Protein AF-A0A0S7Y977-F1 (afdb_monomer_lite)

Sequence (452 aa):
MPEKSKDEKLEFLKREEIRTMQKDIARLRESEAQKERERIAALKSEKVKKIVREKAPEEKPAEKEEKISISRLPKPSPFKKYSIRLLVLLIFFLLAGSFIWFFVLPKVPLGEIILWVEPPTEKETIPPLEETPAPKEELKDRAGQLFIVGFEESTLTPELKEFFIKYKPGGVLLLSANIKNKEQLKNLISDLQNLSLEQTGLPLLIAVDQEGEPMSRIFFLEEKTSQVQIANSGFAFQVGLGRGQELKDLGVNLNLAPVLDDIKKEDFYFGRTFQRPPEIAGELAISLILGQKEAGILTAIKHFPGYVGISFDPRNKLTEISSPEISQFKKAMEANPELVMMANVIYRDVDPALPLIFSSPGVQFLKDNLGSDILIISEDLAQNALLANFSLKDIVTKPIEAGIDILLFSGWRVPAEDGLEAFFAALEKKEVSEEKINAAISRIINLKQTLK

pLDDT: mean 85.13, std 19.78, range [31.94, 98.94]

Radius of gyration: 30.86 Å; chains: 1; bounding box: 100×82×49 Å

Secondary structure (DSSP, 8-state):
-PPPPHHHHHHHHHHHHHHHHHHHHHHHHHHHHHHHHHHHHHHHHHHHHHHHHT----------------PPPPPPPTHHHHHHHHHHHHHHHHHHHHHHHHHSS----S-----------S---PPP----------HHHHHGGGEEEE-S-SS--HHHHHHHHHH--SEEEE-GGG-S-HHHHHHHHHHHHHHHHHHHSS--EEEE-EEETTEES-TT-S----GGG--SHHHHHHHHHHHHHHHHHHT--EE---B-----TTSTTGGGS--S-HHHHHHHHHHHHHHHHHHT-EEEEEEES--TT--S-GGGS--EE-----HHHHHHGGG--SEEEEPSSEETTTBSSS-GGG-HHHHHHHHHHH-SSSEEEESPTT-HHHHTTS-HHHHHHHHHHHT-SBEEES-STTTHHHHHHHHHHHHHTT-S-HHHHHHHHHHHHHHHTT--

Foldseek 3Di:
DDDDDPVVVVVVVVVVVVVVVVVVVVVVVVVVVVVVVVVVVVVVVVVVVVVVVVDDDDDDDDDDDDDDDDDDDDDDDPVVVVVVVVVVVVVVVVVVVVVCVVPPDDDDDPPDDDPDDDDDDDDDDDPPPPPPPDPCPDLQLLLLLQEAAEAQDLACDPVNLVLCLNRVHQAYEYALNNADDLVSLLRRQVVQQVSSCVRPVFGHQYEYAQLAPPTHRHVPQPLRDALLNQDALVSLLVSLQSVLLSCVSSVHAEYADDEQAPEDPLAPCPRRANPDPLVRSLSSLLSSCLNNVVSRHAYEYDDPPHDYPHNDDCLQAAEEDAGDDRVSVLSNCVSVHQAYEYDQHHHCVQHNPHGLLLALSSVVVVCVRNNDLHAYEYDALQRNNNVVPDDLLSSQASNLVSLHLHYYHNYCDPPNVVSSVSPSVCVVVVVHDSVSSVVSSVSSRVVSVSRD

Structure (mmCIF, N/CA/C/O backbone):
data_AF-A0A0S7Y977-F1
#
_entry.id   AF-A0A0S7Y977-F1
#
loop_
_atom_site.group_PDB
_atom_site.id
_atom_site.type_symbol
_atom_site.label_atom_id
_atom_site.label_alt_id
_atom_site.label_comp_id
_atom_site.label_asym_id
_atom_site.label_entity_id
_atom_site.label_seq_id
_atom_site.pdbx_PDB_ins_code
_atom_site.Cartn_x
_atom_site.Cartn_y
_atom_site.Cartn_z
_atom_site.occupancy
_atom_site.B_iso_or_equiv
_atom_site.auth_seq_id
_atom_site.auth_comp_id
_atom_site.auth_asym_id
_atom_site.auth_atom_id
_atom_site.pdbx_PDB_model_num
ATOM 1 N N . MET A 1 1 ? 20.996 -58.178 -7.015 1.00 42.56 1 MET A N 1
ATOM 2 C CA . MET A 1 1 ? 21.305 -56.780 -6.638 1.00 42.56 1 MET A CA 1
ATOM 3 C C . MET A 1 1 ? 20.001 -56.172 -6.152 1.00 42.56 1 MET A C 1
ATOM 5 O O . MET A 1 1 ? 19.040 -56.305 -6.898 1.00 42.56 1 MET A O 1
ATOM 9 N N . PRO A 1 2 ? 19.898 -55.632 -4.928 1.00 47.41 2 PRO A N 1
ATOM 10 C CA . PRO A 1 2 ? 18.624 -55.100 -4.459 1.00 47.41 2 PRO A CA 1
ATOM 11 C C . PRO A 1 2 ? 18.339 -53.767 -5.164 1.00 47.41 2 PRO A C 1
ATOM 13 O O . PRO A 1 2 ? 19.231 -52.924 -5.287 1.00 47.41 2 PRO A O 1
ATOM 16 N N . GLU A 1 3 ? 17.117 -53.606 -5.671 1.00 56.47 3 GLU A N 1
ATOM 17 C CA . GLU A 1 3 ? 16.631 -52.347 -6.235 1.00 56.47 3 GLU A CA 1
ATOM 18 C C . GLU A 1 3 ? 16.568 -51.287 -5.131 1.00 56.47 3 GLU A C 1
ATOM 20 O O . GLU A 1 3 ? 15.875 -51.457 -4.130 1.00 56.47 3 GLU A O 1
ATOM 25 N N . LYS A 1 4 ? 17.317 -50.194 -5.306 1.00 58.50 4 LYS A N 1
ATOM 26 C CA . LYS A 1 4 ? 17.223 -49.015 -4.437 1.00 58.50 4 LYS A CA 1
ATOM 27 C C . LYS A 1 4 ? 15.826 -48.402 -4.543 1.00 58.50 4 LYS A C 1
ATOM 29 O O . LYS A 1 4 ? 15.277 -48.325 -5.645 1.00 58.50 4 LYS A O 1
ATOM 34 N N . SER A 1 5 ? 15.270 -47.953 -3.417 1.00 73.19 5 SER A N 1
ATOM 35 C CA . SER A 1 5 ? 13.929 -47.360 -3.374 1.00 73.19 5 SER A CA 1
ATOM 36 C C . SER A 1 5 ? 13.853 -46.094 -4.244 1.00 73.19 5 SER A C 1
ATOM 38 O O . SER A 1 5 ? 14.859 -45.417 -4.488 1.00 73.19 5 SER A O 1
ATOM 40 N N . LYS A 1 6 ? 12.650 -45.765 -4.740 1.00 66.06 6 LYS A N 1
ATOM 41 C CA . LYS A 1 6 ? 12.414 -44.582 -5.590 1.00 66.06 6 LYS A CA 1
ATOM 42 C C . LYS A 1 6 ? 12.918 -43.280 -4.949 1.00 66.06 6 LYS A C 1
ATOM 44 O O . LYS A 1 6 ? 13.413 -42.414 -5.670 1.00 66.06 6 LYS A O 1
ATOM 49 N N . ASP A 1 7 ? 12.876 -43.187 -3.623 1.00 63.66 7 ASP A N 1
ATOM 50 C CA . ASP A 1 7 ? 13.288 -42.000 -2.872 1.00 63.66 7 ASP A CA 1
ATOM 51 C C . ASP A 1 7 ? 14.814 -41.832 -2.829 1.00 63.66 7 ASP A C 1
ATOM 53 O O . ASP A 1 7 ? 15.320 -40.724 -3.009 1.00 63.66 7 ASP A O 1
ATOM 57 N N . GLU A 1 8 ? 15.576 -42.927 -2.722 1.00 69.25 8 GLU A N 1
ATOM 58 C CA . GLU A 1 8 ? 17.045 -42.875 -2.799 1.00 69.25 8 GLU A CA 1
ATOM 59 C C . GLU A 1 8 ? 17.536 -42.461 -4.193 1.00 69.25 8 GLU A C 1
ATOM 61 O O . GLU A 1 8 ? 18.558 -41.782 -4.334 1.00 69.25 8 GLU A O 1
ATOM 66 N N . LYS A 1 9 ? 16.802 -42.857 -5.240 1.00 72.12 9 LYS A N 1
ATOM 67 C CA . LYS A 1 9 ? 17.112 -42.484 -6.626 1.00 72.12 9 LYS A CA 1
ATOM 68 C C . LYS A 1 9 ? 16.823 -41.002 -6.887 1.00 72.12 9 LYS A C 1
ATOM 70 O O . LYS A 1 9 ? 17.594 -40.357 -7.597 1.00 72.12 9 LYS A O 1
ATOM 75 N N . LEU A 1 10 ? 15.760 -40.460 -6.290 1.00 70.06 10 LEU A N 1
ATOM 76 C CA . LEU A 1 10 ? 15.404 -39.043 -6.381 1.00 70.06 10 LEU A CA 1
ATOM 77 C C . LEU A 1 10 ? 16.399 -38.152 -5.620 1.00 70.06 10 LEU A C 1
ATOM 79 O O . LEU A 1 10 ? 16.840 -37.135 -6.150 1.00 70.06 10 LEU A O 1
ATOM 83 N N . GLU A 1 11 ? 16.812 -38.557 -4.418 1.00 72.00 11 GLU A N 1
ATOM 84 C CA . GLU A 1 11 ? 17.854 -37.866 -3.645 1.00 72.00 11 GLU A CA 1
ATOM 85 C C . GLU A 1 11 ? 19.205 -37.849 -4.371 1.00 72.00 11 GLU A C 1
ATOM 87 O O . GLU A 1 11 ? 19.902 -36.833 -4.388 1.00 72.00 11 GLU A O 1
ATOM 92 N N . PHE A 1 12 ? 19.574 -38.954 -5.023 1.00 82.75 12 PHE A N 1
ATOM 93 C CA . PHE A 1 12 ? 20.798 -39.016 -5.820 1.00 82.75 12 PHE A CA 1
ATOM 94 C C . PHE A 1 12 ? 20.768 -38.047 -7.014 1.00 82.75 12 PHE A C 1
ATOM 96 O O . PHE A 1 12 ? 21.748 -37.337 -7.243 1.00 82.75 12 PHE A O 1
ATOM 103 N N . LEU A 1 13 ? 19.643 -37.972 -7.734 1.00 74.94 13 LEU A N 1
ATOM 104 C CA . LEU A 1 13 ? 19.467 -37.055 -8.867 1.00 74.94 13 LEU A CA 1
ATOM 105 C C . LEU A 1 13 ? 19.532 -35.585 -8.432 1.00 74.94 13 LEU A C 1
ATOM 107 O O . LEU A 1 13 ? 20.270 -34.812 -9.038 1.00 74.94 13 LEU A O 1
ATOM 111 N N . LYS A 1 14 ? 18.864 -35.224 -7.327 1.00 74.88 14 LYS A N 1
ATOM 112 C CA . LYS A 1 14 ? 18.933 -33.867 -6.753 1.00 74.88 14 LYS A CA 1
ATOM 113 C C . LYS A 1 14 ? 20.366 -33.467 -6.392 1.00 74.88 14 LYS A C 1
ATOM 115 O O . LYS A 1 14 ? 20.786 -32.341 -6.644 1.00 74.88 14 LYS A O 1
ATOM 120 N N . ARG A 1 15 ? 21.154 -34.392 -5.833 1.00 81.88 15 ARG A N 1
ATOM 121 C CA . ARG A 1 15 ? 22.564 -34.135 -5.481 1.00 81.88 15 ARG A CA 1
ATOM 122 C C . ARG A 1 15 ? 23.459 -33.953 -6.705 1.00 81.88 15 ARG A C 1
ATOM 124 O O . ARG A 1 15 ? 24.346 -33.103 -6.672 1.00 81.88 15 ARG A O 1
ATOM 131 N N . GLU A 1 16 ? 23.252 -34.733 -7.763 1.00 86.12 16 GLU A N 1
ATOM 132 C CA . GLU A 1 16 ? 23.979 -34.572 -9.029 1.00 86.12 16 GLU A CA 1
ATOM 133 C C . GLU A 1 16 ? 23.628 -33.246 -9.724 1.00 86.12 16 GLU A C 1
ATOM 135 O O . GLU A 1 16 ? 24.523 -32.548 -10.206 1.00 86.12 16 GLU A O 1
ATOM 140 N N . GLU A 1 17 ? 22.358 -32.842 -9.703 1.00 80.06 17 GLU A N 1
ATOM 141 C CA . GLU A 1 17 ? 21.895 -31.573 -10.276 1.00 80.06 17 GLU A CA 1
ATOM 142 C C . GLU A 1 17 ? 22.479 -30.365 -9.529 1.00 80.06 17 GLU A C 1
ATOM 144 O O . GLU A 1 17 ? 23.109 -29.502 -10.144 1.00 80.06 17 GLU A O 1
ATOM 149 N N . ILE A 1 18 ? 22.428 -30.373 -8.190 1.00 75.19 18 ILE A N 1
ATOM 150 C CA . ILE A 1 18 ? 23.069 -29.351 -7.346 1.00 75.19 18 ILE A CA 1
ATOM 151 C C . ILE A 1 18 ? 24.576 -29.279 -7.623 1.00 75.19 18 ILE A C 1
ATOM 153 O O . ILE A 1 18 ? 25.142 -28.191 -7.749 1.00 75.19 18 ILE A O 1
ATOM 157 N N . ARG A 1 19 ? 25.247 -30.428 -7.760 1.00 81.56 19 ARG A N 1
ATOM 158 C CA . ARG A 1 19 ? 26.687 -30.480 -8.048 1.00 81.56 19 ARG A CA 1
ATOM 159 C C . ARG A 1 19 ? 27.023 -29.911 -9.428 1.00 81.56 19 ARG A C 1
ATOM 161 O O . ARG A 1 19 ? 28.097 -29.333 -9.603 1.00 81.56 19 ARG A O 1
ATOM 168 N N . THR A 1 20 ? 26.132 -30.084 -10.398 1.00 83.56 20 THR A N 1
ATOM 169 C CA . THR A 1 20 ? 26.295 -29.560 -11.760 1.00 83.56 20 THR A CA 1
ATOM 170 C C . THR A 1 20 ? 26.080 -28.048 -11.775 1.00 83.56 20 THR A C 1
ATOM 172 O O . THR A 1 20 ? 26.966 -27.318 -12.218 1.00 83.56 20 THR A O 1
ATOM 175 N N . MET A 1 21 ? 25.014 -27.563 -11.131 1.00 75.94 21 MET A N 1
ATOM 176 C CA . MET A 1 21 ? 24.762 -26.129 -10.945 1.00 75.94 21 MET A CA 1
ATOM 177 C C . MET A 1 21 ? 25.914 -25.421 -10.222 1.00 75.94 21 MET A C 1
ATOM 179 O O . MET A 1 21 ? 26.345 -24.347 -10.637 1.00 75.94 21 MET A O 1
ATOM 183 N N . GLN A 1 22 ? 26.478 -26.027 -9.172 1.00 77.12 22 GLN A N 1
ATOM 184 C CA . GLN A 1 22 ? 27.628 -25.460 -8.456 1.00 77.12 22 GLN A CA 1
ATOM 185 C C . GLN A 1 22 ? 28.870 -25.313 -9.350 1.00 77.12 22 GLN A C 1
ATOM 187 O O . GLN A 1 22 ? 29.611 -24.336 -9.212 1.00 77.12 22 GLN A O 1
ATOM 192 N N . LYS A 1 23 ? 29.099 -26.250 -10.281 1.00 81.75 23 LYS A N 1
ATOM 193 C CA . LYS A 1 23 ? 30.199 -26.159 -11.256 1.00 81.75 23 LYS A CA 1
ATOM 194 C C . LYS A 1 23 ? 29.954 -25.061 -12.288 1.00 81.75 23 LYS A C 1
ATOM 196 O O . LYS A 1 23 ? 30.897 -24.350 -12.631 1.00 81.75 23 LYS A O 1
ATOM 201 N N . ASP A 1 24 ? 28.720 -24.891 -12.746 1.00 83.88 24 ASP A N 1
ATOM 202 C CA . ASP A 1 24 ? 28.386 -23.856 -13.728 1.00 83.88 24 ASP A CA 1
ATOM 203 C C . ASP A 1 24 ? 28.448 -22.451 -13.117 1.00 83.88 24 ASP A C 1
ATOM 205 O O . ASP A 1 24 ? 29.029 -21.546 -13.717 1.00 83.88 24 ASP A O 1
ATOM 209 N N . ILE A 1 25 ? 28.003 -22.290 -11.866 1.00 78.75 25 ILE A N 1
ATOM 210 C CA . ILE A 1 25 ? 28.181 -21.046 -11.098 1.00 78.75 25 ILE A CA 1
ATOM 211 C C . ILE A 1 25 ? 29.672 -20.725 -10.914 1.00 78.75 25 ILE A C 1
ATOM 213 O O . ILE A 1 25 ? 30.078 -19.570 -11.054 1.00 78.75 25 ILE A O 1
ATOM 217 N N . ALA A 1 26 ? 30.511 -21.725 -10.623 1.00 79.56 26 ALA A N 1
ATOM 218 C CA . ALA A 1 26 ? 31.952 -21.517 -10.494 1.00 79.56 26 ALA A CA 1
ATOM 219 C C . ALA A 1 26 ? 32.593 -21.051 -11.816 1.00 79.56 26 ALA A C 1
ATOM 221 O O . ALA A 1 26 ? 33.389 -20.112 -11.802 1.00 79.56 26 ALA A O 1
ATOM 222 N N . ARG A 1 27 ? 32.196 -21.636 -12.957 1.00 84.81 27 ARG A N 1
ATOM 223 C CA . ARG A 1 27 ? 32.662 -21.208 -14.290 1.00 84.81 27 ARG A CA 1
ATOM 224 C C . ARG A 1 27 ? 32.206 -19.796 -14.646 1.00 84.81 27 ARG A C 1
ATOM 226 O O . ARG A 1 27 ? 32.996 -19.028 -15.191 1.00 84.81 27 ARG A O 1
ATOM 233 N N . LEU A 1 28 ? 30.960 -19.438 -14.329 1.00 82.81 28 LEU A N 1
ATOM 234 C CA . LEU A 1 28 ? 30.437 -18.090 -14.566 1.00 82.81 28 LEU A CA 1
ATOM 235 C C . LEU A 1 28 ? 31.216 -17.044 -13.764 1.00 82.81 28 LEU A C 1
ATOM 237 O O . LEU A 1 28 ? 31.666 -16.054 -14.338 1.00 82.81 28 LEU A O 1
ATOM 241 N N . ARG A 1 29 ? 31.478 -17.314 -12.478 1.00 82.88 29 ARG A N 1
ATOM 242 C CA . ARG A 1 29 ? 32.300 -16.441 -11.622 1.00 82.88 29 ARG A CA 1
ATOM 243 C C . ARG A 1 29 ? 33.720 -16.264 -12.159 1.00 82.88 29 ARG A C 1
ATOM 245 O O . ARG A 1 29 ? 34.261 -15.164 -12.102 1.00 82.88 29 ARG A O 1
ATOM 252 N N . GLU A 1 30 ? 34.328 -17.327 -12.682 1.00 84.88 30 GLU A N 1
ATOM 253 C CA . GLU A 1 30 ? 35.670 -17.261 -13.270 1.00 84.88 30 GLU A CA 1
ATOM 254 C C . GLU A 1 30 ? 35.685 -16.451 -14.579 1.00 84.88 30 GLU A C 1
ATOM 256 O O . GLU A 1 30 ? 36.556 -15.600 -14.767 1.00 84.88 30 GLU A O 1
ATOM 261 N N . SER A 1 31 ? 34.670 -16.627 -15.431 1.00 86.12 31 SER A N 1
ATOM 262 C CA . SER A 1 31 ? 34.471 -15.834 -16.653 1.00 86.12 31 SER A CA 1
ATOM 263 C C . SER A 1 31 ? 34.259 -14.343 -16.352 1.00 86.12 31 SER A C 1
ATOM 265 O O . SER A 1 31 ? 34.865 -13.485 -16.996 1.00 86.12 31 SER A O 1
ATOM 267 N N . GLU A 1 32 ? 33.439 -14.002 -15.356 1.00 85.06 32 GLU A N 1
ATOM 268 C CA . GLU A 1 32 ? 33.243 -12.609 -14.929 1.00 85.06 32 GLU A CA 1
ATOM 269 C C . GLU A 1 32 ? 34.522 -12.001 -14.348 1.00 85.06 32 GLU A C 1
ATOM 271 O O . GLU A 1 32 ? 34.904 -10.887 -14.715 1.00 85.06 32 GLU A O 1
ATOM 276 N N . ALA A 1 33 ? 35.243 -12.754 -13.511 1.00 81.69 33 ALA A N 1
ATOM 277 C CA . ALA A 1 33 ? 36.527 -12.320 -12.971 1.00 81.69 33 ALA A CA 1
ATOM 278 C C . ALA A 1 33 ? 37.570 -12.084 -14.077 1.00 81.69 33 ALA A C 1
ATOM 280 O O . ALA A 1 33 ? 38.391 -11.171 -13.962 1.00 81.69 33 ALA A O 1
ATOM 281 N N . GLN A 1 34 ? 37.546 -12.873 -15.155 1.00 86.88 34 GLN A N 1
ATOM 282 C CA . GLN A 1 34 ? 38.415 -12.668 -16.311 1.00 86.88 34 GLN A CA 1
ATOM 283 C C . GLN A 1 34 ? 38.047 -11.394 -17.086 1.00 86.88 34 GLN A C 1
ATOM 285 O O . GLN A 1 34 ? 38.934 -10.578 -17.346 1.00 86.88 34 GLN A O 1
ATOM 290 N N . LYS A 1 35 ? 36.757 -11.168 -17.372 1.00 87.00 35 LYS A N 1
ATOM 291 C CA . LYS A 1 35 ? 36.281 -9.934 -18.029 1.00 87.00 35 LYS A CA 1
ATOM 292 C C . LYS A 1 35 ? 36.675 -8.681 -17.245 1.00 87.00 35 LYS A C 1
ATOM 294 O O . LYS A 1 35 ? 37.115 -7.693 -17.832 1.00 87.00 35 LYS A O 1
ATOM 299 N N . GLU A 1 36 ? 36.591 -8.731 -15.917 1.00 79.12 36 GLU A N 1
ATOM 300 C CA . GLU A 1 36 ? 36.976 -7.596 -15.075 1.00 79.12 36 GLU A CA 1
ATOM 301 C C . GLU A 1 36 ? 38.498 -7.366 -15.067 1.00 79.12 36 GLU A C 1
ATOM 303 O O . GLU A 1 36 ? 38.960 -6.224 -15.130 1.00 79.12 36 GLU A O 1
ATOM 308 N N . ARG A 1 37 ? 39.314 -8.433 -15.088 1.00 88.31 37 ARG A N 1
ATOM 309 C CA . ARG A 1 37 ? 40.778 -8.311 -15.247 1.00 88.31 37 ARG A CA 1
ATOM 310 C C . ARG A 1 37 ? 41.153 -7.660 -16.579 1.00 88.31 37 ARG A C 1
ATOM 312 O O . ARG A 1 37 ? 42.038 -6.802 -16.600 1.00 88.31 37 ARG A O 1
ATOM 319 N N . GLU A 1 38 ? 40.483 -8.038 -17.665 1.00 87.75 38 GLU A N 1
ATOM 320 C CA . GLU A 1 38 ? 40.689 -7.456 -18.997 1.00 87.75 38 GLU A CA 1
ATOM 321 C C . GLU A 1 38 ? 40.288 -5.973 -19.030 1.00 87.75 38 GLU A C 1
ATOM 323 O O . GLU A 1 38 ? 41.052 -5.135 -19.520 1.00 87.75 38 GLU A O 1
ATOM 328 N N . ARG A 1 39 ? 39.160 -5.612 -18.404 1.00 86.81 39 ARG A N 1
ATOM 329 C CA . ARG A 1 39 ? 38.713 -4.216 -18.263 1.00 86.81 39 ARG A CA 1
ATOM 330 C C . ARG A 1 39 ? 39.720 -3.356 -17.492 1.00 86.81 39 ARG A C 1
ATOM 332 O O . ARG A 1 39 ? 40.069 -2.259 -17.932 1.00 86.81 39 ARG A O 1
ATOM 339 N N . ILE A 1 40 ? 40.237 -3.861 -16.370 1.00 81.00 40 ILE A N 1
ATOM 340 C CA . ILE A 1 40 ? 41.259 -3.169 -15.568 1.00 81.00 40 ILE A CA 1
ATOM 341 C C . ILE A 1 40 ? 42.566 -3.005 -16.362 1.00 81.00 40 ILE A C 1
ATOM 343 O O . ILE A 1 40 ? 43.217 -1.959 -16.270 1.00 81.00 40 ILE A O 1
ATOM 347 N N . ALA A 1 41 ? 42.961 -4.008 -17.151 1.00 84.81 41 ALA A N 1
ATOM 348 C CA . ALA A 1 41 ? 44.138 -3.925 -18.014 1.00 84.81 41 ALA A CA 1
ATOM 349 C C . ALA A 1 41 ? 43.968 -2.864 -19.118 1.00 84.81 41 ALA A C 1
ATOM 351 O O . ALA A 1 41 ? 44.883 -2.062 -19.338 1.00 84.81 41 ALA A O 1
ATOM 352 N N . ALA A 1 42 ? 42.787 -2.790 -19.742 1.00 83.06 42 ALA A N 1
ATOM 353 C CA . ALA A 1 42 ? 42.462 -1.780 -20.748 1.00 83.06 42 ALA A CA 1
ATOM 354 C C . ALA A 1 42 ? 42.551 -0.355 -20.171 1.00 83.06 42 ALA A C 1
ATOM 356 O O . ALA A 1 42 ? 43.279 0.480 -20.715 1.00 83.06 42 ALA A O 1
ATOM 357 N N . LEU A 1 43 ? 41.939 -0.116 -19.005 1.00 78.25 43 LEU A N 1
ATOM 358 C CA . LEU A 1 43 ? 41.973 1.178 -18.307 1.00 78.25 43 LEU A CA 1
ATOM 359 C C . LEU A 1 43 ? 43.395 1.601 -17.910 1.00 78.25 43 LEU A C 1
ATOM 361 O O . LEU A 1 43 ? 43.760 2.774 -18.025 1.00 78.25 43 LEU A O 1
ATOM 365 N N . LYS A 1 44 ? 44.236 0.654 -17.472 1.00 78.25 44 LYS A N 1
ATOM 366 C CA . LYS A 1 44 ? 45.655 0.931 -17.192 1.00 78.25 44 LYS A CA 1
ATOM 367 C C . LYS A 1 44 ? 46.417 1.314 -18.461 1.00 78.25 44 LYS A C 1
ATOM 369 O O . LYS A 1 44 ? 47.200 2.260 -18.421 1.00 78.25 44 LYS A O 1
ATOM 374 N N . SER A 1 45 ? 46.175 0.628 -19.578 1.00 74.06 45 SER A N 1
ATOM 375 C CA . SER A 1 45 ? 46.834 0.931 -20.857 1.00 74.06 45 SER A CA 1
ATOM 376 C C . SER A 1 45 ? 46.457 2.320 -21.393 1.00 74.06 45 SER A C 1
ATOM 378 O O . SER A 1 45 ? 47.309 3.050 -21.900 1.00 74.06 45 SER A O 1
ATOM 380 N N . GLU A 1 46 ? 45.200 2.725 -21.213 1.00 73.69 46 GLU A N 1
ATOM 381 C CA . GLU A 1 46 ? 44.682 4.021 -21.646 1.00 73.69 46 GLU A CA 1
ATOM 382 C C . GLU A 1 46 ? 45.227 5.164 -20.780 1.00 73.69 46 GLU A C 1
ATOM 384 O O . GLU A 1 46 ? 45.669 6.193 -21.297 1.00 73.69 46 GLU A O 1
ATOM 389 N N . LYS A 1 47 ? 45.330 4.940 -19.463 1.00 70.25 47 LYS A N 1
ATOM 390 C CA . LYS A 1 47 ? 45.963 5.880 -18.529 1.00 70.25 47 LYS A CA 1
ATOM 391 C C . LYS A 1 47 ? 47.456 6.071 -18.825 1.00 70.25 47 LYS A C 1
ATOM 393 O O . LYS A 1 47 ? 47.940 7.198 -18.783 1.00 70.25 47 LYS A O 1
ATOM 398 N N . VAL A 1 48 ? 48.172 5.005 -19.197 1.00 64.56 48 VAL A N 1
ATOM 399 C CA . VAL A 1 48 ? 49.582 5.082 -19.629 1.00 64.56 48 VAL A CA 1
ATOM 400 C C . VAL A 1 48 ? 49.719 5.853 -20.947 1.00 64.56 48 VAL A C 1
ATOM 402 O O . VAL A 1 48 ? 50.580 6.724 -21.047 1.00 64.56 48 VAL A O 1
ATOM 405 N N . LYS A 1 49 ? 48.839 5.627 -21.933 1.00 63.81 49 LYS A N 1
ATOM 406 C CA . LYS A 1 49 ? 48.834 6.397 -23.193 1.00 63.81 49 LYS A CA 1
ATOM 407 C C . LYS A 1 49 ? 48.563 7.889 -22.975 1.00 63.81 49 LYS A C 1
ATOM 409 O O . LYS A 1 49 ? 49.157 8.716 -23.665 1.00 63.81 49 LYS A O 1
ATOM 414 N N . LYS A 1 50 ? 47.707 8.239 -22.010 1.00 61.69 50 LYS A N 1
ATOM 415 C CA . LYS A 1 50 ? 47.402 9.635 -21.662 1.00 61.69 50 LYS A CA 1
ATOM 416 C C . LYS A 1 50 ? 48.606 10.345 -21.024 1.00 61.69 50 LYS A C 1
ATOM 418 O O . LYS A 1 50 ? 48.931 11.451 -21.432 1.00 61.69 50 LYS A O 1
ATOM 423 N N . ILE A 1 51 ? 49.334 9.657 -20.140 1.00 58.28 51 ILE A N 1
ATOM 424 C CA . ILE A 1 51 ? 50.563 10.171 -19.502 1.00 58.28 51 ILE A CA 1
ATOM 425 C C . ILE A 1 51 ? 51.709 10.346 -20.515 1.00 58.28 51 ILE A C 1
ATOM 427 O O . ILE A 1 51 ? 52.492 11.285 -20.405 1.00 58.28 51 ILE A O 1
ATOM 431 N N . VAL A 1 52 ? 51.815 9.464 -21.515 1.00 53.88 52 VAL A N 1
ATOM 432 C CA . VAL A 1 52 ? 52.838 9.573 -22.573 1.00 53.88 52 VAL A CA 1
ATOM 433 C C . VAL A 1 52 ? 52.531 10.723 -23.544 1.00 53.88 52 VAL A C 1
ATOM 435 O O . VAL A 1 52 ? 53.457 11.369 -24.024 1.00 53.88 52 VAL A O 1
ATOM 438 N N . ARG A 1 53 ? 51.251 11.037 -23.793 1.00 50.47 53 ARG A N 1
ATOM 439 C CA . ARG A 1 53 ? 50.844 12.189 -24.622 1.00 50.47 53 ARG A CA 1
ATOM 440 C C . ARG A 1 53 ? 51.129 13.549 -23.978 1.00 50.47 53 ARG A C 1
ATOM 442 O O . ARG A 1 53 ? 51.338 14.507 -24.710 1.00 50.47 53 ARG A O 1
ATOM 449 N N . GLU A 1 54 ? 51.173 13.632 -22.651 1.00 53.28 54 GLU A N 1
ATOM 450 C CA . GLU A 1 54 ? 51.473 14.874 -21.919 1.00 53.28 54 GLU A CA 1
ATOM 451 C C . GLU A 1 54 ? 52.986 15.165 -21.780 1.00 53.28 54 GLU A C 1
ATOM 453 O O . GLU A 1 54 ? 53.357 16.196 -21.227 1.00 53.28 54 GLU A O 1
ATOM 458 N N . LYS A 1 55 ? 53.881 14.296 -22.284 1.00 48.81 55 LYS A N 1
ATOM 459 C CA . LYS A 1 55 ? 55.351 14.430 -22.155 1.00 48.81 55 LYS A CA 1
ATOM 460 C C . LYS A 1 55 ? 56.109 14.405 -23.498 1.00 48.81 55 LYS A C 1
ATOM 462 O O . LYS A 1 55 ? 57.024 13.604 -23.676 1.00 48.81 55 LYS A O 1
ATOM 467 N N . ALA A 1 56 ? 55.774 15.302 -24.427 1.00 37.22 56 ALA A N 1
ATOM 468 C CA . ALA A 1 56 ? 56.628 15.647 -25.580 1.00 37.22 56 ALA A CA 1
ATOM 469 C C . ALA A 1 56 ? 57.188 17.086 -25.420 1.00 37.22 56 ALA A C 1
ATOM 471 O O . ALA A 1 56 ? 56.543 17.882 -24.744 1.00 37.22 56 ALA A O 1
ATOM 472 N N . PRO A 1 57 ? 58.395 17.413 -25.932 1.00 45.88 57 PRO A N 1
ATOM 473 C CA . PRO A 1 57 ? 59.297 18.358 -25.263 1.00 45.88 57 PRO A CA 1
ATOM 474 C C . PRO A 1 57 ? 59.227 19.808 -25.776 1.00 45.88 57 PRO A C 1
ATOM 476 O O . PRO A 1 57 ? 59.193 20.034 -26.981 1.00 45.88 57 PRO A O 1
ATOM 479 N N . GLU A 1 58 ? 59.356 20.767 -24.855 1.00 34.22 58 GLU A N 1
ATOM 480 C CA . GLU A 1 58 ? 59.939 22.098 -25.096 1.00 34.22 58 GLU A CA 1
ATOM 481 C C . GLU A 1 58 ? 61.189 22.276 -24.208 1.00 34.22 58 GLU A C 1
ATOM 483 O O . GLU A 1 58 ? 61.351 21.608 -23.183 1.00 34.22 58 GLU A O 1
ATOM 488 N N . GLU A 1 59 ? 62.117 23.104 -24.688 1.00 38.41 59 GLU A N 1
ATOM 489 C CA . GLU A 1 59 ? 63.544 23.176 -24.348 1.00 38.41 59 GLU A CA 1
ATOM 490 C C . GLU A 1 59 ? 63.896 23.569 -22.893 1.00 38.41 59 GLU A C 1
ATOM 492 O O . GLU A 1 59 ? 63.204 24.328 -22.220 1.00 38.41 59 GLU A O 1
ATOM 497 N N . LYS A 1 60 ? 65.048 23.053 -22.428 1.00 38.00 60 LYS A N 1
ATOM 498 C CA . LYS A 1 60 ? 65.746 23.364 -21.157 1.00 38.00 60 LYS A CA 1
ATOM 499 C C . LYS A 1 60 ? 66.572 24.663 -21.273 1.00 38.00 60 LYS A C 1
ATOM 501 O O . LYS A 1 60 ? 67.082 24.921 -22.361 1.00 38.00 60 LYS A O 1
ATOM 506 N N . PRO A 1 61 ? 66.818 25.426 -20.181 1.00 39.22 61 PRO A N 1
ATOM 507 C CA . PRO A 1 61 ? 67.911 25.138 -19.210 1.00 39.22 61 PRO A CA 1
ATOM 508 C C . PRO A 1 61 ? 67.514 25.502 -17.747 1.00 39.22 61 PRO A C 1
ATOM 510 O O . PRO A 1 61 ? 66.471 26.099 -17.537 1.00 39.22 61 PRO A O 1
ATOM 513 N N . ALA A 1 62 ? 68.189 25.192 -16.632 1.00 31.94 62 ALA A N 1
ATOM 514 C CA . ALA A 1 62 ? 69.492 24.636 -16.266 1.00 31.94 62 ALA A CA 1
ATOM 515 C C . ALA A 1 62 ? 69.366 23.907 -14.897 1.00 31.94 62 ALA A C 1
ATOM 517 O O . ALA A 1 62 ? 68.386 24.078 -14.173 1.00 31.94 62 ALA A O 1
ATOM 518 N N . GLU A 1 63 ? 70.370 23.097 -14.558 1.00 42.53 63 GLU A N 1
ATOM 519 C CA . GLU A 1 63 ? 70.483 22.234 -13.371 1.00 42.53 63 GLU A CA 1
ATOM 520 C C . GLU A 1 63 ? 70.551 22.952 -12.012 1.00 42.53 63 GLU A C 1
ATOM 522 O O . GLU A 1 63 ? 71.251 23.951 -11.856 1.00 42.53 63 GLU A O 1
ATOM 527 N N . LYS A 1 64 ? 69.964 22.307 -10.993 1.00 32.94 64 LYS A N 1
ATOM 528 C CA . LYS A 1 64 ? 70.555 22.160 -9.652 1.00 32.94 64 LYS A CA 1
ATOM 529 C C . LYS A 1 64 ? 70.264 20.751 -9.128 1.00 32.94 64 LYS A C 1
ATOM 531 O O . LYS A 1 64 ? 69.108 20.357 -9.007 1.00 32.94 64 LYS A O 1
ATOM 536 N N . GLU A 1 65 ? 71.328 19.996 -8.868 1.00 38.12 65 GLU A N 1
ATOM 537 C CA . GLU A 1 65 ? 71.290 18.662 -8.268 1.00 38.12 65 GLU A CA 1
ATOM 538 C C . GLU A 1 65 ? 70.918 18.740 -6.781 1.00 38.12 65 GLU A C 1
ATOM 540 O O . GLU A 1 65 ? 71.594 19.414 -6.004 1.00 38.12 65 GLU A O 1
ATOM 545 N N . GLU A 1 66 ? 69.909 17.977 -6.362 1.00 34.56 66 GLU A N 1
ATOM 546 C CA . GLU A 1 66 ? 69.694 17.649 -4.953 1.00 34.56 66 GLU A CA 1
ATOM 547 C C . GLU A 1 66 ? 69.572 16.123 -4.814 1.00 34.56 66 GLU A C 1
ATOM 549 O O . GLU A 1 66 ? 68.686 15.477 -5.376 1.00 34.56 66 GLU A O 1
ATOM 554 N N . LYS A 1 67 ? 70.547 15.524 -4.121 1.00 40.66 67 LYS A N 1
ATOM 555 C CA . LYS A 1 67 ? 70.660 14.078 -3.894 1.00 40.66 67 LYS A CA 1
ATOM 556 C C . LYS A 1 67 ? 69.543 13.600 -2.964 1.00 40.66 67 LYS A C 1
ATOM 558 O O . LYS A 1 67 ? 69.572 13.905 -1.776 1.00 40.66 67 LYS A O 1
ATOM 563 N N . ILE A 1 68 ? 68.644 12.748 -3.461 1.00 32.31 68 ILE A N 1
ATOM 564 C CA . ILE A 1 68 ? 67.731 11.966 -2.614 1.00 32.31 68 ILE A CA 1
ATOM 565 C C . ILE A 1 68 ? 68.227 10.517 -2.533 1.00 32.31 68 ILE A C 1
ATOM 567 O O . ILE A 1 68 ? 68.321 9.796 -3.524 1.00 32.31 68 ILE A O 1
ATOM 571 N N . SER A 1 69 ? 68.569 10.122 -1.308 1.00 36.34 69 SER A N 1
ATOM 572 C CA . SER A 1 69 ? 68.972 8.780 -0.888 1.00 36.34 69 SER A CA 1
ATOM 573 C C . SER A 1 69 ? 67.810 7.785 -0.997 1.00 36.34 69 SER A C 1
ATOM 575 O O . SER A 1 69 ? 66.735 8.019 -0.445 1.00 36.34 69 SER A O 1
ATOM 577 N N . ILE A 1 70 ? 68.026 6.653 -1.676 1.00 34.75 70 ILE A N 1
ATOM 578 C CA . ILE A 1 70 ? 67.071 5.536 -1.731 1.00 34.75 70 ILE A CA 1
ATOM 579 C C . ILE A 1 70 ? 67.236 4.698 -0.456 1.00 34.75 70 ILE A C 1
ATOM 581 O O . ILE A 1 70 ? 68.189 3.926 -0.316 1.00 34.75 70 ILE A O 1
ATOM 585 N N . SER A 1 71 ? 66.297 4.833 0.480 1.00 37.62 71 SER A N 1
ATOM 586 C CA . SER A 1 71 ? 66.174 3.948 1.637 1.00 37.62 71 SER A CA 1
ATOM 587 C C . SER A 1 71 ? 65.524 2.614 1.240 1.00 37.62 71 SER A C 1
ATOM 589 O O . SER A 1 71 ? 64.601 2.537 0.431 1.00 37.62 71 SER A O 1
ATOM 591 N N . ARG A 1 72 ? 66.069 1.524 1.791 1.00 45.47 72 ARG A N 1
ATOM 592 C CA . ARG A 1 72 ? 65.660 0.133 1.544 1.00 45.47 72 ARG A CA 1
ATOM 593 C C . ARG A 1 72 ? 64.230 -0.127 2.046 1.00 45.47 72 ARG A C 1
ATOM 595 O O . ARG A 1 72 ? 63.895 0.253 3.163 1.00 45.47 72 ARG A O 1
ATOM 602 N N . LEU A 1 73 ? 63.434 -0.857 1.258 1.00 39.69 73 LEU A N 1
ATOM 603 C CA . LEU A 1 73 ? 62.120 -1.390 1.652 1.00 39.69 73 LEU A CA 1
ATOM 604 C C . LEU A 1 73 ? 62.212 -2.246 2.940 1.00 39.69 73 LEU A C 1
ATOM 606 O O . LEU A 1 73 ? 63.157 -3.034 3.074 1.00 39.69 73 LEU A O 1
ATOM 610 N N . PRO A 1 74 ? 61.242 -2.153 3.873 1.00 44.53 74 PRO A N 1
ATOM 611 C CA . PRO A 1 74 ? 61.269 -2.914 5.117 1.00 44.53 74 PRO A CA 1
ATOM 612 C C . PRO A 1 74 ? 60.860 -4.380 4.899 1.00 44.53 74 PRO A C 1
ATOM 614 O O . PRO A 1 74 ? 59.958 -4.694 4.121 1.00 44.53 74 PRO A O 1
ATOM 617 N N . LYS A 1 75 ? 61.5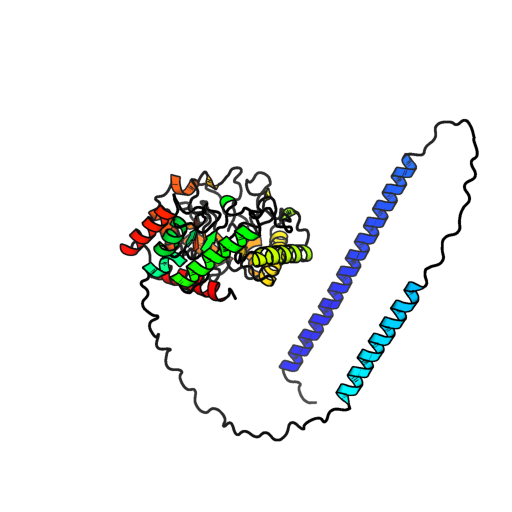17 -5.295 5.624 1.00 54.56 75 LYS A N 1
ATOM 618 C CA . LYS A 1 75 ? 61.139 -6.717 5.698 1.00 54.56 75 LYS A CA 1
ATOM 619 C C . LYS A 1 75 ? 59.778 -6.880 6.404 1.00 54.56 75 LYS A C 1
ATOM 621 O O . LYS A 1 75 ? 59.482 -6.112 7.319 1.00 54.56 75 LYS A O 1
ATOM 626 N N . PRO A 1 76 ? 58.964 -7.886 6.030 1.00 45.12 76 PRO A N 1
ATOM 627 C CA . PRO A 1 76 ? 57.628 -8.080 6.592 1.00 45.12 76 PRO A CA 1
ATOM 628 C C . PRO A 1 76 ? 57.663 -8.393 8.096 1.00 45.12 76 PRO A C 1
ATOM 630 O O . PRO A 1 76 ? 58.531 -9.128 8.572 1.00 45.12 76 PRO A O 1
ATOM 633 N N . SER A 1 77 ? 56.694 -7.836 8.829 1.00 56.06 77 SER A N 1
ATOM 634 C CA . SER A 1 77 ? 56.595 -7.905 10.290 1.00 56.06 77 SER A CA 1
ATOM 635 C C . SER A 1 77 ? 56.267 -9.322 10.808 1.00 56.06 77 SER A C 1
ATOM 637 O O . SER A 1 77 ? 55.610 -10.113 10.119 1.00 56.06 77 SER A O 1
ATOM 639 N N . PRO A 1 78 ? 56.685 -9.669 12.043 1.00 56.03 78 PRO A N 1
ATOM 640 C CA . PRO A 1 78 ? 56.535 -11.013 12.613 1.00 56.03 78 PRO A CA 1
ATOM 641 C C . PRO A 1 78 ? 55.079 -11.436 12.888 1.00 56.03 78 PRO A C 1
ATOM 643 O O . PRO A 1 78 ? 54.831 -12.612 13.154 1.00 56.03 78 PRO A O 1
ATOM 646 N N . PHE A 1 79 ? 54.101 -10.533 12.762 1.00 51.66 79 PHE A N 1
ATOM 647 C CA . PHE A 1 79 ? 52.691 -10.804 13.071 1.00 51.66 79 PHE A CA 1
ATOM 648 C C . PHE A 1 79 ? 52.008 -11.796 12.115 1.00 51.66 79 PHE A C 1
ATOM 650 O O . PHE A 1 79 ? 51.096 -12.512 12.520 1.00 51.66 79 PHE A O 1
ATOM 657 N N . LYS A 1 80 ? 52.486 -11.931 10.871 1.00 51.38 80 LYS A N 1
ATOM 658 C CA . LYS A 1 80 ? 51.870 -12.831 9.874 1.00 51.38 80 LYS A CA 1
ATOM 659 C C . LYS A 1 80 ? 52.200 -14.320 10.079 1.00 51.38 80 LYS A C 1
ATOM 661 O O . LYS A 1 80 ? 51.554 -15.172 9.481 1.00 51.38 80 LYS A O 1
ATOM 666 N N . LYS A 1 81 ? 53.197 -14.651 10.914 1.00 53.19 81 LYS A N 1
ATOM 667 C CA . LYS A 1 81 ? 53.588 -16.048 11.206 1.00 53.19 81 LYS A CA 1
ATOM 668 C C . LYS A 1 81 ? 52.801 -16.672 12.363 1.00 53.19 81 LYS A C 1
ATOM 670 O O . LYS A 1 81 ? 52.660 -17.892 12.398 1.00 53.19 81 LYS A O 1
ATOM 675 N N . TYR A 1 82 ? 52.281 -15.860 13.283 1.00 57.81 82 TYR A N 1
ATOM 676 C CA . TYR A 1 82 ? 51.529 -16.349 14.442 1.00 57.81 82 TYR A CA 1
ATOM 677 C C . TYR A 1 82 ? 50.062 -16.656 14.108 1.00 57.81 82 TYR A C 1
ATOM 679 O O . TYR A 1 82 ? 49.529 -17.648 14.599 1.00 57.81 82 TYR A O 1
ATOM 687 N N . SER A 1 83 ? 49.443 -15.901 13.194 1.00 61.75 83 SER A N 1
ATOM 688 C CA . SER A 1 83 ? 48.054 -16.129 12.763 1.00 61.75 83 SER A CA 1
ATOM 689 C C . SER A 1 83 ? 47.857 -17.450 12.009 1.00 61.75 83 SER A C 1
ATOM 691 O O . SER A 1 83 ? 46.860 -18.136 12.211 1.00 61.75 83 SER A O 1
ATOM 693 N N . ILE A 1 84 ? 48.838 -17.863 11.199 1.00 68.00 84 ILE A N 1
ATOM 694 C CA . ILE A 1 84 ? 48.781 -19.131 10.452 1.00 68.00 84 ILE A CA 1
ATOM 695 C C . ILE A 1 84 ? 48.938 -20.336 11.393 1.00 68.00 84 ILE A C 1
ATOM 697 O O . ILE A 1 84 ? 48.248 -21.339 11.232 1.00 68.00 84 ILE A O 1
ATOM 701 N N . ARG A 1 85 ? 49.799 -20.239 12.415 1.00 69.50 85 ARG A N 1
ATOM 702 C CA . ARG A 1 85 ? 49.977 -21.317 13.404 1.00 69.50 85 ARG A CA 1
ATOM 703 C C . ARG A 1 85 ? 48.740 -21.517 14.280 1.00 69.50 85 ARG A C 1
ATOM 705 O O . ARG A 1 85 ? 48.408 -22.659 14.582 1.00 69.50 85 ARG A O 1
ATOM 712 N N . LEU A 1 86 ? 48.047 -20.433 14.637 1.00 70.56 86 LEU A N 1
ATOM 713 C CA . LEU A 1 86 ? 46.804 -20.503 15.406 1.00 70.56 86 LEU A CA 1
ATOM 714 C C . LEU A 1 86 ? 45.682 -21.184 14.605 1.00 70.56 86 LEU A C 1
ATOM 716 O O . LEU A 1 86 ? 44.984 -22.039 15.139 1.00 70.56 86 LEU A O 1
ATOM 720 N N . LEU A 1 87 ? 45.565 -20.871 13.308 1.00 72.00 87 LEU A N 1
ATOM 721 C CA . LEU A 1 87 ? 44.561 -21.466 12.421 1.00 72.00 87 LEU A CA 1
ATOM 722 C C . LEU A 1 87 ? 44.771 -22.980 12.230 1.00 72.00 87 LEU A C 1
ATOM 724 O O . LEU A 1 87 ? 43.811 -23.744 12.254 1.00 72.00 87 LEU A O 1
ATOM 728 N N . VAL A 1 88 ? 46.026 -23.426 12.100 1.00 77.00 88 VAL A N 1
ATOM 729 C CA . VAL A 1 88 ? 46.360 -24.858 11.973 1.00 77.00 88 VAL A CA 1
ATOM 730 C C . VAL A 1 88 ? 46.052 -25.628 13.264 1.00 77.00 88 VAL A C 1
ATOM 732 O O . VAL A 1 88 ? 45.519 -26.733 13.195 1.00 77.00 88 VAL A O 1
ATOM 735 N N . LEU A 1 89 ? 46.317 -25.042 14.437 1.00 76.56 89 LEU A N 1
ATOM 736 C CA . LEU A 1 89 ? 45.968 -25.643 15.733 1.00 76.56 89 LEU A CA 1
ATOM 737 C C . LEU A 1 89 ? 44.449 -25.778 15.925 1.00 76.56 89 LEU A C 1
ATOM 739 O O . LEU A 1 89 ? 43.985 -26.798 16.428 1.00 76.56 89 LEU A O 1
ATOM 743 N N . LEU A 1 90 ? 43.673 -24.787 15.480 1.00 74.56 90 LEU A N 1
ATOM 744 C CA . LEU A 1 90 ? 42.211 -24.779 15.603 1.00 74.56 90 LEU A CA 1
ATOM 745 C C . LEU A 1 90 ? 41.554 -25.851 14.718 1.00 74.56 90 LEU A C 1
ATOM 747 O O . LEU A 1 90 ? 40.652 -26.559 15.162 1.00 74.56 90 LEU A O 1
ATOM 751 N N . ILE A 1 91 ? 42.072 -26.039 13.499 1.00 77.56 91 ILE A N 1
ATOM 752 C CA . ILE A 1 91 ? 41.645 -27.122 12.598 1.00 77.56 91 ILE A CA 1
ATOM 753 C C . ILE A 1 91 ? 42.007 -28.495 13.186 1.00 77.56 91 ILE A C 1
ATOM 755 O O . ILE A 1 91 ? 41.203 -29.423 13.118 1.00 77.56 91 ILE A O 1
ATOM 759 N N . PHE A 1 92 ? 43.179 -28.625 13.818 1.00 79.56 92 PHE A N 1
ATOM 760 C CA . PHE A 1 92 ? 43.595 -29.878 14.455 1.00 79.56 92 PHE A CA 1
ATOM 761 C C . PHE A 1 92 ? 42.684 -30.261 15.636 1.00 79.56 92 PHE A C 1
ATOM 763 O O . PHE A 1 92 ? 42.299 -31.423 15.756 1.00 79.56 92 PHE A O 1
ATOM 770 N N . PHE A 1 93 ? 42.265 -29.294 16.462 1.00 75.19 93 PHE A N 1
ATOM 771 C CA . PHE A 1 93 ? 41.327 -29.538 17.568 1.00 75.19 93 PHE A CA 1
ATOM 772 C C . PHE A 1 93 ? 39.904 -29.875 17.097 1.00 75.19 93 PHE A C 1
ATOM 774 O O . PHE A 1 93 ? 39.266 -30.744 17.690 1.00 75.19 93 PHE A O 1
ATOM 781 N N . LEU A 1 94 ? 39.420 -29.260 16.012 1.00 72.12 94 LEU A N 1
ATOM 782 C CA . LEU A 1 94 ? 38.115 -29.594 15.421 1.00 72.12 94 LEU A CA 1
ATOM 783 C C . LEU A 1 94 ? 38.084 -31.022 14.855 1.00 72.12 94 LEU A C 1
ATOM 785 O O . LEU A 1 94 ? 37.104 -31.745 15.042 1.00 72.12 94 LEU A O 1
ATOM 789 N N . LEU A 1 95 ? 39.175 -31.461 14.224 1.00 70.69 95 LEU A N 1
ATOM 790 C CA . LEU A 1 95 ? 39.296 -32.827 13.706 1.00 70.69 95 LEU A CA 1
ATOM 791 C C . LEU A 1 95 ? 39.470 -33.861 14.831 1.00 70.69 95 LEU A C 1
ATOM 793 O O . LEU A 1 95 ? 38.869 -34.933 14.770 1.00 70.69 95 LEU A O 1
ATOM 797 N N . ALA A 1 96 ? 40.217 -33.533 15.890 1.00 69.25 96 ALA A N 1
ATOM 798 C CA . ALA A 1 96 ? 40.372 -34.410 17.053 1.00 69.25 96 ALA A CA 1
ATOM 799 C C . ALA A 1 96 ? 39.070 -34.549 17.871 1.00 69.25 96 ALA A C 1
ATOM 801 O O . ALA A 1 96 ? 38.744 -35.646 18.325 1.00 69.25 96 ALA A O 1
ATOM 802 N N . GLY A 1 97 ? 38.283 -33.473 18.007 1.00 59.03 97 GLY A N 1
ATOM 803 C CA . GLY A 1 97 ? 36.982 -33.496 18.688 1.00 59.03 97 GLY A CA 1
ATOM 804 C C . GLY A 1 97 ? 35.933 -34.353 17.969 1.00 59.03 97 GLY A C 1
ATOM 805 O O . GLY A 1 97 ? 35.150 -35.049 18.616 1.00 59.03 97 GLY A O 1
ATOM 806 N N . SER A 1 98 ? 35.970 -34.388 16.633 1.00 57.97 98 SER A N 1
ATOM 807 C CA . SER A 1 98 ? 35.111 -35.265 15.824 1.00 57.97 98 SER A CA 1
ATOM 808 C C . SER A 1 98 ? 35.452 -36.754 16.002 1.00 57.97 98 SER A C 1
ATOM 810 O O . SER A 1 98 ? 34.560 -37.603 15.971 1.00 57.97 98 SER A O 1
ATOM 812 N N . PHE A 1 99 ? 36.720 -37.075 16.280 1.00 57.28 99 PHE A N 1
ATOM 813 C CA . PHE A 1 99 ? 37.179 -38.450 16.492 1.00 57.28 99 PHE A CA 1
ATOM 814 C C . PHE A 1 99 ? 36.700 -39.040 17.832 1.00 57.28 99 PHE A C 1
ATOM 816 O O . PHE A 1 99 ? 36.378 -40.224 17.909 1.00 57.28 99 PHE A O 1
ATOM 823 N N . ILE A 1 100 ? 36.585 -38.211 18.878 1.00 56.09 100 ILE A N 1
ATOM 824 C CA . ILE A 1 100 ? 36.102 -38.633 20.206 1.00 56.09 100 ILE A CA 1
ATOM 825 C C . ILE A 1 100 ? 34.581 -38.868 20.196 1.00 56.09 100 ILE A C 1
ATOM 827 O O . ILE A 1 100 ? 34.115 -39.845 20.784 1.00 56.09 100 ILE A O 1
ATOM 831 N N . TRP A 1 101 ? 33.810 -38.048 19.467 1.00 54.62 101 TRP A N 1
ATOM 832 C CA . TRP A 1 101 ? 32.353 -38.219 19.333 1.00 54.62 101 TRP A CA 1
ATOM 833 C C . TRP A 1 101 ? 31.997 -39.573 18.702 1.00 54.62 101 TRP A C 1
ATOM 835 O O . TRP A 1 101 ? 31.050 -40.234 19.124 1.00 54.62 101 TRP A O 1
ATOM 845 N N . PHE A 1 102 ? 32.777 -40.024 17.716 1.00 57.00 102 PHE A N 1
ATOM 846 C CA . PHE A 1 102 ? 32.438 -41.221 16.947 1.00 57.00 102 PHE A CA 1
ATOM 847 C C . PHE A 1 102 ? 32.784 -42.546 17.652 1.00 57.00 102 PHE A C 1
ATOM 849 O O . PHE A 1 102 ? 32.184 -43.572 17.329 1.00 57.00 102 PHE A O 1
ATOM 856 N N . PHE A 1 103 ? 33.725 -42.539 18.608 1.00 58.22 103 PHE A N 1
ATOM 857 C CA . PHE A 1 103 ? 34.284 -43.770 19.189 1.00 58.22 103 PHE A CA 1
ATOM 858 C C . PHE A 1 103 ? 34.116 -43.938 20.707 1.00 58.22 103 PHE A C 1
ATOM 860 O O . PHE A 1 103 ? 34.296 -45.056 21.183 1.00 58.22 103 PHE A O 1
ATOM 867 N N . VAL A 1 104 ? 33.775 -42.891 21.474 1.00 59.69 104 VAL A N 1
ATOM 868 C CA . VAL A 1 104 ? 33.808 -42.957 22.956 1.00 59.69 104 VAL A CA 1
ATOM 869 C C . VAL A 1 104 ? 32.418 -42.976 23.617 1.00 59.69 104 VAL A C 1
ATOM 871 O O . VAL A 1 104 ? 32.312 -43.343 24.784 1.00 59.69 104 VAL A O 1
ATOM 874 N N . LEU A 1 105 ? 31.330 -42.673 22.898 1.00 50.16 105 LEU A N 1
ATOM 875 C CA . LEU A 1 105 ? 29.969 -42.776 23.450 1.00 50.16 105 LEU A CA 1
ATOM 876 C C . LEU A 1 105 ? 29.303 -44.116 23.083 1.00 50.16 105 LEU A C 1
ATOM 878 O O . LEU A 1 105 ? 29.374 -44.535 21.923 1.00 50.16 105 LEU A O 1
ATOM 882 N N . PRO A 1 106 ? 28.636 -44.799 24.033 1.00 47.06 106 PRO A N 1
ATOM 883 C CA . PRO A 1 106 ? 27.980 -46.070 23.762 1.00 47.06 106 PRO A CA 1
ATOM 884 C C . PRO A 1 106 ? 26.813 -45.867 22.789 1.00 47.06 106 PRO A C 1
ATOM 886 O O . PRO A 1 106 ? 25.910 -45.065 23.026 1.00 47.06 106 PRO A O 1
ATOM 889 N N . LYS A 1 107 ? 26.827 -46.614 21.681 1.00 57.81 107 LYS A N 1
ATOM 890 C CA . LYS A 1 107 ? 25.694 -46.704 20.756 1.00 57.81 107 LYS A CA 1
ATOM 891 C C . LYS A 1 107 ? 24.585 -47.501 21.436 1.00 57.81 107 LYS A C 1
ATOM 893 O O . LYS A 1 107 ? 24.720 -48.708 21.611 1.00 57.81 107 LY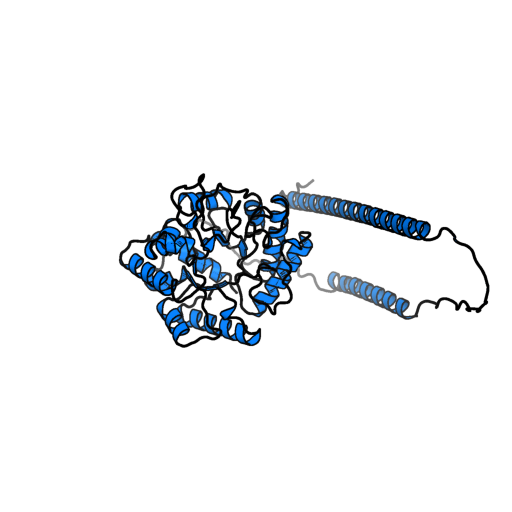S A O 1
ATOM 898 N N . VAL A 1 108 ? 23.507 -46.825 21.823 1.00 49.66 108 VAL A N 1
ATOM 899 C CA . VAL A 1 108 ? 22.283 -47.482 22.297 1.00 49.66 108 VAL A CA 1
ATOM 900 C C . VAL A 1 108 ? 21.708 -48.302 21.130 1.00 49.66 108 VAL A C 1
ATOM 902 O O . VAL A 1 108 ? 21.487 -47.731 20.058 1.00 49.66 108 VAL A O 1
ATOM 905 N N . PRO A 1 109 ? 21.504 -49.623 21.272 1.00 45.69 109 PRO A N 1
ATOM 906 C CA . PRO A 1 109 ? 20.916 -50.426 20.210 1.00 45.69 109 PRO A CA 1
ATOM 907 C C . PRO A 1 109 ? 19.428 -50.073 20.058 1.00 45.69 109 PRO A C 1
ATOM 909 O O . PRO A 1 109 ? 18.639 -50.248 20.982 1.00 45.69 109 PRO A O 1
ATOM 912 N N . LEU A 1 110 ? 19.047 -49.561 18.882 1.00 43.62 110 LEU A N 1
ATOM 913 C CA . LEU A 1 110 ? 17.653 -49.320 18.487 1.00 43.62 110 LEU A CA 1
ATOM 914 C C . LEU A 1 110 ? 16.957 -50.651 18.164 1.00 43.62 110 LEU A C 1
ATOM 916 O O . LEU A 1 110 ? 16.724 -50.996 17.008 1.00 43.62 110 LEU A O 1
ATOM 920 N N . GLY A 1 111 ? 16.652 -51.424 19.196 1.00 48.53 111 GLY A N 1
ATOM 921 C CA . GLY A 1 111 ? 15.944 -52.687 19.057 1.00 48.53 111 GLY A CA 1
ATOM 922 C C . GLY A 1 111 ? 15.448 -53.167 20.404 1.00 48.53 111 GLY A C 1
ATOM 923 O O . GLY A 1 111 ? 15.999 -54.130 20.903 1.00 48.53 111 GLY A O 1
ATOM 924 N N . GLU A 1 112 ? 14.501 -52.429 20.994 1.00 45.59 112 GLU A N 1
ATOM 925 C CA . GLU A 1 112 ? 13.515 -52.868 22.005 1.00 45.59 112 GLU A CA 1
ATOM 926 C C . GLU A 1 112 ? 12.873 -51.635 22.672 1.00 45.59 112 GLU A C 1
ATOM 928 O O . GLU A 1 112 ? 13.127 -51.306 23.824 1.00 45.59 112 GLU A O 1
ATOM 933 N N . ILE A 1 113 ? 12.018 -50.924 21.933 1.00 39.81 113 ILE A N 1
ATOM 934 C CA . ILE A 1 113 ? 10.887 -50.197 22.530 1.00 39.81 113 ILE A CA 1
ATOM 935 C C . ILE A 1 113 ? 9.676 -50.553 21.673 1.00 39.81 113 ILE A C 1
ATOM 937 O O . ILE A 1 113 ? 9.322 -49.862 20.722 1.00 39.81 113 ILE A O 1
ATOM 941 N N . ILE A 1 114 ? 9.099 -51.716 21.967 1.00 39.38 114 ILE A N 1
ATOM 942 C CA . ILE A 1 114 ? 7.798 -52.126 21.448 1.00 39.38 114 ILE A CA 1
ATOM 943 C C . ILE A 1 114 ? 6.758 -51.429 22.329 1.00 39.38 114 ILE A C 1
ATOM 945 O O . ILE A 1 114 ? 6.406 -51.926 23.396 1.00 39.38 114 ILE A O 1
ATOM 949 N N . LEU A 1 115 ? 6.281 -50.264 21.897 1.00 37.56 115 LEU A N 1
ATOM 950 C CA . LEU A 1 115 ? 4.951 -49.797 22.273 1.00 37.56 115 LEU A CA 1
ATOM 951 C C . LEU A 1 115 ? 4.009 -50.279 21.173 1.00 37.56 115 LEU A C 1
ATOM 953 O O . LEU A 1 115 ? 4.131 -49.879 20.018 1.00 37.56 115 LEU A O 1
ATOM 957 N N . TRP A 1 116 ? 3.135 -51.212 21.541 1.00 36.62 116 TRP A N 1
ATOM 958 C CA . TRP A 1 116 ? 2.059 -51.715 20.698 1.00 36.62 116 TRP A CA 1
ATOM 959 C C . TRP A 1 116 ? 1.203 -50.545 20.206 1.00 36.62 116 TRP A C 1
ATOM 961 O O . TRP A 1 116 ? 0.514 -49.907 20.997 1.00 36.62 116 TRP A O 1
ATOM 971 N N . VAL A 1 117 ? 1.241 -50.282 18.903 1.00 35.66 117 VAL A N 1
ATOM 972 C CA . VAL A 1 117 ? 0.234 -49.477 18.212 1.00 35.66 117 VAL A CA 1
ATOM 973 C C . VAL A 1 117 ? -0.328 -50.371 17.118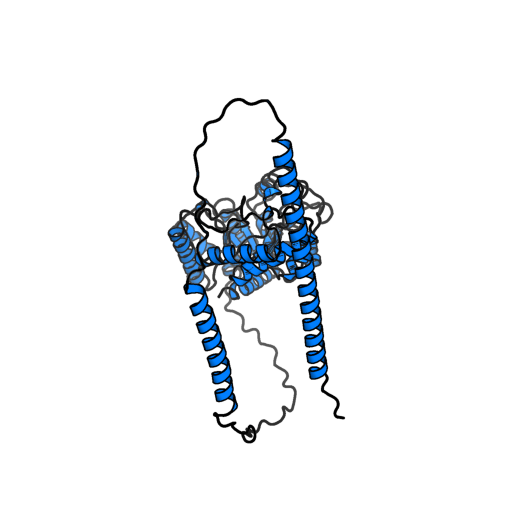 1.00 35.66 117 VAL A C 1
ATOM 975 O O . VAL A 1 117 ? 0.383 -50.757 16.190 1.00 35.66 117 VAL A O 1
ATOM 978 N N . GLU A 1 118 ? -1.579 -50.782 17.296 1.00 40.12 118 GLU A N 1
ATOM 979 C CA . GLU A 1 118 ? -2.330 -51.548 16.306 1.00 40.12 118 GLU A CA 1
ATOM 980 C C . GLU A 1 118 ? -2.458 -50.755 14.991 1.00 40.12 118 GLU A C 1
ATOM 982 O O . GLU A 1 118 ? -2.498 -49.520 15.012 1.00 40.12 118 GLU A O 1
ATOM 987 N N . PRO A 1 119 ? -2.504 -51.429 13.827 1.00 43.47 119 PRO A N 1
ATOM 988 C CA . PRO A 1 119 ? -2.692 -50.748 12.553 1.00 43.47 119 PRO A CA 1
ATOM 989 C C . PRO A 1 119 ? -4.086 -50.100 12.508 1.00 43.47 119 PRO A C 1
ATOM 991 O O . PRO A 1 119 ? -5.059 -50.745 12.908 1.00 43.47 119 PRO A O 1
ATOM 994 N N . PRO A 1 120 ? -4.219 -48.859 11.999 1.00 38.03 120 PRO A N 1
ATOM 995 C CA . PRO A 1 120 ? -5.500 -48.172 11.979 1.00 38.03 120 PRO A CA 1
ATOM 996 C C . PRO A 1 120 ? -6.445 -48.922 11.043 1.00 38.03 120 PRO A C 1
ATOM 998 O O . PRO A 1 120 ? -6.234 -49.011 9.830 1.00 38.03 120 PRO A O 1
ATOM 1001 N N . THR A 1 121 ? -7.476 -49.496 11.645 1.00 45.22 121 THR A N 1
ATOM 1002 C CA . THR A 1 121 ? -8.652 -50.008 10.961 1.00 45.22 121 THR A CA 1
ATOM 1003 C C . THR A 1 121 ? -9.673 -48.881 10.885 1.00 45.22 121 THR A C 1
ATOM 1005 O O . THR A 1 121 ? -9.873 -48.150 11.843 1.00 45.22 121 THR A O 1
ATOM 1008 N N . GLU A 1 122 ? -10.292 -48.777 9.709 1.00 44.03 122 GLU A N 1
ATOM 1009 C CA . GLU A 1 122 ? -11.433 -47.919 9.387 1.00 44.03 122 GLU A CA 1
ATOM 1010 C C . GLU A 1 122 ? -11.166 -46.402 9.311 1.00 44.03 122 GLU A C 1
ATOM 1012 O O . GLU A 1 122 ? -10.647 -45.750 10.210 1.00 44.03 122 GLU A O 1
ATOM 1017 N N . LYS A 1 123 ? -11.520 -45.821 8.157 1.00 46.72 123 LYS A N 1
ATOM 1018 C CA . LYS A 1 123 ? -11.547 -44.373 7.955 1.00 46.72 123 LYS A CA 1
ATOM 1019 C C . LYS A 1 123 ? -12.648 -43.806 8.844 1.00 46.72 123 LYS A C 1
ATOM 1021 O O . LYS A 1 123 ? -13.811 -43.830 8.444 1.00 46.72 123 LYS A O 1
ATOM 1026 N N . GLU A 1 124 ? -12.286 -43.272 10.002 1.00 38.34 124 GLU A N 1
ATOM 1027 C CA . GLU A 1 124 ? -13.169 -42.361 10.721 1.00 38.34 124 GLU A CA 1
ATOM 1028 C C . GLU A 1 124 ? -13.454 -41.164 9.811 1.00 38.34 124 GLU A C 1
ATOM 1030 O O . GLU A 1 124 ? -12.581 -40.361 9.468 1.00 38.34 124 GLU A O 1
ATOM 1035 N N . THR A 1 125 ? -14.696 -41.085 9.349 1.00 43.78 125 THR A N 1
ATOM 1036 C CA . THR A 1 125 ? -15.250 -39.875 8.762 1.00 43.78 125 THR A CA 1
ATOM 1037 C C . THR A 1 125 ? -15.216 -38.800 9.835 1.00 43.78 125 THR A C 1
ATOM 1039 O O . THR A 1 125 ? -15.996 -38.852 10.785 1.00 43.78 125 THR A O 1
ATOM 1042 N N . ILE A 1 126 ? -14.299 -37.848 9.683 1.00 42.91 126 ILE A N 1
ATOM 1043 C CA . ILE A 1 126 ? -14.269 -36.612 10.461 1.00 42.91 126 ILE A CA 1
ATOM 1044 C C . ILE A 1 126 ? -15.669 -35.989 10.319 1.00 42.91 126 ILE A C 1
ATOM 1046 O O . ILE A 1 126 ? -16.079 -35.724 9.181 1.00 42.91 126 ILE A O 1
ATOM 1050 N N . PRO A 1 127 ? -16.446 -35.815 11.405 1.00 47.59 127 PRO A N 1
ATOM 1051 C CA . PRO A 1 127 ? -17.702 -35.088 11.311 1.00 47.59 127 PRO A CA 1
ATOM 1052 C C . PRO A 1 127 ? -17.391 -33.679 10.789 1.00 47.59 127 PRO A C 1
ATOM 1054 O O . PRO A 1 127 ? -16.312 -33.158 11.091 1.00 47.59 127 PRO A O 1
ATOM 1057 N N . PRO A 1 128 ? -18.278 -33.061 9.988 1.00 45.28 128 PRO A N 1
ATOM 1058 C CA . PRO A 1 128 ? -18.087 -31.679 9.570 1.00 45.28 128 PRO A CA 1
ATOM 1059 C C . PRO A 1 128 ? -17.738 -30.853 10.804 1.00 45.28 128 PRO A C 1
ATOM 1061 O O . PRO A 1 128 ? -18.398 -31.007 11.832 1.00 45.28 128 PRO A O 1
ATOM 1064 N N . LEU A 1 129 ? -16.683 -30.039 10.715 1.00 40.69 129 LEU A N 1
ATOM 1065 C CA . LEU A 1 129 ? -16.411 -29.011 11.711 1.00 40.69 129 LEU A CA 1
ATOM 1066 C C . LEU A 1 129 ? -17.719 -28.244 11.895 1.00 40.69 129 LEU A C 1
ATOM 1068 O O . LEU A 1 129 ? -18.136 -27.519 10.994 1.00 40.69 129 LEU A O 1
ATOM 1072 N N . GLU A 1 130 ? -18.398 -28.462 13.021 1.00 42.00 130 GLU A N 1
ATOM 1073 C CA . GLU A 1 130 ? -19.451 -27.558 13.441 1.00 42.00 130 GLU A CA 1
ATOM 1074 C C . GLU A 1 130 ? -18.775 -26.198 13.549 1.00 42.00 130 GLU A C 1
ATOM 1076 O O . GLU A 1 130 ? -17.871 -26.003 14.365 1.00 42.00 130 GLU A O 1
ATOM 1081 N N . GLU A 1 131 ? -19.164 -25.285 12.661 1.00 40.75 131 GLU A N 1
ATOM 1082 C CA . GLU A 1 131 ? -18.867 -23.873 12.803 1.00 40.75 131 GLU A CA 1
ATOM 1083 C C . GLU A 1 131 ? -19.439 -23.448 14.153 1.00 40.75 131 GLU A C 1
ATOM 1085 O O . GLU A 1 131 ? -20.617 -23.117 14.284 1.00 40.75 131 GLU A O 1
ATOM 1090 N N . THR A 1 132 ? -18.613 -23.485 15.196 1.00 39.12 132 THR A N 1
ATOM 1091 C CA . THR A 1 132 ? -18.883 -22.704 16.391 1.00 39.12 132 THR A CA 1
ATOM 1092 C C . THR A 1 132 ? -18.993 -21.269 15.899 1.00 39.12 132 THR A C 1
ATOM 1094 O O . THR A 1 132 ? -17.996 -20.762 15.370 1.00 39.12 132 THR A O 1
ATOM 1097 N N . PRO A 1 133 ? -20.167 -20.618 15.996 1.00 42.06 133 PRO A N 1
ATOM 1098 C CA . PRO A 1 133 ? -20.282 -19.246 15.557 1.00 42.06 133 PRO A CA 1
ATOM 1099 C C . PRO A 1 133 ? -19.252 -18.466 16.361 1.00 42.06 133 PRO A C 1
ATOM 1101 O O . PRO A 1 133 ? -19.277 -18.486 17.596 1.00 42.06 133 PRO A O 1
ATOM 1104 N N . ALA A 1 134 ? -18.317 -17.827 15.655 1.00 44.53 134 ALA A N 1
ATOM 1105 C CA . ALA A 1 134 ? -17.461 -16.821 16.257 1.00 44.53 134 ALA A CA 1
ATOM 1106 C C . ALA A 1 134 ? -18.357 -15.901 17.106 1.00 44.53 134 ALA A C 1
ATOM 1108 O O . ALA A 1 134 ? -19.516 -15.682 16.716 1.00 44.53 134 ALA A O 1
ATOM 1109 N N . PRO A 1 135 ? -17.882 -15.394 18.260 1.00 41.62 135 PRO A N 1
ATOM 1110 C CA . PRO A 1 135 ? -18.637 -14.405 19.018 1.00 41.62 135 PRO A CA 1
ATOM 1111 C C . PRO A 1 135 ? -19.162 -13.380 18.015 1.00 41.62 135 PRO A C 1
ATOM 1113 O O . PRO A 1 135 ? -18.375 -12.880 17.211 1.00 41.62 135 PRO A O 1
ATOM 1116 N N . LYS A 1 136 ? -20.487 -13.186 17.954 1.00 44.59 136 LYS A N 1
ATOM 1117 C CA . LYS A 1 136 ? -21.123 -12.271 16.998 1.00 44.59 136 LYS A CA 1
ATOM 1118 C C . LYS A 1 136 ? -20.753 -10.835 17.374 1.00 44.59 136 LYS A C 1
ATOM 1120 O O . LYS A 1 136 ? -21.592 -10.091 17.867 1.00 44.59 136 LYS A O 1
ATOM 1125 N N . GLU A 1 137 ? -19.498 -10.458 17.185 1.00 59.28 137 GLU A N 1
ATOM 1126 C CA . GLU A 1 137 ? -19.162 -9.071 16.932 1.00 59.28 137 GLU A CA 1
ATOM 1127 C C . GLU A 1 137 ? -19.900 -8.682 15.659 1.00 59.28 137 GLU A C 1
ATOM 1129 O O . GLU A 1 137 ? -19.863 -9.393 14.646 1.00 59.28 137 GLU A O 1
ATOM 1134 N N . GLU A 1 138 ? -20.655 -7.595 15.747 1.00 81.25 138 GLU A N 1
ATOM 1135 C CA . GLU A 1 138 ? -21.418 -7.084 14.625 1.00 81.25 138 GLU A CA 1
ATOM 1136 C C . GLU A 1 138 ? -20.438 -6.741 13.494 1.00 81.25 138 GLU A C 1
ATOM 1138 O O . GLU A 1 138 ? -19.335 -6.258 13.747 1.00 81.25 138 GLU A O 1
ATOM 1143 N N . LEU A 1 139 ? -20.804 -6.979 12.230 1.00 86.25 139 LEU A N 1
ATOM 1144 C CA . LEU A 1 139 ? -19.938 -6.667 11.080 1.00 86.25 139 LEU A CA 1
ATOM 1145 C C . LEU A 1 139 ? -19.400 -5.228 11.141 1.00 86.25 139 LEU A C 1
ATOM 1147 O O . LEU A 1 139 ? -18.253 -4.964 10.787 1.00 86.25 139 LEU A O 1
ATOM 1151 N N . LYS A 1 140 ? -20.223 -4.321 11.669 1.00 85.81 140 LYS A N 1
ATOM 1152 C CA . LYS A 1 140 ? -19.884 -2.933 11.960 1.00 85.81 140 LYS A CA 1
ATOM 1153 C C . LYS A 1 140 ? -18.650 -2.786 12.862 1.00 85.81 140 LYS A C 1
ATOM 1155 O O . LYS A 1 140 ? -17.798 -1.956 12.575 1.00 85.81 140 LYS A O 1
ATOM 1160 N N . ASP A 1 141 ? -18.491 -3.610 13.892 1.00 86.38 141 ASP A N 1
ATOM 1161 C CA . ASP A 1 141 ? -17.341 -3.534 14.803 1.00 86.38 141 ASP A CA 1
ATOM 1162 C C . ASP A 1 141 ? -16.020 -3.944 14.149 1.00 86.38 141 ASP A C 1
ATOM 1164 O O . ASP A 1 141 ? -14.951 -3.506 14.575 1.00 86.38 141 ASP A O 1
ATOM 1168 N N . ARG A 1 142 ? -16.089 -4.765 13.097 1.00 93.38 142 ARG A N 1
ATOM 1169 C CA . ARG A 1 142 ? -14.919 -5.297 12.387 1.00 93.38 142 ARG A CA 1
ATOM 1170 C C . ARG A 1 142 ? -14.655 -4.589 11.060 1.00 93.38 142 ARG A C 1
ATOM 1172 O O . ARG A 1 142 ? -13.550 -4.689 10.537 1.00 93.38 142 ARG A O 1
ATOM 1179 N N . ALA A 1 143 ? -15.626 -3.852 10.525 1.00 96.56 143 ALA A N 1
ATOM 1180 C CA . ALA A 1 143 ? -15.532 -3.157 9.241 1.00 96.56 143 ALA A CA 1
ATOM 1181 C C . ALA A 1 143 ? -14.395 -2.125 9.178 1.00 96.56 143 ALA A C 1
ATOM 1183 O O . ALA A 1 143 ? -13.819 -1.914 8.112 1.00 96.56 143 ALA A O 1
ATOM 1184 N N . GLY A 1 144 ? -13.999 -1.561 10.323 1.00 96.81 144 GLY A N 1
ATOM 1185 C CA . GLY A 1 144 ? -12.803 -0.726 10.442 1.00 96.81 144 GLY A CA 1
ATOM 1186 C C . GLY A 1 144 ? -11.525 -1.392 9.929 1.00 96.81 144 GLY A C 1
ATOM 1187 O O . GLY A 1 144 ? -10.635 -0.724 9.404 1.00 96.81 144 GLY A O 1
ATOM 1188 N N . GLN A 1 145 ? -11.451 -2.725 9.989 1.00 98.00 145 GLN A N 1
ATOM 1189 C CA . GLN A 1 145 ? -10.281 -3.488 9.556 1.00 98.00 145 GLN A CA 1
ATOM 1190 C C . GLN A 1 145 ? -9.980 -3.363 8.059 1.00 98.00 145 GLN A C 1
ATOM 1192 O O . GLN A 1 145 ? -8.844 -3.616 7.666 1.00 98.00 145 GLN A O 1
ATOM 1197 N N . LEU A 1 146 ? -10.947 -2.928 7.245 1.00 98.38 146 LEU A N 1
ATOM 1198 C CA . LEU A 1 146 ? -10.745 -2.633 5.825 1.00 98.38 146 LEU A CA 1
ATOM 1199 C C . LEU A 1 146 ? -9.851 -1.409 5.588 1.00 98.38 146 LEU A C 1
ATOM 1201 O O . LEU A 1 146 ? -9.349 -1.239 4.483 1.00 98.38 146 LEU A O 1
ATOM 1205 N N . PHE A 1 147 ? -9.665 -0.539 6.582 1.00 98.38 147 PHE A N 1
ATOM 1206 C CA . PHE A 1 147 ? -9.060 0.774 6.376 1.00 98.38 147 PHE A CA 1
ATOM 1207 C C . PHE A 1 147 ? -7.622 0.850 6.887 1.00 98.38 147 PHE A C 1
ATOM 1209 O O . PHE A 1 147 ? -7.329 0.495 8.032 1.00 98.38 147 PHE A O 1
ATOM 1216 N N . ILE A 1 148 ? -6.742 1.401 6.050 1.00 98.44 148 ILE A N 1
ATOM 1217 C CA . ILE A 1 148 ? -5.466 1.987 6.468 1.00 98.44 148 ILE A CA 1
ATOM 1218 C C . ILE A 1 148 ? -5.596 3.503 6.350 1.00 98.44 148 ILE A C 1
ATOM 1220 O O . ILE A 1 148 ? -5.850 4.019 5.263 1.00 98.44 148 ILE A O 1
ATOM 1224 N N . VAL A 1 149 ? -5.415 4.213 7.463 1.00 96.94 149 VAL A N 1
ATOM 1225 C CA . VAL A 1 149 ? -5.602 5.671 7.530 1.00 96.94 149 VAL A CA 1
ATOM 1226 C C . VAL A 1 149 ? -4.305 6.379 7.910 1.00 96.94 149 VAL A C 1
ATOM 1228 O O . VAL A 1 149 ? -3.624 6.003 8.862 1.00 96.94 149 VAL A O 1
ATOM 1231 N N . GLY A 1 150 ? -3.918 7.405 7.166 1.00 94.94 150 GLY A N 1
ATOM 1232 C CA . GLY A 1 150 ? -2.866 8.317 7.601 1.00 94.94 150 GLY A CA 1
ATOM 1233 C C . GLY A 1 150 ? -3.407 9.347 8.581 1.00 94.94 150 GLY A C 1
ATOM 1234 O O . GLY A 1 150 ? -4.610 9.469 8.746 1.00 94.94 150 GLY A O 1
ATOM 1235 N N . PHE A 1 151 ? -2.533 10.081 9.260 1.00 92.50 151 PHE A N 1
ATOM 1236 C CA . PHE A 1 151 ? -2.924 11.104 10.235 1.00 92.50 151 PHE A CA 1
ATOM 1237 C C . PHE A 1 151 ? -1.852 12.199 10.337 1.00 92.50 151 PHE A C 1
ATOM 1239 O O . PHE A 1 151 ? -0.792 12.077 9.724 1.00 92.50 151 PHE A O 1
ATOM 1246 N N . GLU A 1 152 ? -2.095 13.289 11.069 1.00 89.69 152 GLU A N 1
ATOM 1247 C CA . GLU A 1 152 ? -1.210 14.476 11.058 1.00 89.69 152 GLU A CA 1
ATOM 1248 C C . GLU A 1 152 ? -0.416 14.672 12.361 1.00 89.69 152 GLU A C 1
ATOM 1250 O O . GLU A 1 152 ? 0.514 15.478 12.438 1.00 89.69 152 GLU A O 1
ATOM 1255 N N . GLU A 1 153 ? -0.746 13.909 13.393 1.00 93.19 153 GLU A N 1
ATOM 1256 C CA . GLU A 1 153 ? -0.229 14.057 14.743 1.00 93.19 153 GLU A CA 1
ATOM 1257 C C . GLU A 1 153 ? 1.078 13.271 14.925 1.00 93.19 153 GLU A C 1
ATOM 1259 O O . GLU A 1 153 ? 1.268 12.187 14.377 1.00 93.19 153 GLU A O 1
ATOM 1264 N N . SER A 1 154 ? 2.004 13.794 15.731 1.00 95.50 154 SER A N 1
ATOM 1265 C CA . SER A 1 154 ? 3.240 13.083 16.104 1.00 95.50 154 SER A CA 1
ATOM 1266 C C . SER A 1 154 ? 3.135 12.343 17.443 1.00 95.50 154 SER A C 1
ATOM 1268 O O . SER A 1 154 ? 4.123 11.819 17.947 1.00 95.50 154 SER A O 1
ATOM 1270 N N . THR A 1 155 ? 1.964 12.322 18.064 1.00 96.94 155 THR A N 1
ATOM 1271 C CA . THR A 1 155 ? 1.694 11.642 19.339 1.00 96.94 155 THR A CA 1
ATOM 1272 C C . THR A 1 155 ? 0.247 11.165 19.340 1.00 96.94 155 THR A C 1
ATOM 1274 O O . THR A 1 155 ? -0.570 11.730 18.614 1.00 96.94 155 THR A O 1
ATOM 1277 N N . LEU A 1 156 ? -0.093 10.183 20.176 1.00 96.69 156 LEU A N 1
ATOM 1278 C CA . LEU A 1 156 ? -1.486 9.790 20.375 1.00 96.69 156 LEU A CA 1
ATOM 1279 C C . LEU A 1 156 ? -2.236 10.890 21.146 1.00 96.69 156 LEU A C 1
ATOM 1281 O O . LEU A 1 156 ? -2.119 10.993 22.367 1.00 96.69 156 LEU A O 1
ATOM 1285 N N . THR A 1 157 ? -2.973 11.740 20.431 1.00 96.38 157 THR A N 1
ATOM 1286 C CA . THR A 1 157 ? -3.820 12.773 21.045 1.00 96.38 157 THR A CA 1
ATOM 1287 C C . THR A 1 157 ? -5.178 12.194 21.460 1.00 96.38 157 THR A C 1
ATOM 1289 O O . THR A 1 157 ? -5.553 11.117 20.985 1.00 96.38 157 THR A O 1
ATOM 1292 N N . PRO A 1 158 ? -5.940 12.876 22.337 1.00 96.62 158 PRO A N 1
ATOM 1293 C CA . PRO A 1 158 ? -7.299 12.459 22.683 1.00 96.62 158 PRO A CA 1
ATOM 1294 C C . PRO A 1 158 ? -8.209 12.293 21.460 1.00 96.62 158 PRO A C 1
ATOM 1296 O O . PRO A 1 158 ? -8.920 11.300 21.367 1.00 96.62 158 PRO A O 1
ATOM 1299 N N . GLU A 1 159 ? -8.125 13.202 20.490 1.00 93.38 159 GLU A N 1
ATOM 1300 C CA . GLU A 1 159 ? -8.952 13.177 19.280 1.00 93.38 159 GLU A CA 1
ATOM 1301 C C . GLU A 1 159 ? -8.601 11.973 18.393 1.00 93.38 159 GLU A C 1
ATOM 1303 O O . GLU A 1 159 ? -9.486 11.261 17.918 1.00 93.38 159 GLU A O 1
ATOM 1308 N N . LEU A 1 160 ? -7.303 11.689 18.220 1.00 93.69 160 LEU A N 1
ATOM 1309 C CA . LEU A 1 160 ? -6.857 10.504 17.486 1.00 93.69 160 LEU A CA 1
ATOM 1310 C C . LEU A 1 160 ? -7.285 9.221 18.209 1.00 93.69 160 LEU A C 1
ATOM 1312 O O . LEU A 1 160 ? -7.730 8.264 17.578 1.00 93.69 160 LEU A O 1
ATOM 1316 N N . LYS A 1 161 ? -7.208 9.201 19.544 1.00 96.19 161 LYS A N 1
ATOM 1317 C CA . LYS A 1 161 ? -7.684 8.073 20.348 1.00 96.19 161 LYS A CA 1
ATOM 1318 C C . LYS A 1 161 ? -9.186 7.838 20.158 1.00 96.19 161 LYS A C 1
ATOM 1320 O O . LYS A 1 161 ? -9.592 6.692 19.975 1.00 96.19 161 LYS A O 1
ATOM 1325 N N . GLU A 1 162 ? -10.000 8.890 20.175 1.00 95.31 162 GLU A N 1
ATOM 1326 C CA . GLU A 1 162 ? -11.447 8.800 19.937 1.00 95.31 162 GLU A CA 1
ATOM 1327 C C . GLU A 1 162 ? -11.764 8.250 18.544 1.00 95.31 162 GLU A C 1
ATOM 1329 O O . GLU A 1 162 ? -12.606 7.360 18.420 1.00 95.31 162 GLU A O 1
ATOM 1334 N N . PHE A 1 163 ? -11.039 8.691 17.514 1.00 93.94 163 PHE A N 1
ATOM 1335 C CA . PHE A 1 163 ? -11.175 8.148 16.162 1.00 93.94 163 PHE A CA 1
ATOM 1336 C C . PHE A 1 163 ? -10.887 6.642 16.113 1.00 93.94 163 PHE A C 1
ATOM 1338 O O . PHE A 1 163 ? -11.654 5.880 15.524 1.00 93.94 163 PHE A O 1
ATOM 1345 N N . PHE A 1 164 ? -9.825 6.182 16.778 1.00 94.06 164 PHE A N 1
ATOM 1346 C CA . PHE A 1 164 ? -9.479 4.758 16.829 1.00 94.06 164 PHE A CA 1
ATOM 1347 C C . PHE A 1 164 ? -10.517 3.921 17.571 1.00 94.06 164 PHE A C 1
ATOM 1349 O O . PHE A 1 164 ? -10.826 2.814 17.137 1.00 94.06 164 PHE A O 1
ATOM 1356 N N . ILE A 1 165 ? -11.079 4.450 18.658 1.00 95.25 165 ILE A N 1
ATOM 1357 C CA . ILE A 1 165 ? -12.154 3.784 19.402 1.00 95.25 165 ILE A CA 1
ATOM 1358 C C . ILE A 1 165 ? -13.431 3.713 18.551 1.00 95.25 165 ILE A C 1
ATOM 1360 O O . ILE A 1 165 ? -14.083 2.669 18.515 1.00 95.25 165 ILE A O 1
ATOM 1364 N N . LYS A 1 166 ? -13.776 4.802 17.850 1.00 94.00 166 LYS A N 1
ATOM 1365 C CA . LYS A 1 166 ? -14.985 4.904 17.016 1.00 94.00 166 LYS A CA 1
ATOM 1366 C C . LYS A 1 166 ? -14.918 3.984 15.799 1.00 94.00 166 LYS A C 1
ATOM 1368 O O . LYS A 1 166 ? -15.882 3.275 15.526 1.00 94.00 166 LYS A O 1
ATOM 1373 N N . TYR A 1 167 ? -13.803 4.006 15.072 1.00 94.62 167 TYR A N 1
ATOM 1374 C CA . TYR A 1 167 ? -13.708 3.380 13.752 1.00 94.62 167 TYR A CA 1
ATOM 1375 C C . TYR A 1 167 ? -12.871 2.109 13.699 1.00 94.62 167 TYR A C 1
ATOM 1377 O O . TYR A 1 167 ? -13.010 1.367 12.733 1.00 94.62 167 TYR A O 1
ATOM 1385 N N . LYS A 1 168 ? -12.017 1.845 14.696 1.00 96.31 168 LYS A N 1
ATOM 1386 C CA . LYS A 1 168 ? -11.195 0.625 14.802 1.00 96.31 168 LYS A CA 1
ATOM 1387 C C . LYS A 1 168 ? -10.443 0.283 13.494 1.00 96.31 168 LYS A C 1
ATOM 1389 O O . LYS A 1 168 ? -10.610 -0.830 12.979 1.00 96.31 168 LYS A O 1
ATOM 1394 N N . PRO A 1 169 ? -9.652 1.220 12.922 1.00 96.81 169 PRO A N 1
ATOM 1395 C CA . PRO A 1 169 ? -8.989 1.011 11.637 1.00 96.81 169 PRO A CA 1
ATOM 1396 C C . PRO A 1 169 ? -8.058 -0.211 11.662 1.00 96.81 169 PRO A C 1
ATOM 1398 O O . PRO A 1 169 ? -7.443 -0.534 12.679 1.00 96.81 169 PRO A O 1
ATOM 1401 N N . GLY A 1 170 ? -7.931 -0.892 10.524 1.00 97.81 170 GLY A N 1
ATOM 1402 C CA . GLY A 1 170 ? -7.046 -2.045 10.357 1.00 97.81 170 GLY A CA 1
ATOM 1403 C C . GLY A 1 170 ? -5.564 -1.675 10.335 1.00 97.81 170 GLY A C 1
ATOM 1404 O O . GLY A 1 170 ? -4.706 -2.498 10.666 1.00 97.81 170 GLY A O 1
ATOM 1405 N N . GLY A 1 171 ? -5.235 -0.440 9.991 1.00 98.19 171 GLY A N 1
ATOM 1406 C CA . GLY A 1 171 ? -3.863 0.026 10.008 1.00 98.19 171 GLY A CA 1
ATOM 1407 C C . GLY A 1 171 ? -3.740 1.532 9.906 1.00 98.19 171 GLY A C 1
ATOM 1408 O O . GLY A 1 171 ? -4.728 2.260 9.811 1.00 98.19 171 GLY A O 1
ATOM 1409 N N . VAL A 1 172 ? -2.491 1.979 9.900 1.00 98.12 172 VAL A N 1
ATOM 1410 C CA . VAL A 1 172 ? -2.123 3.377 9.712 1.00 98.12 172 VAL A CA 1
ATOM 1411 C C . VAL A 1 172 ? -1.095 3.549 8.619 1.00 98.12 172 VAL A C 1
ATOM 1413 O O . VAL A 1 172 ? -0.235 2.691 8.444 1.00 98.12 172 VAL A O 1
ATOM 1416 N N . LEU A 1 173 ? -1.148 4.686 7.933 1.00 98.19 173 LEU A N 1
ATOM 1417 C CA . LEU A 1 173 ? -0.087 5.140 7.044 1.00 98.19 173 LEU A CA 1
ATOM 1418 C C . LEU A 1 173 ? 0.716 6.253 7.724 1.00 98.19 173 LEU A C 1
ATOM 1420 O O . LEU A 1 173 ? 0.202 7.334 7.997 1.00 98.19 173 LEU A O 1
ATOM 1424 N N . LEU A 1 174 ? 2.000 6.006 7.969 1.00 97.94 174 LEU A N 1
ATOM 1425 C CA . LEU A 1 174 ? 2.906 7.015 8.503 1.00 97.94 174 LEU A CA 1
ATOM 1426 C C . LEU A 1 174 ? 3.285 8.026 7.416 1.00 97.94 174 LEU A C 1
ATOM 1428 O O . LEU A 1 174 ? 3.901 7.697 6.398 1.00 97.94 174 LEU A O 1
ATOM 1432 N N . LEU A 1 175 ? 2.970 9.287 7.682 1.00 95.25 175 LEU A N 1
ATOM 1433 C CA . LEU A 1 175 ? 3.336 10.449 6.892 1.00 95.25 175 LEU A CA 1
ATOM 1434 C C . LEU A 1 175 ? 4.447 11.261 7.562 1.00 95.25 175 LEU A C 1
ATOM 1436 O O . LEU A 1 175 ? 4.744 11.141 8.750 1.00 95.25 175 LEU A O 1
ATOM 1440 N N . SER A 1 176 ? 5.029 12.187 6.798 1.00 92.00 176 SER A N 1
ATOM 1441 C CA . SER A 1 176 ? 6.071 13.097 7.288 1.00 92.00 176 SER A CA 1
ATOM 1442 C C . SER A 1 176 ? 5.631 13.934 8.499 1.00 92.00 176 SER A C 1
ATOM 1444 O O . SER A 1 176 ? 6.467 14.294 9.324 1.00 92.00 176 SER A O 1
ATOM 1446 N N . ALA A 1 177 ? 4.333 14.223 8.644 1.00 91.81 177 ALA A N 1
ATOM 1447 C CA . ALA A 1 177 ? 3.801 14.956 9.792 1.00 91.81 177 ALA A CA 1
ATOM 1448 C C . ALA A 1 177 ? 4.017 14.202 11.122 1.00 91.81 177 ALA A C 1
ATOM 1450 O O . ALA A 1 177 ? 4.365 14.829 12.130 1.00 91.81 177 ALA A O 1
ATOM 1451 N N . ASN A 1 178 ? 3.936 12.866 11.088 1.00 96.19 178 ASN A N 1
ATOM 1452 C CA . ASN A 1 178 ? 4.036 11.992 12.260 1.00 96.19 178 ASN A CA 1
ATOM 1453 C C . ASN A 1 178 ? 5.480 11.789 12.746 1.00 96.19 178 ASN A C 1
ATOM 1455 O O . ASN A 1 178 ? 5.699 11.326 13.865 1.00 96.19 178 ASN A O 1
ATOM 1459 N N . ILE A 1 179 ? 6.472 12.110 11.907 1.00 96.56 179 ILE A N 1
ATOM 1460 C CA . ILE A 1 179 ? 7.867 11.687 12.069 1.00 96.56 179 ILE A CA 1
ATOM 1461 C C . ILE A 1 179 ? 8.729 12.882 12.490 1.00 96.56 179 ILE A C 1
ATOM 1463 O O . ILE A 1 179 ? 9.035 13.758 11.681 1.00 96.56 179 ILE A O 1
ATOM 1467 N N . LYS A 1 180 ? 9.161 12.919 13.757 1.00 97.31 180 LYS A N 1
ATOM 1468 C CA . LYS A 1 180 ? 10.092 13.940 14.279 1.00 97.31 180 LYS A CA 1
ATOM 1469 C C . LYS A 1 180 ? 11.479 13.376 14.549 1.00 97.31 180 LYS A C 1
ATOM 1471 O O . LYS A 1 180 ? 12.471 13.982 14.162 1.00 97.31 180 LYS A O 1
ATOM 1476 N N . ASN A 1 181 ? 11.559 12.237 15.227 1.00 97.62 181 ASN A N 1
ATOM 1477 C CA . ASN A 1 181 ? 12.806 11.524 15.501 1.00 97.62 181 ASN A CA 1
ATOM 1478 C C . ASN A 1 181 ? 12.514 10.056 15.854 1.00 97.62 181 ASN A C 1
ATOM 1480 O O . ASN A 1 181 ? 11.356 9.667 16.006 1.00 97.62 181 ASN A O 1
ATOM 1484 N N . LYS A 1 182 ? 13.574 9.249 15.986 1.00 98.00 182 LYS A N 1
ATOM 1485 C CA . LYS A 1 182 ? 13.485 7.806 16.253 1.00 98.00 182 LYS A CA 1
ATOM 1486 C C . LYS A 1 182 ? 12.693 7.473 17.521 1.00 98.00 182 LYS A C 1
ATOM 1488 O O . LYS A 1 182 ? 11.847 6.590 17.479 1.00 98.00 182 LYS A O 1
ATOM 1493 N N . GLU A 1 183 ? 12.960 8.157 18.630 1.00 98.25 183 GLU A N 1
ATOM 1494 C CA . GLU A 1 183 ? 12.325 7.859 19.920 1.00 98.25 183 GLU A CA 1
ATOM 1495 C C . GLU A 1 183 ? 10.835 8.211 19.912 1.00 98.25 183 GLU A C 1
ATOM 1497 O O . GLU A 1 183 ? 9.999 7.372 20.240 1.00 98.25 183 GLU A O 1
ATOM 1502 N N . GLN A 1 184 ? 10.492 9.414 19.444 1.00 98.31 184 GLN A N 1
ATOM 1503 C CA . GLN A 1 184 ? 9.099 9.844 19.326 1.00 98.31 184 GLN A CA 1
ATOM 1504 C C . GLN A 1 184 ? 8.292 8.908 18.420 1.00 98.31 184 GLN A C 1
ATOM 1506 O O . GLN A 1 184 ? 7.176 8.539 18.783 1.00 98.31 184 GLN A O 1
ATOM 1511 N N . LEU A 1 185 ? 8.843 8.510 17.268 1.00 98.62 185 LEU A N 1
ATOM 1512 C CA . LEU A 1 185 ? 8.125 7.644 16.335 1.00 98.62 185 LEU A CA 1
ATOM 1513 C C . LEU A 1 185 ? 7.864 6.256 16.935 1.00 98.62 185 LEU A C 1
ATOM 1515 O O . LEU A 1 185 ? 6.762 5.734 16.789 1.00 98.62 185 LEU A O 1
ATOM 1519 N N . LYS A 1 186 ? 8.838 5.688 17.658 1.00 98.56 186 LYS A N 1
ATOM 1520 C CA . LYS A 1 186 ? 8.655 4.416 18.375 1.00 98.56 186 LYS A CA 1
ATOM 1521 C C . LYS A 1 186 ? 7.549 4.501 19.420 1.00 98.56 186 LYS A C 1
ATOM 1523 O O . LYS A 1 186 ? 6.732 3.589 19.501 1.00 98.56 186 LYS A O 1
ATOM 1528 N N . ASN A 1 187 ? 7.509 5.592 20.184 1.00 98.56 187 ASN A N 1
ATOM 1529 C CA . ASN A 1 187 ? 6.469 5.800 21.190 1.00 98.56 187 ASN A CA 1
ATOM 1530 C C . ASN A 1 187 ? 5.088 5.916 20.532 1.00 98.56 187 ASN A C 1
ATOM 1532 O O . ASN A 1 187 ? 4.176 5.200 20.924 1.00 98.56 187 ASN A O 1
ATOM 1536 N N . LEU A 1 188 ? 4.962 6.711 19.463 1.00 98.69 188 LEU A N 1
ATOM 1537 C CA . LEU A 1 188 ? 3.715 6.835 18.703 1.00 98.69 188 LEU A CA 1
ATOM 1538 C C . LEU A 1 188 ? 3.218 5.484 18.165 1.00 98.69 188 LEU A C 1
ATOM 1540 O O . LEU A 1 188 ? 2.048 5.150 18.330 1.00 98.69 188 LEU A O 1
ATOM 1544 N N . ILE A 1 189 ? 4.099 4.701 17.537 1.00 98.62 189 ILE A N 1
ATOM 1545 C CA . ILE A 1 189 ? 3.742 3.381 17.000 1.00 98.62 189 ILE A CA 1
ATOM 1546 C C . ILE A 1 189 ? 3.324 2.434 18.131 1.00 98.62 189 ILE A C 1
ATOM 1548 O O . ILE A 1 189 ? 2.320 1.736 17.999 1.00 98.62 189 ILE A O 1
ATOM 1552 N N . SER A 1 190 ? 4.053 2.433 19.250 1.00 98.50 190 SER A N 1
ATOM 1553 C CA . SER A 1 190 ? 3.714 1.625 20.425 1.00 98.50 190 SER A CA 1
ATOM 1554 C C . SER A 1 190 ? 2.349 2.003 21.005 1.00 98.50 190 SER A C 1
ATOM 1556 O O . SER A 1 190 ? 1.550 1.117 21.302 1.00 98.50 190 SER A O 1
ATOM 1558 N N . ASP A 1 191 ? 2.059 3.297 21.150 1.00 98.56 191 ASP A N 1
ATOM 1559 C CA . ASP A 1 191 ? 0.786 3.788 21.685 1.00 98.56 191 ASP A CA 1
ATOM 1560 C C . ASP A 1 191 ? -0.394 3.375 20.793 1.00 98.56 191 ASP A C 1
ATOM 1562 O O . ASP A 1 191 ? -1.408 2.884 21.292 1.00 98.56 191 ASP A O 1
ATOM 1566 N N . LEU A 1 192 ? -0.245 3.504 19.470 1.00 98.31 192 LEU A N 1
ATOM 1567 C CA . LEU A 1 192 ? -1.262 3.091 18.497 1.00 98.31 192 LEU A CA 1
ATOM 1568 C C . LEU A 1 192 ? -1.471 1.573 18.487 1.00 98.31 192 LEU A C 1
ATOM 1570 O O . LEU A 1 192 ? -2.613 1.112 18.455 1.00 98.31 192 LEU A O 1
ATOM 1574 N N . GLN A 1 193 ? -0.390 0.789 18.548 1.00 98.12 193 GLN A N 1
ATOM 1575 C CA . GLN A 1 193 ? -0.486 -0.670 18.615 1.00 98.12 193 GLN A CA 1
ATOM 1576 C C . GLN A 1 193 ? -1.198 -1.133 19.886 1.00 98.12 193 GLN A C 1
ATOM 1578 O O . GLN A 1 193 ? -2.111 -1.956 19.812 1.00 98.12 193 GLN A O 1
ATOM 1583 N N . ASN A 1 194 ? -0.833 -0.570 21.040 1.00 98.19 194 ASN A N 1
ATOM 1584 C CA . ASN A 1 194 ? -1.481 -0.884 22.311 1.00 98.19 194 ASN A CA 1
ATOM 1585 C C . ASN A 1 194 ? -2.971 -0.529 22.282 1.00 98.19 194 ASN A C 1
ATOM 1587 O O . ASN A 1 194 ? -3.793 -1.339 22.704 1.00 98.19 194 ASN A O 1
ATOM 1591 N N . LEU A 1 195 ? -3.325 0.636 21.727 1.00 97.94 195 LEU A N 1
ATOM 1592 C CA . LEU A 1 195 ? -4.720 1.041 21.579 1.00 97.94 195 LEU A CA 1
ATOM 1593 C C . LEU A 1 195 ? -5.502 0.067 20.686 1.00 97.94 195 LEU A C 1
ATOM 1595 O O . LEU A 1 195 ? -6.597 -0.350 21.053 1.00 97.94 195 LEU A O 1
ATOM 1599 N N . SER A 1 196 ? -4.946 -0.343 19.544 1.00 97.06 196 SER A N 1
ATOM 1600 C CA . SER A 1 196 ? -5.602 -1.319 18.662 1.00 97.06 196 SER A CA 1
ATOM 1601 C C . SER A 1 196 ? -5.809 -2.668 19.344 1.00 97.06 196 SER A C 1
ATOM 1603 O O . SER A 1 196 ? -6.901 -3.233 19.262 1.00 97.06 196 SER A O 1
ATOM 1605 N N . LEU A 1 197 ? -4.796 -3.169 20.055 1.00 96.31 197 LEU A N 1
ATOM 1606 C CA . LEU A 1 197 ? -4.894 -4.422 20.804 1.00 96.31 197 LEU A CA 1
ATOM 1607 C C . LEU A 1 197 ? -5.946 -4.335 21.918 1.00 96.31 197 LEU A C 1
ATOM 1609 O O . LEU A 1 197 ? -6.711 -5.278 22.091 1.00 96.31 197 LEU A O 1
ATOM 1613 N N . GLU A 1 198 ? -6.034 -3.206 22.625 1.00 96.38 198 GLU A N 1
ATOM 1614 C CA . GLU A 1 198 ? -7.055 -2.973 23.655 1.00 96.38 198 GLU A CA 1
ATOM 1615 C C . GLU A 1 198 ? -8.475 -2.954 23.067 1.00 96.38 198 GLU A C 1
ATOM 1617 O O . GLU A 1 198 ? -9.388 -3.528 23.655 1.00 96.38 198 GLU A O 1
ATOM 1622 N N . GLN A 1 199 ? -8.669 -2.314 21.908 1.00 94.81 199 GLN A N 1
ATOM 1623 C CA . GLN A 1 199 ? -9.999 -2.132 21.311 1.00 94.81 199 GLN A CA 1
ATOM 1624 C C . GLN A 1 199 ? -10.472 -3.311 20.452 1.00 94.81 199 GLN A C 1
ATOM 1626 O O . GLN A 1 199 ? -11.676 -3.475 20.264 1.00 94.81 199 GLN A O 1
ATOM 1631 N N . THR A 1 200 ? -9.551 -4.094 19.882 1.00 94.31 200 THR A N 1
ATOM 1632 C CA . THR A 1 200 ? -9.880 -5.110 18.861 1.00 94.31 200 THR A CA 1
ATOM 1633 C C . THR A 1 200 ? -9.212 -6.465 19.081 1.00 94.31 200 THR A C 1
ATOM 1635 O O . THR A 1 200 ? -9.555 -7.429 18.404 1.00 94.31 200 THR A O 1
ATOM 1638 N N . GLY A 1 201 ? -8.212 -6.558 19.965 1.00 94.50 201 GLY A N 1
ATOM 1639 C CA . GLY A 1 201 ? -7.370 -7.751 20.093 1.00 94.50 201 GLY A CA 1
ATOM 1640 C C . GLY A 1 201 ? -6.468 -8.027 18.881 1.00 94.50 201 GLY A C 1
ATOM 1641 O O . GLY A 1 201 ? -5.797 -9.057 18.852 1.00 94.50 201 GLY A O 1
ATOM 1642 N N . LEU A 1 202 ? -6.430 -7.131 17.887 1.00 95.44 202 LEU A N 1
ATOM 1643 C CA . LEU A 1 202 ? -5.656 -7.281 16.657 1.00 95.44 202 LEU A CA 1
ATOM 1644 C C . LEU A 1 202 ? -4.565 -6.203 16.555 1.00 95.44 202 LEU A C 1
ATOM 1646 O O . LEU A 1 202 ? -4.813 -5.038 16.888 1.00 95.44 202 LEU A O 1
ATOM 1650 N N . PRO A 1 203 ? -3.367 -6.549 16.047 1.00 97.12 203 PRO A N 1
ATOM 1651 C CA . PRO A 1 203 ? -2.346 -5.555 15.749 1.00 97.12 203 PRO A CA 1
ATOM 1652 C C . PRO A 1 203 ? -2.743 -4.716 14.527 1.00 97.12 203 PRO A C 1
ATOM 1654 O O . PRO A 1 203 ? -3.476 -5.166 13.639 1.00 97.12 203 PRO A O 1
ATOM 1657 N N . LEU A 1 204 ? -2.214 -3.500 14.445 1.00 98.19 204 LEU A N 1
ATOM 1658 C CA . LEU A 1 204 ? -2.290 -2.646 13.263 1.00 98.19 204 LEU A CA 1
ATOM 1659 C C . LEU A 1 204 ? -1.280 -3.081 12.203 1.00 98.19 204 LEU A C 1
ATOM 1661 O O . LEU A 1 204 ? -0.144 -3.460 12.513 1.00 98.19 204 LEU A O 1
ATOM 1665 N N . LEU A 1 205 ? -1.670 -2.903 10.942 1.00 98.81 205 LEU A N 1
ATOM 1666 C CA . LEU A 1 205 ? -0.714 -2.707 9.856 1.00 98.81 205 LEU A CA 1
ATOM 1667 C C . LEU A 1 205 ? -0.146 -1.285 9.979 1.00 98.81 205 LEU A C 1
ATOM 1669 O O . LEU A 1 205 ? -0.864 -0.310 9.786 1.00 98.81 205 LEU A O 1
ATOM 1673 N N . ILE A 1 206 ? 1.126 -1.159 10.338 1.00 98.75 206 ILE A N 1
ATOM 1674 C CA . ILE A 1 206 ? 1.861 0.104 10.395 1.00 98.75 206 ILE A CA 1
ATOM 1675 C C . ILE A 1 206 ? 2.581 0.258 9.056 1.00 98.75 206 ILE A C 1
ATOM 1677 O O . ILE A 1 206 ? 3.647 -0.329 8.852 1.00 98.75 206 ILE A O 1
ATOM 1681 N N . ALA A 1 207 ? 1.961 1.001 8.141 1.00 98.75 207 ALA A N 1
ATOM 1682 C CA . ALA A 1 207 ? 2.406 1.195 6.769 1.00 98.75 207 ALA A CA 1
ATOM 1683 C C . ALA A 1 207 ? 3.265 2.458 6.604 1.00 98.75 207 ALA A C 1
ATOM 1685 O O . ALA A 1 207 ? 3.056 3.464 7.286 1.00 98.75 207 ALA A O 1
ATOM 1686 N N . VAL A 1 208 ? 4.202 2.438 5.657 1.00 98.69 208 VAL A N 1
ATOM 1687 C CA . VAL A 1 208 ? 4.985 3.615 5.250 1.00 98.69 208 VAL A CA 1
ATOM 1688 C C . VAL A 1 208 ? 5.431 3.506 3.790 1.00 98.69 208 VAL A C 1
ATOM 1690 O O . VAL A 1 208 ? 5.651 2.405 3.289 1.00 98.69 208 VAL A O 1
ATOM 1693 N N . ASP A 1 209 ? 5.620 4.645 3.119 1.00 98.06 209 ASP A N 1
ATOM 1694 C CA . ASP A 1 209 ? 6.355 4.721 1.849 1.00 98.06 209 ASP A CA 1
ATOM 1695 C C . ASP A 1 209 ? 7.862 4.882 2.115 1.00 98.06 209 ASP A C 1
ATOM 1697 O O . ASP A 1 209 ? 8.384 5.998 2.219 1.00 98.06 209 ASP A O 1
ATOM 1701 N N . GLN A 1 210 ? 8.580 3.767 2.241 1.00 98.44 210 GLN A N 1
ATOM 1702 C CA . GLN A 1 210 ? 10.040 3.761 2.331 1.00 98.44 210 GLN A CA 1
ATOM 1703 C C . GLN A 1 210 ? 10.614 3.008 1.121 1.00 98.44 210 GLN A C 1
ATOM 1705 O O . GLN A 1 210 ? 11.122 1.891 1.221 1.00 98.44 210 GLN A O 1
ATOM 1710 N N . GLU A 1 211 ? 10.513 3.621 -0.058 1.00 98.50 211 GLU A N 1
ATOM 1711 C CA . GLU A 1 211 ? 10.993 3.056 -1.331 1.00 98.50 211 GLU A CA 1
ATOM 1712 C C . GLU A 1 211 ? 12.524 3.160 -1.453 1.00 98.50 211 GLU A C 1
ATOM 1714 O O . GLU A 1 211 ? 13.172 2.339 -2.110 1.00 98.50 211 GLU A O 1
ATOM 1719 N N . GLY A 1 212 ? 13.096 4.161 -0.778 1.00 97.94 212 GLY A N 1
ATOM 1720 C CA . GLY A 1 212 ? 14.403 4.736 -1.076 1.00 97.94 212 GLY A CA 1
ATOM 1721 C C . GLY A 1 212 ? 14.228 6.063 -1.813 1.00 97.94 212 GLY A C 1
ATOM 1722 O O . GLY A 1 212 ? 13.134 6.392 -2.275 1.00 97.94 212 GLY A O 1
ATOM 1723 N N . GLU A 1 213 ? 15.294 6.855 -1.928 1.00 97.06 213 GLU A N 1
ATOM 1724 C CA . GLU A 1 213 ? 15.180 8.172 -2.560 1.00 97.06 213 GLU A CA 1
ATOM 1725 C C . GLU A 1 213 ? 14.622 8.070 -3.997 1.00 97.06 213 GLU A C 1
ATOM 1727 O O . GLU A 1 213 ? 14.981 7.148 -4.735 1.00 97.06 213 GLU A O 1
ATOM 1732 N N . PRO A 1 214 ? 13.753 8.999 -4.428 1.00 96.31 214 PRO A N 1
ATOM 1733 C CA . PRO A 1 214 ? 13.344 10.222 -3.729 1.00 96.31 214 PRO A CA 1
ATOM 1734 C C . PRO A 1 214 ? 12.161 10.047 -2.754 1.00 96.31 214 PRO A C 1
ATOM 1736 O O . PRO A 1 214 ? 11.668 11.039 -2.222 1.00 96.31 214 PRO A O 1
ATOM 1739 N N . MET A 1 215 ? 11.655 8.826 -2.548 1.00 95.81 215 MET A N 1
ATOM 1740 C CA . MET A 1 215 ? 10.503 8.550 -1.684 1.00 95.81 215 MET A CA 1
ATOM 1741 C C . MET A 1 215 ? 10.922 7.770 -0.430 1.00 95.81 215 MET A C 1
ATOM 1743 O O . MET A 1 215 ? 10.740 6.558 -0.308 1.00 95.81 215 MET A O 1
ATOM 1747 N N . SER A 1 216 ? 11.476 8.515 0.525 1.00 95.88 216 SER A N 1
ATOM 1748 C CA . SER A 1 216 ? 11.834 8.035 1.862 1.00 95.88 216 SER A CA 1
ATOM 1749 C C . SER A 1 216 ? 11.117 8.882 2.913 1.00 95.88 216 SER A C 1
ATOM 1751 O O . SER A 1 216 ? 11.537 10.005 3.202 1.00 95.88 216 SER A O 1
ATOM 1753 N N . ARG A 1 217 ? 10.027 8.379 3.502 1.00 95.69 217 ARG A N 1
ATOM 1754 C CA . ARG A 1 217 ? 9.275 9.133 4.526 1.00 95.69 217 ARG A CA 1
ATOM 1755 C C . ARG A 1 217 ? 10.076 9.340 5.808 1.00 95.69 217 ARG A C 1
ATOM 1757 O O . ARG A 1 217 ? 10.026 10.424 6.393 1.00 95.69 217 ARG A O 1
ATOM 1764 N N . ILE A 1 218 ? 10.809 8.318 6.247 1.00 97.75 218 ILE A N 1
ATOM 1765 C CA . ILE A 1 218 ? 11.556 8.348 7.506 1.00 97.75 218 ILE A CA 1
ATOM 1766 C C . ILE A 1 218 ? 12.974 8.846 7.222 1.00 97.75 218 ILE A C 1
ATOM 1768 O O . ILE A 1 218 ? 13.881 8.095 6.869 1.00 97.75 218 ILE A O 1
ATOM 1772 N N . PHE A 1 219 ? 13.159 10.157 7.358 1.00 95.81 219 PHE A N 1
ATOM 1773 C CA . PHE A 1 219 ? 14.364 10.851 6.895 1.00 95.81 219 PHE A CA 1
ATOM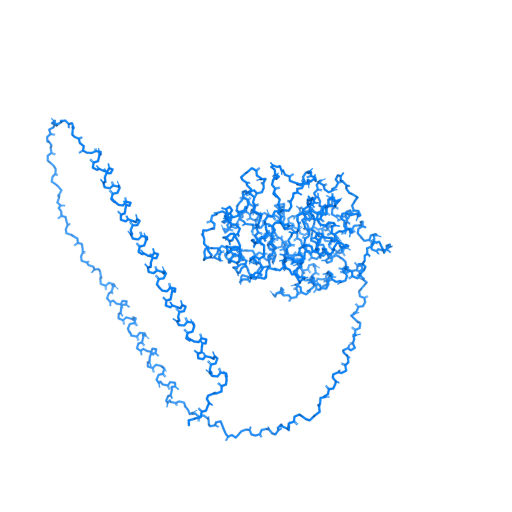 1774 C C . PHE A 1 219 ? 15.652 10.481 7.651 1.00 95.81 219 PHE A C 1
ATOM 1776 O O . PHE A 1 219 ? 16.743 10.626 7.096 1.00 95.81 219 PHE A O 1
ATOM 1783 N N . PHE A 1 220 ? 15.545 10.024 8.903 1.00 97.06 220 PHE A N 1
ATOM 1784 C CA . PHE A 1 220 ? 16.693 9.688 9.754 1.00 97.06 220 PHE A CA 1
ATOM 1785 C C . PHE A 1 220 ? 17.194 8.244 9.587 1.00 97.06 220 PHE A C 1
ATOM 1787 O O . PHE A 1 220 ? 18.159 7.878 10.252 1.00 97.06 220 PHE A O 1
ATOM 1794 N N . LEU A 1 221 ? 16.549 7.438 8.737 1.00 97.69 221 LEU A N 1
ATOM 1795 C CA . LEU A 1 221 ? 17.041 6.112 8.360 1.00 97.69 221 LEU A CA 1
ATOM 1796 C C . LEU A 1 221 ? 18.321 6.221 7.521 1.00 97.69 221 LEU A C 1
ATOM 1798 O O . LEU A 1 221 ? 18.496 7.195 6.776 1.00 97.69 221 LEU A O 1
ATOM 1802 N N . GLU A 1 222 ? 19.215 5.243 7.659 1.00 98.00 222 GLU A N 1
ATOM 1803 C CA . GLU A 1 222 ? 20.476 5.183 6.913 1.00 98.00 222 GLU A CA 1
ATOM 1804 C C . GLU A 1 222 ? 20.233 4.586 5.523 1.00 98.00 222 GLU A C 1
ATOM 1806 O O . GLU A 1 222 ? 20.615 5.187 4.513 1.00 98.00 222 GLU A O 1
ATOM 1811 N N . GLU A 1 223 ? 19.524 3.456 5.450 1.00 98.31 223 GLU A N 1
ATOM 1812 C CA . GLU A 1 223 ? 19.230 2.767 4.193 1.00 98.31 223 GLU A CA 1
ATOM 1813 C C . GLU A 1 223 ? 18.113 3.451 3.376 1.00 98.31 223 GLU A C 1
ATOM 1815 O O . GLU A 1 223 ? 16.917 3.148 3.469 1.00 98.31 223 GLU A O 1
ATOM 1820 N N . LYS A 1 224 ? 18.531 4.375 2.506 1.00 98.06 224 LYS A N 1
ATOM 1821 C CA . LYS A 1 224 ? 17.671 5.132 1.576 1.00 98.06 224 LYS A CA 1
ATOM 1822 C C . LYS A 1 224 ? 18.081 4.968 0.107 1.00 98.06 224 LYS A C 1
ATOM 1824 O O . LYS A 1 224 ? 17.771 5.825 -0.720 1.00 98.06 224 LYS A O 1
ATOM 1829 N N . THR A 1 225 ? 18.780 3.883 -0.234 1.00 98.75 225 THR A N 1
ATOM 1830 C CA . THR A 1 225 ? 19.221 3.569 -1.603 1.00 98.75 225 THR A CA 1
ATOM 1831 C C . THR A 1 225 ? 18.039 3.600 -2.563 1.00 98.75 225 THR A C 1
ATOM 1833 O O . THR A 1 225 ? 17.065 2.861 -2.395 1.00 98.75 225 THR A O 1
ATOM 1836 N N . SER A 1 226 ? 18.145 4.451 -3.582 1.00 98.56 226 SER A N 1
ATOM 1837 C CA . SER A 1 226 ? 17.135 4.584 -4.630 1.00 98.56 226 SER A CA 1
ATOM 1838 C C . SER A 1 226 ? 17.049 3.312 -5.471 1.00 98.56 226 SER A C 1
ATOM 1840 O O . SER A 1 226 ? 18.076 2.691 -5.759 1.00 98.56 226 SER A O 1
ATOM 1842 N N . GLN A 1 227 ? 15.855 2.959 -5.955 1.00 98.31 227 GLN A N 1
ATOM 1843 C CA . GLN A 1 227 ? 15.680 1.764 -6.787 1.00 98.31 227 GLN A CA 1
ATOM 1844 C C . GLN A 1 227 ? 16.567 1.778 -8.047 1.00 98.31 227 GLN A C 1
ATOM 1846 O O . GLN A 1 227 ? 17.091 0.736 -8.436 1.00 98.31 227 GLN A O 1
ATOM 1851 N N . VAL A 1 228 ? 16.836 2.949 -8.642 1.00 98.25 228 VAL A N 1
ATOM 1852 C CA . VAL A 1 228 ? 17.720 3.068 -9.822 1.00 98.25 228 VAL A CA 1
ATOM 1853 C C . VAL A 1 228 ? 19.183 2.699 -9.535 1.00 98.25 228 VAL A C 1
ATOM 1855 O O . VAL A 1 228 ? 19.919 2.292 -10.443 1.00 98.25 228 VAL A O 1
ATOM 1858 N N . GLN A 1 229 ? 19.618 2.833 -8.277 1.00 98.50 229 GLN A N 1
ATOM 1859 C CA . GLN A 1 229 ? 20.980 2.517 -7.836 1.00 98.50 229 GLN A CA 1
ATOM 1860 C C . GLN A 1 229 ? 21.177 1.017 -7.592 1.00 98.50 229 GLN A C 1
ATOM 1862 O O . GLN A 1 229 ? 22.315 0.547 -7.529 1.00 98.50 229 GLN A O 1
ATOM 1867 N N . ILE A 1 230 ? 20.089 0.251 -7.490 1.00 98.50 230 ILE A N 1
ATOM 1868 C CA . ILE A 1 230 ? 20.139 -1.192 -7.291 1.00 98.50 230 ILE A CA 1
ATOM 1869 C C . ILE A 1 230 ? 20.653 -1.848 -8.580 1.00 98.50 230 ILE A C 1
ATOM 1871 O O . ILE A 1 230 ? 19.995 -1.874 -9.619 1.00 98.50 230 ILE A O 1
ATOM 1875 N N . ALA A 1 231 ? 21.890 -2.340 -8.525 1.00 96.81 231 ALA A N 1
ATOM 1876 C CA . ALA A 1 231 ? 22.619 -2.802 -9.703 1.00 96.81 231 ALA A CA 1
ATOM 1877 C C . ALA A 1 231 ? 22.475 -4.306 -9.992 1.00 96.81 231 ALA A C 1
ATOM 1879 O O . ALA A 1 231 ? 22.676 -4.722 -11.129 1.00 96.81 231 ALA A O 1
ATOM 1880 N N . ASN A 1 232 ? 22.199 -5.125 -8.975 1.00 98.44 232 ASN A N 1
ATOM 1881 C CA . ASN A 1 232 ? 22.083 -6.581 -9.086 1.00 98.44 232 ASN A CA 1
ATOM 1882 C C . ASN A 1 232 ? 21.271 -7.155 -7.913 1.00 98.44 232 ASN A C 1
ATOM 1884 O O . ASN A 1 232 ? 21.113 -6.495 -6.886 1.00 98.44 232 ASN A O 1
ATOM 1888 N N . SER A 1 233 ? 20.813 -8.399 -8.050 1.00 98.56 233 SER A N 1
ATOM 1889 C CA . SER A 1 233 ? 19.994 -9.117 -7.064 1.00 98.56 233 SER A CA 1
ATOM 1890 C C . SER A 1 233 ? 20.636 -9.222 -5.678 1.00 98.56 233 SER A C 1
ATOM 1892 O O . SER A 1 233 ? 19.966 -9.035 -4.667 1.00 98.56 233 SER A O 1
ATOM 1894 N N . GLY A 1 234 ? 21.950 -9.457 -5.605 1.00 98.62 234 GLY A N 1
ATOM 1895 C CA . GLY A 1 234 ? 22.658 -9.527 -4.324 1.00 98.62 234 GLY A CA 1
ATOM 1896 C C . GLY A 1 234 ? 22.604 -8.199 -3.568 1.00 98.62 234 GLY A C 1
ATOM 1897 O O . GLY A 1 234 ? 22.313 -8.180 -2.375 1.00 98.62 234 GLY A O 1
ATOM 1898 N N . PHE A 1 235 ? 22.823 -7.085 -4.270 1.00 98.81 235 PHE A N 1
ATOM 1899 C CA . PHE A 1 235 ? 22.689 -5.755 -3.682 1.00 98.81 235 PHE A CA 1
ATOM 1900 C C . PHE A 1 235 ? 21.229 -5.418 -3.349 1.00 98.81 235 PHE A C 1
ATOM 1902 O O . PHE A 1 235 ? 20.971 -4.893 -2.273 1.00 98.81 235 PHE A O 1
ATOM 1909 N N . ALA A 1 236 ? 20.274 -5.793 -4.206 1.00 98.88 236 ALA A N 1
ATOM 1910 C CA . ALA A 1 236 ? 18.844 -5.621 -3.947 1.00 98.88 236 ALA A CA 1
ATOM 1911 C C . ALA A 1 236 ? 18.408 -6.298 -2.638 1.00 98.88 236 ALA A C 1
ATOM 1913 O O . ALA A 1 236 ? 17.721 -5.680 -1.830 1.00 98.88 236 ALA A O 1
ATOM 1914 N N . PHE A 1 237 ? 18.867 -7.528 -2.386 1.00 98.94 237 PHE A N 1
ATOM 1915 C CA . PHE A 1 237 ? 18.598 -8.227 -1.129 1.00 98.94 237 PHE A CA 1
ATOM 1916 C C . PHE A 1 237 ? 19.176 -7.489 0.083 1.00 98.94 237 PHE A C 1
ATOM 1918 O O . PHE A 1 237 ? 18.483 -7.339 1.083 1.00 98.94 237 PHE A O 1
ATOM 1925 N N . GLN A 1 238 ? 20.415 -6.989 -0.001 1.00 98.88 238 GLN A N 1
ATOM 1926 C CA . GLN A 1 238 ? 21.028 -6.228 1.099 1.00 98.88 238 GLN A CA 1
ATOM 1927 C C . GLN A 1 238 ? 20.282 -4.922 1.384 1.00 98.88 238 GLN A C 1
ATOM 1929 O O . GLN A 1 238 ? 20.034 -4.611 2.545 1.00 98.88 238 GLN A O 1
ATOM 1934 N N . VAL A 1 239 ? 19.870 -4.201 0.336 1.00 98.88 239 VAL A N 1
ATOM 1935 C CA . VAL A 1 239 ? 19.037 -2.996 0.467 1.00 98.88 239 VAL A CA 1
ATOM 1936 C C . VAL A 1 239 ? 17.707 -3.339 1.139 1.00 98.88 239 VAL A C 1
ATOM 1938 O O . VAL A 1 239 ? 17.299 -2.656 2.075 1.00 98.88 239 VAL A O 1
ATOM 1941 N N . GLY A 1 240 ? 17.046 -4.417 0.706 1.00 98.88 240 GLY A N 1
ATOM 1942 C CA . GLY A 1 240 ? 15.787 -4.872 1.295 1.00 98.88 240 GLY A CA 1
ATOM 1943 C C . GLY A 1 240 ? 15.940 -5.256 2.767 1.00 98.88 240 GLY A C 1
ATOM 1944 O O . GLY A 1 240 ? 15.142 -4.830 3.597 1.00 98.88 240 GLY A O 1
ATOM 1945 N N . LEU A 1 241 ? 16.994 -6.004 3.099 1.00 98.94 241 LEU A N 1
ATOM 1946 C CA . LEU A 1 241 ? 17.283 -6.450 4.460 1.00 98.94 241 LEU A CA 1
ATOM 1947 C C . LEU A 1 241 ? 17.605 -5.281 5.395 1.00 98.94 241 LEU A C 1
ATOM 1949 O O . LEU A 1 241 ? 16.989 -5.173 6.451 1.00 98.94 241 LEU A O 1
ATOM 1953 N N . GLY A 1 242 ? 18.527 -4.394 5.005 1.00 98.88 242 GLY A N 1
ATOM 1954 C CA . GLY A 1 242 ? 18.918 -3.241 5.823 1.00 98.88 242 GLY A CA 1
ATOM 1955 C C . GLY A 1 242 ? 17.739 -2.305 6.075 1.00 98.88 242 GLY A C 1
ATOM 1956 O O . GLY A 1 242 ? 17.437 -1.963 7.218 1.00 98.88 242 GLY A O 1
ATOM 1957 N N . ARG A 1 243 ? 16.978 -1.996 5.019 1.00 98.75 243 ARG A N 1
ATOM 1958 C CA . ARG A 1 243 ? 15.758 -1.197 5.136 1.00 98.75 243 ARG A CA 1
ATOM 1959 C C . ARG A 1 243 ? 14.725 -1.852 6.036 1.00 98.75 243 ARG A C 1
ATOM 1961 O O . ARG A 1 243 ? 14.143 -1.188 6.889 1.00 98.75 243 ARG A O 1
ATOM 1968 N N . GLY A 1 244 ? 14.493 -3.147 5.843 1.00 98.75 244 GLY A N 1
ATOM 1969 C CA . GLY A 1 244 ? 13.515 -3.885 6.623 1.00 98.75 244 GLY A CA 1
ATOM 1970 C C . GLY A 1 244 ? 13.875 -3.933 8.110 1.00 98.75 244 GLY A C 1
ATOM 1971 O O . GLY A 1 244 ? 13.001 -3.768 8.955 1.00 98.75 244 GLY A O 1
ATOM 1972 N N . GLN A 1 245 ? 15.160 -4.092 8.439 1.00 98.81 245 GLN A N 1
ATOM 1973 C CA . GLN A 1 245 ? 15.654 -4.074 9.820 1.00 98.81 245 GLN A CA 1
ATOM 1974 C C . GLN A 1 245 ? 15.429 -2.710 10.478 1.00 98.81 245 GLN A C 1
ATOM 1976 O O . GLN A 1 245 ? 14.887 -2.642 11.580 1.00 98.81 245 GLN A O 1
ATOM 1981 N N . GLU A 1 246 ? 15.766 -1.622 9.783 1.00 98.75 246 GLU A N 1
ATOM 1982 C CA . GLU A 1 246 ? 15.547 -0.264 10.289 1.00 98.75 246 GLU A CA 1
ATOM 1983 C C . GLU A 1 246 ? 14.058 0.060 10.502 1.00 98.75 246 GLU A C 1
ATOM 1985 O O . GLU A 1 246 ? 13.698 0.695 11.497 1.00 98.75 246 GLU A O 1
ATOM 1990 N N . LEU A 1 247 ? 13.181 -0.402 9.604 1.00 98.81 247 LEU A N 1
ATOM 1991 C CA . LEU A 1 247 ? 11.728 -0.266 9.746 1.00 98.81 247 LEU A CA 1
ATOM 1992 C C . LEU A 1 247 ? 11.194 -1.080 10.930 1.00 98.81 247 LEU A C 1
ATOM 1994 O O . LEU A 1 247 ? 10.438 -0.558 11.756 1.00 98.81 247 LEU A O 1
ATOM 1998 N N . LYS A 1 248 ? 11.630 -2.335 11.061 1.00 98.50 248 LYS A N 1
ATOM 1999 C CA . LYS A 1 248 ? 11.206 -3.213 12.154 1.00 98.50 248 LYS A CA 1
ATOM 2000 C C . LYS A 1 248 ? 11.628 -2.681 13.518 1.00 98.50 248 LYS A C 1
ATOM 2002 O O . LYS A 1 248 ? 10.840 -2.726 14.459 1.00 98.50 248 LYS A O 1
ATOM 2007 N N . ASP A 1 249 ? 12.820 -2.098 13.615 1.00 98.25 249 ASP A N 1
ATOM 2008 C CA . ASP A 1 249 ? 13.327 -1.449 14.830 1.00 98.25 249 ASP A CA 1
ATOM 2009 C C . ASP A 1 249 ? 12.435 -0.303 15.336 1.00 98.25 249 ASP A C 1
ATOM 2011 O O . ASP A 1 249 ? 12.477 0.046 16.529 1.00 98.25 249 ASP A O 1
ATOM 2015 N N . LEU A 1 250 ? 11.654 0.302 14.436 1.00 98.56 250 LEU A N 1
ATOM 2016 C CA . LEU A 1 250 ? 10.679 1.346 14.740 1.00 98.56 250 LEU A CA 1
ATOM 2017 C C . LEU A 1 250 ? 9.291 0.790 15.093 1.00 98.56 250 LEU A C 1
ATOM 2019 O O . LEU A 1 250 ? 8.489 1.524 15.661 1.00 98.56 250 LEU A O 1
ATOM 2023 N N . GLY A 1 251 ? 9.015 -0.481 14.791 1.00 98.25 251 GLY A N 1
ATOM 2024 C CA . GLY A 1 251 ? 7.687 -1.095 14.897 1.00 98.25 251 GLY A CA 1
ATOM 2025 C C . GLY A 1 251 ? 6.836 -0.968 13.626 1.00 98.25 251 GLY A C 1
ATOM 2026 O O . GLY A 1 251 ? 5.650 -1.295 13.654 1.00 98.25 251 GLY A O 1
ATOM 2027 N N . VAL A 1 252 ? 7.420 -0.504 12.515 1.00 98.75 252 VAL A N 1
ATOM 2028 C CA . VAL A 1 252 ? 6.784 -0.566 11.190 1.00 98.75 252 VAL A CA 1
ATOM 2029 C C . VAL A 1 252 ? 6.756 -2.023 10.739 1.00 98.75 252 VAL A C 1
ATOM 2031 O O . VAL A 1 252 ? 7.731 -2.746 10.939 1.00 98.75 252 VAL A O 1
ATOM 2034 N N . ASN A 1 253 ? 5.653 -2.460 10.131 1.00 98.81 253 ASN A N 1
ATOM 2035 C CA . ASN A 1 253 ? 5.491 -3.846 9.686 1.00 98.81 253 ASN A CA 1
ATOM 2036 C C . ASN A 1 253 ? 5.006 -3.988 8.235 1.00 98.81 253 ASN A C 1
ATOM 2038 O O . ASN A 1 253 ? 5.016 -5.099 7.715 1.00 98.81 253 ASN A O 1
ATOM 2042 N N . LEU A 1 254 ? 4.658 -2.890 7.561 1.00 98.88 254 LEU A N 1
ATOM 2043 C CA . LEU A 1 254 ? 4.296 -2.871 6.147 1.00 98.88 254 LEU A CA 1
ATOM 2044 C C . LEU A 1 254 ? 5.046 -1.743 5.430 1.00 98.88 254 LEU A C 1
ATOM 2046 O O . LEU A 1 254 ? 4.942 -0.574 5.795 1.00 98.88 254 LEU A O 1
ATOM 2050 N N . ASN A 1 255 ? 5.791 -2.080 4.382 1.00 98.88 255 ASN A N 1
ATOM 2051 C CA . ASN A 1 255 ? 6.370 -1.100 3.472 1.00 98.88 255 ASN A CA 1
ATOM 2052 C C . ASN A 1 255 ? 5.621 -1.130 2.137 1.00 98.88 255 ASN A C 1
ATOM 2054 O O . ASN A 1 255 ? 5.496 -2.177 1.497 1.00 98.88 255 ASN A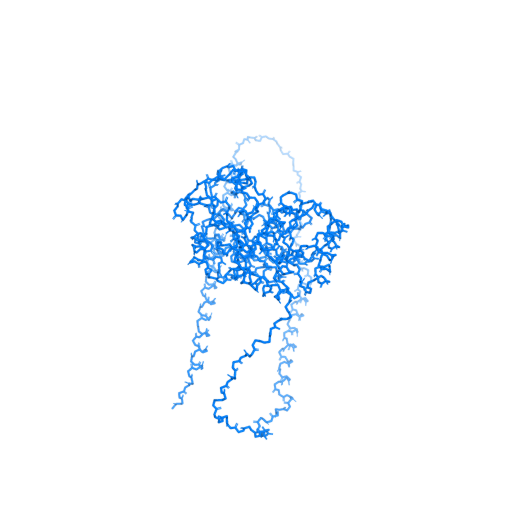 O 1
ATOM 2058 N N . LEU A 1 256 ? 5.144 0.031 1.696 1.00 98.88 256 LEU A N 1
ATOM 2059 C CA . LEU A 1 256 ? 4.455 0.196 0.418 1.00 98.88 256 LEU A CA 1
ATOM 2060 C C . LEU A 1 256 ? 5.489 0.308 -0.711 1.00 98.88 256 LEU A C 1
ATOM 2062 O O . LEU A 1 256 ? 5.639 1.351 -1.338 1.00 98.88 256 LEU A O 1
ATOM 2066 N N . ALA A 1 257 ? 6.275 -0.745 -0.912 1.00 98.62 257 ALA A N 1
ATOM 2067 C CA . ALA A 1 257 ? 7.354 -0.837 -1.889 1.00 98.62 257 ALA A CA 1
ATOM 2068 C C . ALA A 1 257 ? 7.628 -2.320 -2.211 1.00 98.62 257 ALA A C 1
ATOM 2070 O O . ALA A 1 257 ? 7.369 -3.173 -1.355 1.00 98.62 257 ALA A O 1
ATOM 2071 N N . PRO A 1 258 ? 8.233 -2.659 -3.368 1.00 98.81 258 PRO A N 1
ATOM 2072 C CA . PRO A 1 258 ? 8.820 -1.784 -4.397 1.00 98.81 258 PRO A CA 1
ATOM 2073 C C . PRO A 1 258 ? 7.847 -1.141 -5.395 1.00 98.81 258 PRO A C 1
ATOM 2075 O O . PRO A 1 258 ? 6.714 -1.587 -5.570 1.00 98.81 258 PRO A O 1
ATOM 2078 N N . VAL A 1 259 ? 8.363 -0.141 -6.123 1.00 98.69 259 VAL A N 1
ATOM 2079 C CA . VAL A 1 259 ? 7.720 0.439 -7.314 1.00 98.69 259 VAL A CA 1
ATOM 2080 C C . VAL A 1 259 ? 8.158 -0.316 -8.573 1.00 98.69 259 VAL A C 1
ATOM 2082 O O . VAL A 1 259 ? 9.346 -0.374 -8.890 1.00 98.69 259 VAL A O 1
ATOM 2085 N N . LEU A 1 260 ? 7.192 -0.866 -9.298 1.00 98.50 260 LEU A N 1
ATOM 2086 C CA . LEU A 1 260 ? 7.333 -1.718 -10.478 1.00 98.50 260 LEU A CA 1
ATOM 2087 C C . LEU A 1 260 ? 6.773 -1.085 -11.760 1.00 98.50 260 LEU A C 1
ATOM 2089 O O . LEU A 1 260 ? 6.671 -1.764 -12.778 1.00 98.50 260 LEU A O 1
ATOM 2093 N N . ASP A 1 261 ? 6.414 0.198 -11.732 1.00 97.75 261 ASP A N 1
ATOM 2094 C CA . ASP A 1 261 ? 6.013 0.938 -12.931 1.00 97.75 261 ASP A CA 1
ATOM 2095 C C . ASP A 1 261 ? 7.100 0.847 -14.030 1.00 97.75 261 ASP A C 1
ATOM 2097 O O . ASP A 1 261 ? 8.241 1.267 -13.813 1.00 97.75 261 ASP A O 1
ATOM 2101 N N . ASP A 1 262 ? 6.746 0.320 -15.211 1.00 96.69 262 ASP A N 1
ATOM 2102 C CA . ASP A 1 262 ? 7.579 0.357 -16.424 1.00 96.69 262 ASP A CA 1
ATOM 2103 C C . ASP A 1 262 ? 7.214 1.594 -17.254 1.00 96.69 262 ASP A C 1
ATOM 2105 O O . ASP A 1 262 ? 6.233 1.614 -17.999 1.00 96.69 262 ASP A O 1
ATOM 2109 N N . ILE A 1 263 ? 7.958 2.678 -17.037 1.00 96.56 263 ILE A N 1
ATOM 2110 C CA . ILE A 1 263 ? 7.605 4.022 -17.512 1.00 96.56 263 ILE A CA 1
ATOM 2111 C C . ILE A 1 263 ? 8.827 4.794 -18.008 1.00 96.56 263 ILE A C 1
ATOM 2113 O O . ILE A 1 263 ? 9.979 4.431 -17.753 1.00 96.56 263 ILE A O 1
ATOM 2117 N N . LYS A 1 264 ? 8.580 5.875 -18.751 1.00 96.38 264 LYS A N 1
ATOM 2118 C CA . LYS A 1 264 ? 9.623 6.659 -19.429 1.00 96.38 264 LYS A CA 1
ATOM 2119 C C . LYS A 1 264 ? 10.028 7.878 -18.617 1.00 96.38 264 LYS A C 1
ATOM 2121 O O . LYS A 1 264 ? 9.345 8.276 -17.685 1.00 96.38 264 LYS A O 1
ATOM 2126 N N . LYS A 1 265 ? 11.148 8.497 -18.998 1.00 97.12 265 LYS A N 1
ATOM 2127 C CA . LYS A 1 265 ? 11.740 9.639 -18.286 1.00 97.12 265 LYS A CA 1
ATOM 2128 C C . LYS A 1 265 ? 10.783 10.823 -18.126 1.00 97.12 265 LYS A C 1
ATOM 2130 O O . LYS A 1 265 ? 10.913 11.589 -17.175 1.00 97.12 265 LYS A O 1
ATOM 2135 N N . GLU A 1 266 ? 9.871 10.988 -19.074 1.00 96.94 266 GLU A N 1
ATOM 2136 C CA . GLU A 1 266 ? 8.878 12.057 -19.101 1.00 96.94 266 GLU A CA 1
ATOM 2137 C C . GLU A 1 266 ? 7.723 11.817 -18.118 1.00 96.94 266 GLU A C 1
ATOM 2139 O O . GLU A 1 266 ? 7.002 12.763 -17.801 1.00 96.94 266 GLU A O 1
ATOM 2144 N N . ASP A 1 267 ? 7.558 10.585 -17.630 1.00 97.50 267 ASP A N 1
ATOM 2145 C CA . ASP A 1 267 ? 6.475 10.198 -16.734 1.00 97.50 267 ASP A CA 1
ATOM 2146 C C . ASP A 1 267 ? 6.782 10.607 -15.286 1.00 97.50 267 ASP A C 1
ATOM 2148 O O . ASP A 1 267 ? 7.907 10.503 -14.788 1.00 97.50 267 ASP A O 1
ATOM 2152 N N . PHE A 1 268 ? 5.749 11.055 -14.577 1.00 97.38 268 PHE A N 1
ATOM 2153 C CA . PHE A 1 268 ? 5.857 11.697 -13.268 1.00 97.38 268 PHE A CA 1
ATOM 2154 C C . PHE A 1 268 ? 6.535 10.815 -12.211 1.00 97.38 268 PHE A C 1
ATOM 2156 O O . PHE A 1 268 ? 7.321 11.304 -11.397 1.00 97.38 268 PHE A O 1
ATOM 2163 N N . TYR A 1 269 ? 6.279 9.505 -12.233 1.00 96.81 269 TYR A N 1
ATOM 2164 C CA . TYR A 1 269 ? 6.847 8.563 -11.266 1.00 96.81 269 TYR A CA 1
ATOM 2165 C C . TYR A 1 269 ? 8.199 7.966 -11.668 1.00 96.81 269 TYR A C 1
ATOM 2167 O O . TYR A 1 269 ? 8.760 7.190 -10.895 1.00 96.81 269 TYR A O 1
ATOM 2175 N N . PHE A 1 270 ? 8.780 8.349 -12.811 1.00 97.88 270 PHE A N 1
ATOM 2176 C CA . PHE A 1 270 ? 9.994 7.721 -13.347 1.00 97.88 270 PHE A CA 1
ATOM 2177 C C . PHE A 1 270 ? 11.154 7.650 -12.346 1.00 97.88 270 PHE A C 1
ATOM 2179 O O . PHE A 1 270 ? 11.830 6.624 -12.229 1.00 97.88 270 PHE A O 1
ATOM 2186 N N . GLY A 1 271 ? 11.355 8.723 -11.574 1.00 97.50 271 GLY A N 1
ATOM 2187 C CA . GLY A 1 271 ? 12.424 8.823 -10.576 1.00 97.50 271 GLY A CA 1
ATOM 2188 C C . GLY A 1 271 ? 12.332 7.814 -9.424 1.00 97.50 271 GLY A C 1
ATOM 2189 O O . GLY A 1 271 ? 13.321 7.628 -8.724 1.00 97.50 271 GLY A O 1
ATOM 2190 N N . ARG A 1 272 ? 11.180 7.158 -9.237 1.00 98.00 272 ARG A N 1
ATOM 2191 C CA . ARG A 1 272 ? 10.936 6.149 -8.192 1.00 98.00 272 ARG A CA 1
ATOM 2192 C C . ARG A 1 272 ? 11.207 4.720 -8.673 1.00 98.00 272 ARG A C 1
ATOM 2194 O O . ARG A 1 272 ? 11.315 3.805 -7.865 1.00 98.00 272 ARG A O 1
ATOM 2201 N N . THR A 1 273 ? 11.310 4.507 -9.982 1.00 97.75 273 THR A N 1
ATOM 2202 C CA . THR A 1 273 ? 11.412 3.169 -10.587 1.00 97.75 273 THR A CA 1
ATOM 2203 C C . THR A 1 273 ? 12.841 2.621 -10.568 1.00 97.75 273 THR A C 1
ATOM 2205 O O . THR A 1 273 ? 13.808 3.342 -10.313 1.00 97.75 273 THR A O 1
ATOM 2208 N N . PHE A 1 274 ? 12.997 1.337 -10.899 1.00 98.31 274 PHE A N 1
ATOM 2209 C CA . PHE A 1 274 ? 14.312 0.728 -11.129 1.00 98.31 274 PHE A CA 1
ATOM 2210 C C . PHE A 1 274 ? 15.033 1.293 -12.365 1.00 98.31 274 PHE A C 1
ATOM 2212 O O . PHE A 1 274 ? 16.260 1.203 -12.449 1.00 98.31 274 PHE A O 1
ATOM 2219 N N . GLN A 1 275 ? 14.301 1.872 -13.328 1.00 97.44 275 GLN A N 1
ATOM 2220 C CA . GLN A 1 275 ? 14.826 2.318 -14.629 1.00 97.44 275 GLN A CA 1
ATOM 2221 C C . GLN A 1 275 ? 15.646 1.210 -15.316 1.00 97.44 275 GLN A C 1
ATOM 2223 O O . GLN A 1 275 ? 16.810 1.385 -15.703 1.00 97.44 275 GLN A O 1
ATOM 2228 N N . ARG A 1 276 ? 15.052 0.019 -15.389 1.00 97.69 276 ARG A N 1
ATOM 2229 C CA . ARG A 1 276 ? 15.594 -1.185 -16.026 1.00 97.69 276 ARG A CA 1
ATOM 2230 C C . ARG A 1 276 ? 14.507 -1.806 -16.902 1.00 97.69 276 ARG A C 1
ATOM 2232 O O . ARG A 1 276 ? 13.338 -1.569 -16.621 1.00 97.69 276 ARG A O 1
ATOM 2239 N N . PRO A 1 277 ? 14.883 -2.618 -17.903 1.00 97.56 277 PRO A N 1
ATOM 2240 C CA . PRO A 1 277 ? 13.929 -3.476 -18.594 1.00 97.56 277 PRO A CA 1
ATOM 2241 C C . PRO A 1 277 ? 13.081 -4.297 -17.603 1.00 97.56 277 PRO A C 1
ATOM 2243 O O . PRO A 1 277 ? 13.632 -4.706 -16.570 1.00 97.56 277 PRO A O 1
ATOM 2246 N N . PRO A 1 278 ? 11.797 -4.556 -17.905 1.00 97.75 278 PRO A N 1
ATOM 2247 C CA . PRO A 1 278 ? 10.858 -5.247 -17.018 1.00 97.75 278 PRO A CA 1
ATOM 2248 C C . PRO A 1 278 ? 11.389 -6.547 -16.408 1.00 97.75 278 PRO A C 1
ATOM 2250 O O . PRO A 1 278 ? 11.231 -6.783 -15.210 1.00 97.75 278 PRO A O 1
ATOM 2253 N N . GLU A 1 279 ? 12.099 -7.365 -17.185 1.00 96.62 279 GLU A N 1
ATOM 2254 C CA . GLU A 1 279 ? 12.652 -8.636 -16.712 1.00 96.62 279 GLU A CA 1
ATOM 2255 C C . GLU A 1 279 ? 13.684 -8.420 -15.599 1.00 96.62 279 GLU A C 1
ATOM 2257 O O . GLU A 1 279 ? 13.622 -9.058 -14.547 1.00 96.62 279 GLU A O 1
ATOM 2262 N N . ILE A 1 280 ? 14.592 -7.457 -15.795 1.00 98.50 280 ILE A N 1
ATOM 2263 C CA . ILE A 1 280 ? 15.615 -7.101 -14.805 1.00 98.50 280 ILE A CA 1
ATOM 2264 C C . ILE A 1 280 ? 14.957 -6.433 -13.593 1.00 98.50 280 ILE A C 1
ATOM 2266 O O . ILE A 1 280 ? 15.310 -6.747 -12.459 1.00 98.50 280 ILE A O 1
ATOM 2270 N N . ALA A 1 281 ? 13.995 -5.529 -13.803 1.00 98.50 281 ALA A N 1
ATOM 2271 C CA . ALA A 1 281 ? 13.267 -4.888 -12.707 1.00 98.50 281 ALA A CA 1
ATOM 2272 C C . ALA A 1 281 ? 12.567 -5.928 -11.814 1.00 98.50 281 ALA A C 1
ATOM 2274 O O . ALA A 1 281 ? 12.678 -5.852 -10.591 1.00 98.50 281 ALA A O 1
ATOM 2275 N N . GLY A 1 282 ? 11.939 -6.943 -12.416 1.00 98.69 282 GLY A N 1
ATOM 2276 C CA . GLY A 1 282 ? 11.337 -8.069 -11.704 1.00 98.69 282 GLY A CA 1
ATOM 2277 C C . GLY A 1 282 ? 12.350 -8.882 -10.888 1.00 98.69 282 GLY A C 1
ATOM 2278 O O . GLY A 1 282 ? 12.108 -9.158 -9.716 1.00 98.69 282 GLY A O 1
ATOM 2279 N N . GLU A 1 283 ? 13.513 -9.220 -11.454 1.00 98.75 283 GLU A N 1
ATOM 2280 C CA . GLU A 1 283 ? 14.579 -9.948 -10.736 1.00 98.75 283 GLU A CA 1
ATOM 2281 C C . GLU A 1 283 ? 15.142 -9.174 -9.533 1.00 98.75 283 GLU A C 1
ATOM 2283 O O . GLU A 1 283 ? 15.415 -9.750 -8.469 1.00 98.75 283 GLU A O 1
ATOM 2288 N N . LEU A 1 284 ? 15.316 -7.858 -9.687 1.00 98.94 284 LEU A N 1
ATOM 2289 C CA . LEU A 1 284 ? 15.748 -6.983 -8.599 1.00 98.94 284 LEU A CA 1
ATOM 2290 C C . LEU A 1 284 ? 14.662 -6.869 -7.526 1.00 98.94 284 LEU A C 1
ATOM 2292 O O . LEU A 1 284 ? 14.973 -6.954 -6.337 1.00 98.94 284 LEU A O 1
ATOM 2296 N N . ALA A 1 285 ? 13.400 -6.738 -7.935 1.00 98.88 285 ALA A N 1
ATOM 2297 C CA . ALA A 1 285 ? 12.268 -6.658 -7.026 1.00 98.88 285 ALA A CA 1
ATOM 2298 C C . ALA A 1 285 ? 12.093 -7.933 -6.200 1.00 98.88 285 ALA A C 1
ATOM 2300 O O . ALA A 1 285 ? 11.933 -7.816 -4.989 1.00 98.88 285 ALA A O 1
ATOM 2301 N N . ILE A 1 286 ? 12.226 -9.127 -6.801 1.00 98.94 286 ILE A N 1
ATOM 2302 C CA . ILE A 1 286 ? 12.224 -10.403 -6.060 1.00 98.94 286 ILE A CA 1
ATOM 2303 C C . ILE A 1 286 ? 13.216 -10.327 -4.900 1.00 98.94 286 ILE A C 1
ATOM 2305 O O . ILE A 1 286 ? 12.878 -10.595 -3.751 1.00 98.94 286 ILE A O 1
ATOM 2309 N N . SER A 1 287 ? 14.449 -9.923 -5.196 1.00 98.88 287 SER A N 1
ATOM 2310 C CA . SER A 1 287 ? 15.518 -9.917 -4.200 1.00 98.88 287 SER A CA 1
ATOM 2311 C C . SER A 1 287 ? 15.298 -8.858 -3.117 1.00 98.88 287 SER A C 1
ATOM 2313 O O . SER A 1 287 ? 15.530 -9.137 -1.943 1.00 98.88 287 SER A O 1
ATOM 2315 N N . LEU A 1 288 ? 14.806 -7.671 -3.488 1.00 98.94 288 LEU A N 1
ATOM 2316 C CA . LEU A 1 288 ? 14.448 -6.616 -2.537 1.00 98.94 288 LEU A CA 1
ATOM 2317 C C . LEU A 1 288 ? 13.313 -7.060 -1.598 1.00 98.94 288 LEU A C 1
ATOM 2319 O O . LEU A 1 288 ? 13.409 -6.853 -0.388 1.00 98.94 288 LEU A O 1
ATOM 2323 N N . ILE A 1 289 ? 12.264 -7.681 -2.147 1.00 98.94 289 ILE A N 1
ATOM 2324 C CA . ILE A 1 289 ? 11.121 -8.207 -1.386 1.00 98.94 289 ILE A CA 1
ATOM 2325 C C . ILE A 1 289 ? 11.600 -9.281 -0.410 1.00 98.94 289 ILE A C 1
ATOM 2327 O O . ILE A 1 289 ? 11.300 -9.198 0.777 1.00 98.94 289 ILE A O 1
ATOM 2331 N N . LEU A 1 290 ? 12.412 -10.239 -0.870 1.00 98.94 290 LEU A N 1
ATOM 2332 C CA . LEU A 1 290 ? 12.968 -11.288 -0.009 1.00 98.94 290 LEU A CA 1
ATOM 2333 C C . LEU A 1 290 ? 13.833 -10.720 1.125 1.00 98.94 290 LEU A C 1
ATOM 2335 O O . LEU A 1 290 ? 13.770 -11.230 2.239 1.00 98.94 290 LEU A O 1
ATOM 2339 N N . GLY A 1 291 ? 14.600 -9.654 0.874 1.00 98.88 291 GLY A N 1
ATOM 2340 C CA . GLY A 1 291 ? 15.361 -8.965 1.920 1.00 98.88 291 GLY A CA 1
ATOM 2341 C C . GLY A 1 291 ? 14.458 -8.341 2.991 1.00 98.88 291 GLY A C 1
ATOM 2342 O O . GLY A 1 291 ? 14.689 -8.537 4.183 1.00 98.88 291 GLY A O 1
ATOM 2343 N N . GLN A 1 292 ? 13.393 -7.641 2.584 1.00 98.75 292 GLN A N 1
ATOM 2344 C CA . GLN A 1 292 ? 12.419 -7.077 3.531 1.00 98.75 292 GLN A CA 1
ATOM 2345 C C . GLN A 1 292 ? 11.666 -8.168 4.302 1.00 98.75 292 GLN A C 1
ATOM 2347 O O . GLN A 1 292 ? 11.494 -8.062 5.517 1.00 98.75 292 GLN A O 1
ATOM 2352 N N . LYS A 1 293 ? 11.294 -9.254 3.622 1.00 98.19 293 LYS A N 1
ATOM 2353 C CA . LYS A 1 293 ? 10.624 -10.408 4.226 1.00 98.19 293 LYS A CA 1
ATOM 2354 C C . LYS A 1 293 ? 11.502 -11.116 5.256 1.00 98.19 293 LYS A C 1
ATOM 2356 O O . LYS A 1 293 ? 11.007 -11.457 6.324 1.00 98.19 293 LYS A O 1
ATOM 2361 N N . GLU A 1 294 ? 12.800 -11.263 4.987 1.00 98.56 294 GLU A N 1
ATOM 2362 C CA . GLU A 1 294 ? 13.781 -11.787 5.953 1.00 98.56 294 GLU A CA 1
ATOM 2363 C C . GLU A 1 294 ? 13.865 -10.903 7.206 1.00 98.56 294 GLU A C 1
ATOM 2365 O O . GLU A 1 294 ? 13.952 -11.402 8.327 1.00 98.56 294 GLU A O 1
ATOM 2370 N N . ALA A 1 295 ? 13.763 -9.580 7.046 1.00 98.38 295 ALA A N 1
ATOM 2371 C CA . ALA A 1 295 ? 13.652 -8.677 8.186 1.00 98.38 295 ALA A CA 1
ATOM 2372 C C . ALA A 1 295 ? 12.296 -8.788 8.911 1.00 98.38 295 ALA A C 1
ATOM 2374 O O . ALA A 1 295 ? 12.184 -8.360 10.056 1.00 98.38 295 ALA A O 1
ATOM 2375 N N . GLY A 1 296 ? 11.276 -9.399 8.306 1.00 97.75 296 GLY A N 1
ATOM 2376 C CA . GLY A 1 296 ? 9.916 -9.495 8.838 1.00 97.75 296 GLY A CA 1
ATOM 2377 C C . GLY A 1 296 ? 9.048 -8.278 8.520 1.00 97.75 296 GLY A C 1
ATOM 2378 O O . GLY A 1 296 ? 8.191 -7.930 9.328 1.00 97.75 296 GLY A O 1
ATOM 2379 N N . ILE A 1 297 ? 9.294 -7.625 7.382 1.00 98.69 297 ILE A N 1
ATOM 2380 C CA . ILE A 1 297 ? 8.478 -6.532 6.847 1.00 98.69 297 ILE A CA 1
ATOM 2381 C C . ILE A 1 297 ? 7.630 -7.048 5.687 1.00 98.69 297 ILE A C 1
ATOM 2383 O O . ILE A 1 297 ? 8.157 -7.639 4.744 1.00 98.69 297 ILE A O 1
ATOM 2387 N N . LEU A 1 298 ? 6.322 -6.796 5.765 1.00 98.81 298 LEU A N 1
ATOM 2388 C CA . LEU A 1 298 ? 5.377 -7.056 4.684 1.00 98.81 298 LEU A CA 1
ATOM 2389 C C . LEU A 1 298 ? 5.591 -6.046 3.550 1.00 98.81 298 LEU A C 1
ATOM 2391 O O . LEU A 1 298 ? 5.951 -4.891 3.795 1.00 98.81 298 LEU A O 1
ATOM 2395 N N . THR A 1 299 ? 5.324 -6.459 2.316 1.00 98.81 299 THR A N 1
ATOM 2396 C CA . THR A 1 299 ? 5.533 -5.627 1.121 1.00 98.81 299 THR A CA 1
ATOM 2397 C C . THR A 1 299 ? 4.261 -5.464 0.299 1.00 98.81 299 THR A C 1
ATOM 2399 O O . THR A 1 299 ? 3.478 -6.403 0.152 1.00 98.81 299 THR A O 1
ATOM 2402 N N . ALA A 1 300 ? 4.077 -4.268 -0.267 1.00 98.88 300 ALA A N 1
ATOM 2403 C CA . ALA A 1 300 ? 3.072 -4.003 -1.290 1.00 98.88 300 ALA A CA 1
ATOM 2404 C C . ALA A 1 300 ? 3.751 -3.587 -2.601 1.00 98.88 300 ALA A C 1
ATOM 2406 O O . ALA A 1 300 ? 4.303 -2.487 -2.693 1.00 98.88 300 ALA A O 1
ATOM 2407 N N . ILE A 1 301 ? 3.712 -4.453 -3.618 1.00 98.88 301 ILE A N 1
ATOM 2408 C CA . ILE A 1 301 ? 4.209 -4.093 -4.955 1.00 98.88 301 ILE A CA 1
ATOM 2409 C C . ILE A 1 301 ? 3.261 -3.080 -5.600 1.00 98.88 301 ILE A C 1
ATOM 2411 O O . ILE A 1 301 ? 2.039 -3.226 -5.505 1.00 98.88 301 ILE A O 1
ATOM 2415 N N . LYS A 1 302 ? 3.797 -2.041 -6.249 1.00 98.62 302 LYS A N 1
ATOM 2416 C CA . LYS A 1 302 ? 2.967 -0.940 -6.760 1.00 98.62 302 LYS A CA 1
ATOM 2417 C C . LYS A 1 302 ? 3.515 -0.272 -8.023 1.00 98.62 302 LYS A C 1
ATOM 2419 O O . LYS A 1 302 ? 4.696 -0.383 -8.304 1.00 98.62 302 LYS A O 1
ATOM 2424 N N . HIS A 1 303 ? 2.714 0.438 -8.804 1.00 98.00 303 HIS A N 1
ATOM 2425 C CA . HIS A 1 303 ? 1.253 0.511 -8.728 1.00 98.00 303 HIS A CA 1
ATOM 2426 C C . HIS A 1 303 ? 0.713 -0.332 -9.878 1.00 98.00 303 HIS A C 1
ATOM 2428 O O . HIS A 1 303 ? 1.019 -0.061 -11.031 1.00 98.00 303 HIS A O 1
ATOM 2434 N N . PHE A 1 304 ? -0.020 -1.401 -9.596 1.00 98.50 304 PHE A N 1
ATOM 2435 C CA . PHE A 1 304 ? -0.486 -2.296 -10.645 1.00 98.50 304 PHE A CA 1
ATOM 2436 C C . PHE A 1 304 ? -1.635 -1.660 -11.450 1.00 98.50 304 PHE A C 1
ATOM 2438 O O . PHE A 1 304 ? -2.570 -1.131 -10.841 1.00 98.50 304 PHE A O 1
ATOM 2445 N N . PRO A 1 305 ? -1.643 -1.768 -12.794 1.00 97.06 305 PRO A N 1
ATOM 2446 C CA . PRO A 1 305 ? -0.580 -2.289 -13.659 1.00 97.06 305 PRO A CA 1
ATOM 2447 C C . PRO A 1 305 ? 0.495 -1.250 -14.017 1.00 97.06 305 PRO A C 1
ATOM 2449 O O . PRO A 1 305 ? 1.572 -1.637 -14.456 1.00 97.06 305 PRO A O 1
ATOM 2452 N N . GLY A 1 306 ? 0.226 0.047 -13.842 1.00 96.19 306 GLY A N 1
ATOM 2453 C CA . GLY A 1 306 ? 1.246 1.096 -13.924 1.00 96.19 306 GLY A CA 1
ATOM 2454 C C . GLY A 1 306 ? 0.749 2.430 -14.479 1.00 96.19 306 GLY A C 1
ATOM 2455 O O . GLY A 1 306 ? -0.223 2.485 -15.234 1.00 96.19 306 GLY A O 1
ATOM 2456 N N . TYR A 1 307 ? 1.432 3.517 -14.132 1.00 96.38 307 TYR A N 1
ATOM 2457 C CA . TYR A 1 307 ? 1.094 4.901 -14.504 1.00 96.38 307 TYR A CA 1
ATOM 2458 C C . TYR A 1 307 ? 1.787 5.371 -15.802 1.00 96.38 307 TYR A C 1
ATOM 2460 O O . TYR A 1 307 ? 2.435 6.419 -15.838 1.00 96.38 307 TYR A O 1
ATOM 2468 N N . VAL A 1 308 ? 1.677 4.592 -16.884 1.00 94.75 308 VAL A N 1
ATOM 2469 C CA . VAL A 1 308 ? 2.376 4.881 -18.150 1.00 94.75 308 VAL A CA 1
ATOM 2470 C C . VAL A 1 308 ? 1.849 6.129 -18.863 1.00 94.75 308 VAL A C 1
ATOM 2472 O O . VAL A 1 308 ? 0.642 6.322 -19.005 1.00 94.75 308 VAL A O 1
ATOM 2475 N N . GLY A 1 309 ? 2.760 6.967 -19.368 1.00 95.56 309 GLY A N 1
ATOM 2476 C CA . GLY A 1 309 ? 2.420 8.107 -20.223 1.00 95.56 309 GLY A CA 1
ATOM 2477 C C . GLY A 1 309 ? 1.835 9.318 -19.493 1.00 95.56 309 GLY A C 1
ATOM 2478 O O . GLY A 1 309 ? 1.250 10.189 -20.143 1.00 95.56 309 GLY A O 1
ATOM 2479 N N . ILE A 1 310 ? 1.951 9.385 -18.163 1.00 96.69 310 ILE A N 1
ATOM 2480 C CA . ILE A 1 310 ? 1.439 10.499 -17.359 1.00 96.69 310 ILE A CA 1
ATOM 2481 C C . ILE A 1 310 ? 2.600 11.379 -16.896 1.00 96.69 310 ILE A C 1
ATOM 2483 O O . ILE A 1 310 ? 3.308 11.056 -15.947 1.00 96.69 310 ILE A O 1
ATOM 2487 N N . SER A 1 311 ? 2.759 12.541 -17.531 1.00 96.81 311 SER A N 1
ATOM 2488 C CA . SER A 1 311 ? 3.848 13.493 -17.257 1.00 96.81 311 SER A CA 1
ATOM 2489 C C . SER A 1 311 ? 3.564 14.494 -16.128 1.00 96.81 311 SER A C 1
ATOM 2491 O O . SER A 1 311 ? 4.337 15.424 -15.900 1.00 96.81 311 SER A O 1
ATOM 2493 N N . PHE A 1 312 ? 2.419 14.371 -15.462 1.00 96.31 312 PHE A N 1
ATOM 2494 C CA . PHE A 1 312 ? 1.980 15.236 -14.366 1.00 96.31 312 PHE A CA 1
ATOM 2495 C C . PHE A 1 312 ? 1.568 14.388 -13.165 1.00 96.31 312 PHE A C 1
ATOM 2497 O O . PHE A 1 312 ? 1.439 13.176 -13.273 1.00 96.31 312 PHE A O 1
ATOM 2504 N N . ASP A 1 313 ? 1.344 15.023 -12.020 1.00 96.00 313 ASP A N 1
ATOM 2505 C CA . ASP A 1 313 ? 0.913 14.319 -10.815 1.00 96.00 313 ASP A CA 1
ATOM 2506 C C . ASP A 1 313 ? -0.496 13.706 -10.991 1.00 96.00 313 ASP A C 1
ATOM 2508 O O . ASP A 1 313 ? -1.480 14.462 -11.010 1.00 96.00 313 ASP A O 1
ATOM 2512 N N . PRO A 1 314 ? -0.631 12.366 -11.099 1.00 94.75 314 PRO A N 1
ATOM 2513 C CA . PRO A 1 314 ? -1.912 11.723 -11.398 1.00 94.75 314 PRO A CA 1
ATOM 2514 C C . PRO A 1 314 ? -2.938 11.899 -10.273 1.00 94.75 314 PRO A C 1
ATOM 2516 O O . PRO A 1 314 ? -4.138 11.793 -10.513 1.00 94.75 314 PRO A O 1
ATOM 2519 N N . ARG A 1 315 ? -2.495 12.265 -9.062 1.00 94.81 315 ARG A N 1
ATOM 2520 C CA . ARG A 1 315 ? -3.371 12.516 -7.906 1.00 94.81 315 ARG A CA 1
ATOM 2521 C C . ARG A 1 315 ? -4.309 13.701 -8.119 1.00 94.81 315 ARG A C 1
ATOM 2523 O O . ARG A 1 315 ? -5.338 13.798 -7.455 1.00 94.81 315 ARG A O 1
ATOM 2530 N N . ASN A 1 316 ? -3.961 14.609 -9.031 1.00 95.38 316 ASN A N 1
ATOM 2531 C CA . ASN A 1 316 ? -4.709 15.843 -9.264 1.00 95.38 316 ASN A CA 1
ATOM 2532 C C . ASN A 1 316 ? -5.769 15.723 -10.359 1.00 95.38 316 ASN A C 1
ATOM 2534 O O . ASN A 1 316 ? -6.656 16.572 -10.435 1.00 95.38 316 ASN A O 1
ATOM 2538 N N . LYS A 1 317 ? -5.680 14.714 -11.229 1.00 94.81 317 LYS A N 1
ATOM 2539 C CA . LYS A 1 317 ? -6.581 14.581 -12.372 1.00 94.81 317 LYS A CA 1
ATOM 2540 C C . LYS A 1 317 ? -6.725 13.124 -12.788 1.00 94.81 317 LYS A C 1
ATOM 2542 O O . LYS A 1 317 ? -5.747 12.481 -13.169 1.00 94.81 317 LYS A O 1
ATOM 2547 N N . LEU A 1 318 ? -7.972 12.655 -12.810 1.00 96.25 318 LEU A N 1
ATOM 2548 C CA . LEU A 1 318 ? -8.293 11.338 -13.338 1.00 96.25 318 LEU A CA 1
ATOM 2549 C C . LEU A 1 318 ? -7.922 11.273 -14.820 1.00 96.25 318 LEU A C 1
ATOM 2551 O O . LEU A 1 318 ? -8.276 12.157 -15.605 1.00 96.25 318 LEU A O 1
ATOM 2555 N N . THR A 1 319 ? -7.163 10.242 -15.175 1.00 96.44 319 THR A N 1
ATOM 2556 C CA . THR A 1 319 ? -6.537 10.117 -16.490 1.00 96.44 319 THR A CA 1
ATOM 2557 C C . THR A 1 319 ? -6.858 8.763 -17.092 1.00 96.44 319 THR A C 1
ATOM 2559 O O . THR A 1 319 ? -6.952 7.763 -16.384 1.00 96.44 319 THR A O 1
ATOM 2562 N N . GLU A 1 320 ? -7.027 8.760 -18.407 1.00 97.19 320 GLU A N 1
ATOM 2563 C CA . GLU A 1 320 ? -7.316 7.584 -19.212 1.00 97.19 320 GLU A CA 1
ATOM 2564 C C . GLU A 1 320 ? -6.072 7.198 -20.015 1.00 97.19 320 GLU A C 1
ATOM 2566 O O . GLU A 1 320 ? -5.533 8.006 -20.779 1.00 97.19 320 GLU A O 1
ATOM 2571 N N . ILE A 1 321 ? -5.613 5.963 -19.831 1.00 96.75 321 ILE A N 1
ATOM 2572 C CA . ILE A 1 321 ? -4.413 5.408 -20.459 1.00 96.75 321 ILE A CA 1
ATOM 2573 C C . ILE A 1 321 ? -4.702 4.014 -21.032 1.00 96.75 321 ILE A C 1
ATOM 2575 O O . ILE A 1 321 ? -5.800 3.478 -20.894 1.00 96.75 321 ILE A O 1
ATOM 2579 N N . SER A 1 322 ? -3.733 3.449 -21.745 1.00 94.50 322 SER A N 1
ATOM 2580 C CA . SER A 1 322 ? -3.763 2.039 -22.159 1.00 94.50 322 SER A CA 1
ATOM 2581 C C . SER A 1 322 ? -3.014 1.191 -21.128 1.00 94.50 322 SER A C 1
ATOM 2583 O O . SER A 1 322 ? -2.125 1.720 -20.453 1.00 94.50 322 SER A O 1
ATOM 2585 N N . SER A 1 323 ? -3.344 -0.095 -20.988 1.00 89.88 323 SER A N 1
ATOM 2586 C CA . SER A 1 323 ? -2.617 -0.975 -20.068 1.00 89.88 323 SER A CA 1
ATOM 2587 C C . SER A 1 323 ? -1.125 -1.079 -20.436 1.00 89.88 323 SER A C 1
ATOM 2589 O O . SER A 1 323 ? -0.789 -1.227 -21.615 1.00 89.88 323 SER A O 1
ATOM 2591 N N . PRO A 1 324 ? -0.217 -0.962 -19.448 1.00 92.25 324 PRO A N 1
ATOM 2592 C CA . PRO A 1 324 ? 1.225 -1.051 -19.652 1.00 92.25 324 PRO A CA 1
ATOM 2593 C C . PRO A 1 324 ? 1.724 -2.503 -19.688 1.00 92.25 324 PRO A C 1
ATOM 2595 O O . PRO A 1 324 ? 0.962 -3.458 -19.539 1.00 92.25 324 PRO A O 1
ATOM 2598 N N . GLU A 1 325 ? 3.037 -2.651 -19.850 1.00 94.88 325 GLU A N 1
ATOM 2599 C CA . GLU A 1 325 ? 3.766 -3.896 -19.610 1.00 94.88 325 GLU A CA 1
ATOM 2600 C C . GLU A 1 325 ? 3.705 -4.290 -18.119 1.00 94.88 325 GLU A C 1
ATOM 2602 O O . GLU A 1 325 ? 3.860 -3.443 -17.236 1.00 94.88 325 GLU A O 1
ATOM 2607 N N . ILE A 1 326 ? 3.469 -5.577 -17.834 1.00 97.62 326 ILE A N 1
ATOM 2608 C CA . ILE A 1 326 ? 3.237 -6.098 -16.469 1.00 97.62 326 ILE A CA 1
ATOM 2609 C C . ILE A 1 326 ? 4.083 -7.332 -16.118 1.00 97.62 326 ILE A C 1
ATOM 2611 O O . ILE A 1 326 ? 3.922 -7.912 -15.040 1.00 97.62 326 ILE A O 1
ATOM 2615 N N . SER A 1 327 ? 4.964 -7.786 -17.009 1.00 98.31 327 SER A N 1
ATOM 2616 C CA . SER A 1 327 ? 5.836 -8.952 -16.802 1.00 98.31 327 SER A CA 1
ATOM 2617 C C . SER A 1 327 ? 6.693 -8.840 -15.542 1.00 98.31 327 SER A C 1
ATOM 2619 O O . SER A 1 327 ? 6.887 -9.837 -14.851 1.00 98.31 327 SER A O 1
ATOM 2621 N N . GLN A 1 328 ? 7.118 -7.634 -15.174 1.00 98.25 328 GLN A N 1
ATOM 2622 C CA . GLN A 1 328 ? 7.821 -7.333 -13.930 1.00 98.25 328 GLN A CA 1
ATOM 2623 C C . GLN A 1 328 ? 6.970 -7.596 -12.678 1.00 98.25 328 GLN A C 1
ATOM 2625 O O . GLN A 1 328 ? 7.498 -8.106 -11.691 1.00 98.25 328 GLN A O 1
ATOM 2630 N N . PHE A 1 329 ? 5.656 -7.332 -12.715 1.00 98.75 329 PHE A N 1
ATOM 2631 C CA . PHE A 1 329 ? 4.749 -7.682 -11.614 1.00 98.75 329 PHE A CA 1
ATOM 2632 C C . PHE A 1 329 ? 4.590 -9.196 -11.506 1.00 98.75 329 PHE A C 1
ATOM 2634 O O . PHE A 1 329 ? 4.731 -9.752 -10.419 1.00 98.75 329 PHE A O 1
ATOM 2641 N N . LYS A 1 330 ? 4.382 -9.878 -12.641 1.00 98.62 330 LYS A N 1
ATOM 2642 C CA . LYS A 1 330 ? 4.311 -11.349 -12.684 1.00 98.62 330 LYS A CA 1
ATOM 2643 C C . LYS A 1 330 ? 5.588 -11.987 -12.151 1.00 98.62 330 LYS A C 1
ATOM 2645 O O . LYS A 1 330 ? 5.526 -12.947 -11.394 1.00 98.62 330 LYS A O 1
ATOM 2650 N N . LYS A 1 331 ? 6.744 -11.428 -12.513 1.00 98.62 331 LYS A N 1
ATOM 2651 C CA . LYS A 1 331 ? 8.047 -11.881 -12.030 1.00 98.62 331 LYS A CA 1
ATOM 2652 C C . LYS A 1 331 ? 8.183 -11.668 -10.522 1.00 98.62 331 LYS A C 1
ATOM 2654 O O . LYS A 1 331 ? 8.578 -12.589 -9.817 1.00 98.62 331 LYS A O 1
ATOM 2659 N N . ALA A 1 332 ? 7.800 -10.497 -10.011 1.00 98.56 332 ALA A N 1
ATOM 2660 C CA . ALA A 1 332 ? 7.857 -10.188 -8.582 1.00 98.56 332 ALA A CA 1
ATOM 2661 C C . ALA A 1 332 ? 7.007 -11.137 -7.713 1.00 98.56 332 ALA A C 1
ATOM 2663 O O . ALA A 1 332 ? 7.369 -11.373 -6.560 1.00 98.56 332 ALA A O 1
ATOM 2664 N N . MET A 1 333 ? 5.944 -11.742 -8.264 1.00 98.62 333 MET A N 1
ATOM 2665 C CA . MET A 1 333 ? 5.144 -12.757 -7.564 1.00 98.62 333 MET A CA 1
ATOM 2666 C C . MET A 1 333 ? 5.950 -13.988 -7.129 1.00 98.62 333 MET A C 1
ATOM 2668 O O . MET A 1 333 ? 5.568 -14.632 -6.158 1.00 98.62 333 MET A O 1
ATOM 2672 N N . GLU A 1 334 ? 7.096 -14.287 -7.753 1.00 98.50 334 GLU A N 1
ATOM 2673 C CA . GLU A 1 334 ? 7.987 -15.375 -7.311 1.00 98.50 334 GLU A CA 1
ATOM 2674 C C . GLU A 1 334 ? 8.519 -15.169 -5.877 1.00 98.50 334 GLU A C 1
ATOM 2676 O O . GLU A 1 334 ? 8.883 -16.139 -5.211 1.00 98.50 334 GLU A O 1
ATOM 2681 N N . ALA A 1 335 ? 8.537 -13.928 -5.373 1.00 98.56 335 ALA A N 1
ATOM 2682 C CA . ALA A 1 335 ? 8.893 -13.617 -3.986 1.00 98.56 335 ALA A CA 1
ATOM 2683 C C . ALA A 1 335 ? 7.711 -13.710 -3.000 1.00 98.56 335 ALA A C 1
ATOM 2685 O O . ALA A 1 335 ? 7.916 -13.558 -1.794 1.00 98.56 335 ALA A O 1
ATOM 2686 N N . ASN A 1 336 ? 6.494 -13.976 -3.491 1.00 97.94 336 ASN A N 1
ATOM 2687 C CA . ASN A 1 336 ? 5.242 -13.962 -2.730 1.00 97.94 336 ASN A CA 1
ATOM 2688 C C . ASN A 1 336 ? 5.079 -12.680 -1.887 1.00 97.94 336 ASN A C 1
ATOM 2690 O O . ASN A 1 336 ? 5.069 -12.783 -0.651 1.00 97.94 336 ASN A O 1
ATOM 2694 N N . PRO A 1 337 ? 5.011 -11.488 -2.518 1.00 98.50 337 PRO A N 1
ATOM 2695 C CA . PRO A 1 337 ? 4.676 -10.265 -1.801 1.00 98.50 337 PRO A CA 1
ATOM 2696 C C . PRO A 1 337 ? 3.273 -10.384 -1.209 1.00 98.50 337 PRO A C 1
ATOM 2698 O O . PRO A 1 337 ? 2.398 -11.043 -1.775 1.00 98.50 337 PRO A O 1
ATOM 2701 N N . GLU A 1 338 ? 3.061 -9.756 -0.060 1.00 98.50 338 GLU A N 1
ATOM 2702 C CA . GLU A 1 338 ? 1.809 -9.918 0.670 1.00 98.50 338 GLU A CA 1
ATOM 2703 C C . GLU A 1 338 ? 0.674 -9.108 0.052 1.00 98.50 338 GLU A C 1
ATOM 2705 O O . GLU A 1 338 ? -0.467 -9.569 0.059 1.00 98.50 338 GLU A O 1
ATOM 2710 N N . LEU A 1 339 ? 0.983 -7.934 -0.506 1.00 98.88 339 LEU A N 1
ATOM 2711 C CA . LEU A 1 339 ? -0.004 -7.054 -1.114 1.00 98.88 339 LEU A CA 1
ATOM 2712 C C . LEU A 1 339 ? 0.412 -6.581 -2.509 1.00 98.88 339 LEU A C 1
ATOM 2714 O O . LEU A 1 339 ? 1.592 -6.500 -2.860 1.00 98.88 339 LEU A O 1
ATOM 2718 N N . VAL A 1 340 ? -0.591 -6.176 -3.279 1.00 98.88 340 VAL A N 1
ATOM 2719 C CA . VAL A 1 340 ? -0.441 -5.371 -4.490 1.00 98.88 340 VAL A CA 1
ATOM 2720 C C . VAL A 1 340 ? -1.320 -4.138 -4.385 1.00 98.88 340 VAL A C 1
ATOM 2722 O O . VAL A 1 340 ? -2.501 -4.222 -4.051 1.00 98.88 340 VAL A O 1
ATOM 2725 N N . MET A 1 341 ? -0.734 -2.983 -4.673 1.00 98.88 341 MET A N 1
ATOM 2726 C CA . MET A 1 341 ? -1.450 -1.717 -4.711 1.00 98.88 341 MET A CA 1
ATOM 2727 C C . MET A 1 341 ? -1.920 -1.414 -6.129 1.00 98.88 341 MET A C 1
ATOM 2729 O O . MET A 1 341 ? -1.106 -1.414 -7.053 1.00 98.88 341 MET A O 1
ATOM 2733 N N . MET A 1 342 ? -3.212 -1.140 -6.304 1.00 98.19 342 MET A N 1
ATOM 2734 C CA . MET A 1 342 ? -3.809 -0.831 -7.610 1.00 98.19 342 MET A CA 1
ATOM 2735 C C . MET A 1 342 ? -3.816 0.667 -7.919 1.00 98.19 342 MET A C 1
ATOM 2737 O O . MET A 1 342 ? -4.127 1.485 -7.060 1.00 98.19 342 MET A O 1
ATOM 2741 N N . ALA A 1 343 ? -3.512 1.017 -9.170 1.00 96.75 343 ALA A N 1
ATOM 2742 C CA . ALA A 1 343 ? -3.461 2.393 -9.651 1.00 96.75 343 ALA A CA 1
ATOM 2743 C C . ALA A 1 343 ? -4.852 3.042 -9.811 1.00 96.75 343 ALA A C 1
ATOM 2745 O O . ALA A 1 343 ? -5.813 2.421 -10.272 1.00 96.75 343 ALA A O 1
ATOM 2746 N N . ASN A 1 344 ? -4.923 4.346 -9.535 1.00 95.50 344 ASN A N 1
ATOM 2747 C CA . ASN A 1 344 ? -6.131 5.176 -9.635 1.00 95.50 344 ASN A CA 1
ATOM 2748 C C . ASN A 1 344 ? -6.250 5.882 -10.998 1.00 95.50 344 ASN A C 1
ATOM 2750 O O . ASN A 1 344 ? -6.253 7.110 -11.084 1.00 95.50 344 ASN A O 1
ATOM 2754 N N . VAL A 1 345 ? -6.332 5.107 -12.081 1.00 97.25 345 VAL A N 1
ATOM 2755 C CA . VAL A 1 345 ? -6.520 5.606 -13.460 1.00 97.25 345 VAL A CA 1
ATOM 2756 C C . VAL A 1 345 ? -7.521 4.744 -14.223 1.00 97.25 345 VAL A C 1
ATOM 2758 O O . VAL A 1 345 ? -7.843 3.636 -13.797 1.00 97.25 345 VAL A O 1
ATOM 2761 N N . ILE A 1 346 ? -8.025 5.257 -15.343 1.00 98.06 346 ILE A N 1
ATOM 2762 C CA . ILE A 1 346 ? -8.894 4.513 -16.261 1.00 98.06 346 ILE A CA 1
ATOM 2763 C C . ILE A 1 346 ? -8.006 3.822 -17.302 1.00 98.06 346 ILE A C 1
ATOM 2765 O O . ILE A 1 346 ? -7.192 4.482 -17.951 1.00 98.06 346 ILE A O 1
ATOM 2769 N N . TYR A 1 347 ? -8.178 2.512 -17.488 1.00 97.69 347 TYR A N 1
ATOM 2770 C CA . TYR A 1 347 ? -7.491 1.749 -18.535 1.00 97.69 347 TYR A CA 1
ATOM 2771 C C . TYR A 1 347 ? -8.484 1.376 -19.631 1.00 97.69 347 TYR A C 1
ATOM 2773 O O . TYR A 1 347 ? -9.352 0.529 -19.422 1.00 97.69 347 TYR A O 1
ATOM 2781 N N . ARG A 1 348 ? -8.351 2.003 -20.804 1.00 95.75 348 ARG A N 1
ATOM 2782 C CA . ARG A 1 348 ? -9.310 1.902 -21.926 1.00 95.75 348 ARG A CA 1
ATOM 2783 C C . ARG A 1 348 ? -9.650 0.482 -22.346 1.00 95.75 348 ARG A C 1
ATOM 2785 O O . ARG A 1 348 ? -10.763 0.201 -22.774 1.00 95.75 348 ARG A O 1
ATOM 2792 N N . ASP A 1 349 ? -8.641 -0.364 -22.300 1.00 95.25 349 ASP A N 1
ATOM 2793 C CA . ASP A 1 349 ? -8.632 -1.744 -22.750 1.00 95.25 349 ASP A CA 1
ATOM 2794 C C . ASP A 1 349 ? -9.085 -2.739 -21.673 1.00 95.25 349 ASP A C 1
ATOM 2796 O O . ASP A 1 349 ? -9.301 -3.906 -21.990 1.00 95.25 349 ASP A O 1
ATOM 2800 N N . VAL A 1 350 ? -9.291 -2.278 -20.434 1.00 95.75 350 VAL A N 1
ATOM 2801 C CA . VAL A 1 350 ? -9.790 -3.091 -19.314 1.00 95.75 350 VAL A CA 1
ATOM 2802 C C . VAL A 1 350 ? -11.209 -2.666 -18.941 1.00 95.75 350 VAL A C 1
ATOM 2804 O O . VAL A 1 350 ? -12.137 -3.470 -18.994 1.00 95.75 350 VAL A O 1
ATOM 2807 N N . ASP A 1 351 ? -11.383 -1.392 -18.594 1.00 96.44 351 ASP A N 1
ATOM 2808 C CA . ASP A 1 351 ? -12.673 -0.780 -18.289 1.00 96.44 351 ASP A CA 1
ATOM 2809 C C . ASP A 1 351 ? -12.591 0.725 -18.589 1.00 96.44 351 ASP A C 1
ATOM 2811 O O . ASP A 1 351 ? -11.985 1.479 -17.823 1.00 96.44 351 ASP A O 1
ATOM 2815 N N . PRO A 1 352 ? -13.173 1.191 -19.707 1.00 95.38 352 PRO A N 1
ATOM 2816 C CA . PRO A 1 352 ? -13.106 2.595 -20.094 1.00 95.38 352 PRO A CA 1
ATOM 2817 C C . PRO A 1 352 ? -14.041 3.497 -19.272 1.00 95.38 352 PRO A C 1
ATOM 2819 O O . PRO A 1 352 ? -13.986 4.716 -19.426 1.00 95.38 352 PRO A O 1
ATOM 2822 N N . ALA A 1 353 ? -14.930 2.938 -18.442 1.00 95.31 353 ALA A N 1
ATOM 2823 C CA . ALA A 1 353 ? -15.945 3.706 -17.722 1.00 95.31 353 ALA A CA 1
ATOM 2824 C C . ALA A 1 353 ? -15.525 4.079 -16.296 1.00 95.31 353 ALA A C 1
ATOM 2826 O O . ALA A 1 353 ? -16.024 5.066 -15.751 1.00 95.31 353 ALA A O 1
ATOM 2827 N N . LEU A 1 354 ? -14.647 3.289 -15.675 1.00 97.12 354 LEU A N 1
ATOM 2828 C CA . LEU A 1 354 ? -14.309 3.418 -14.262 1.00 97.12 354 LEU A CA 1
ATOM 2829 C C . LEU A 1 354 ? -12.792 3.417 -14.034 1.00 97.12 354 LEU A C 1
ATOM 2831 O O . LEU A 1 354 ? -12.056 2.736 -14.747 1.00 97.12 354 LEU A O 1
ATOM 2835 N N . PRO A 1 355 ? -12.305 4.141 -13.007 1.00 97.62 355 PRO A N 1
ATOM 2836 C CA . PRO A 1 355 ? -10.962 3.926 -12.488 1.00 97.62 355 PRO A CA 1
ATOM 2837 C C . PRO A 1 355 ? -10.774 2.452 -12.123 1.00 97.62 355 PRO A C 1
ATOM 2839 O O . PRO A 1 355 ? -11.704 1.819 -11.620 1.00 97.62 355 PRO A O 1
ATOM 2842 N N . LEU A 1 356 ? -9.568 1.918 -12.316 1.00 97.25 356 LEU A N 1
ATOM 2843 C CA . LEU A 1 356 ? -9.299 0.490 -12.140 1.00 97.25 356 LEU A CA 1
ATOM 2844 C C . LEU A 1 356 ? -9.694 -0.024 -10.748 1.00 97.25 356 LEU A C 1
ATOM 2846 O O . LEU A 1 356 ? -10.266 -1.104 -10.637 1.00 97.25 356 LEU A O 1
ATOM 2850 N N . ILE A 1 357 ? -9.462 0.773 -9.700 1.00 97.31 357 ILE A N 1
ATOM 2851 C CA . ILE A 1 357 ? -9.846 0.426 -8.325 1.00 97.31 357 ILE A CA 1
ATOM 2852 C C . ILE A 1 357 ? -11.360 0.293 -8.107 1.00 97.31 357 ILE A C 1
ATOM 2854 O O . ILE A 1 357 ? -11.765 -0.298 -7.118 1.00 97.31 357 ILE A O 1
ATOM 2858 N N . PHE A 1 358 ? -12.205 0.829 -8.993 1.00 98.25 358 PHE A N 1
ATOM 2859 C CA . PHE A 1 358 ? -13.670 0.696 -8.935 1.00 98.25 358 PHE A CA 1
ATOM 2860 C C . PHE A 1 358 ? -14.194 -0.396 -9.875 1.00 98.25 358 PHE A C 1
ATOM 2862 O O . PHE A 1 358 ? -15.399 -0.647 -9.916 1.00 98.25 358 PHE A O 1
ATOM 2869 N N . SER A 1 359 ? -13.311 -1.008 -10.662 1.00 97.94 359 SER A N 1
ATOM 2870 C CA . SER A 1 359 ? -13.669 -1.891 -11.763 1.00 97.94 359 SER A CA 1
ATOM 2871 C C . SER A 1 359 ? -13.538 -3.358 -11.352 1.00 97.94 359 SER A C 1
ATOM 2873 O O . SER A 1 359 ? -12.430 -3.853 -11.142 1.00 97.94 359 SER A O 1
ATOM 2875 N N . SER A 1 360 ? -14.655 -4.094 -11.292 1.00 97.81 360 SER A N 1
ATOM 2876 C CA . SER A 1 360 ? -14.608 -5.559 -11.141 1.00 97.81 360 SER A CA 1
ATOM 2877 C C . SER A 1 360 ? -13.819 -6.235 -12.280 1.00 97.81 360 SER A C 1
ATOM 2879 O O . SER A 1 360 ? -13.008 -7.108 -11.971 1.00 97.81 360 SER A O 1
ATOM 2881 N N . PRO A 1 361 ? -13.955 -5.830 -13.567 1.00 98.06 361 PRO A N 1
ATOM 2882 C CA . PRO A 1 361 ? -13.036 -6.264 -14.624 1.00 98.06 361 PRO A CA 1
ATOM 2883 C C . PRO A 1 361 ? -11.564 -5.950 -14.331 1.00 98.06 361 PRO A C 1
ATOM 2885 O O . PRO A 1 361 ? -10.703 -6.784 -14.591 1.00 98.06 361 PRO A O 1
ATOM 2888 N N . GLY A 1 362 ? -11.267 -4.787 -13.745 1.00 97.69 362 GLY A N 1
ATOM 2889 C CA . GLY A 1 362 ? -9.913 -4.403 -13.341 1.00 97.69 362 GLY A CA 1
ATOM 2890 C C . GLY A 1 362 ? -9.311 -5.291 -12.254 1.00 97.69 362 GLY A C 1
ATOM 2891 O O . GLY A 1 362 ? -8.162 -5.723 -12.366 1.00 97.69 362 GLY A O 1
ATOM 2892 N N . VAL A 1 363 ? -10.093 -5.621 -11.226 1.00 98.31 363 VAL A N 1
ATOM 2893 C CA . VAL A 1 363 ? -9.684 -6.573 -10.182 1.00 98.31 363 VAL A CA 1
ATOM 2894 C C . VAL A 1 363 ? -9.539 -7.984 -10.752 1.00 98.31 363 VAL A C 1
ATOM 2896 O O . VAL A 1 363 ? -8.590 -8.684 -10.402 1.00 98.31 363 VAL A O 1
ATOM 2899 N N . GLN A 1 364 ? -10.423 -8.402 -11.663 1.00 98.19 364 GLN A N 1
ATOM 2900 C CA . GLN A 1 364 ? -10.284 -9.693 -12.339 1.00 98.19 364 GLN A CA 1
ATOM 2901 C C . GLN A 1 364 ? -9.010 -9.736 -13.189 1.00 98.19 364 GLN A C 1
ATOM 2903 O O . GLN A 1 364 ? -8.248 -10.691 -13.086 1.00 98.19 364 GLN A O 1
ATOM 2908 N N . PHE A 1 365 ? -8.717 -8.670 -13.938 1.00 97.88 365 PHE A N 1
ATOM 2909 C CA . PHE A 1 365 ? -7.472 -8.530 -14.690 1.00 97.88 365 PHE A CA 1
ATOM 2910 C C . PHE A 1 365 ? -6.244 -8.659 -13.778 1.00 97.88 365 PHE A C 1
ATOM 2912 O O . PHE A 1 365 ? -5.285 -9.343 -14.135 1.00 97.88 365 PHE A O 1
ATOM 2919 N N . LEU A 1 366 ? -6.266 -8.070 -12.579 1.00 98.38 366 LEU A N 1
ATOM 2920 C CA . LEU A 1 366 ? -5.204 -8.276 -11.594 1.00 98.38 366 LEU A CA 1
ATOM 2921 C C . LEU A 1 366 ? -5.098 -9.746 -11.173 1.00 98.38 366 LEU A C 1
ATOM 2923 O O . LEU A 1 366 ? -4.011 -10.319 -11.247 1.00 98.38 366 LEU A O 1
ATOM 2927 N N . LYS A 1 367 ? -6.210 -10.371 -10.773 1.00 98.12 367 LYS A N 1
ATOM 2928 C CA . LYS A 1 367 ? -6.236 -11.760 -10.283 1.00 98.12 367 LYS A CA 1
ATOM 2929 C C . LYS A 1 367 ? -5.819 -12.775 -11.347 1.00 98.12 367 LYS A C 1
ATOM 2931 O O . LYS A 1 367 ? -5.115 -13.729 -11.024 1.00 98.12 367 LYS A O 1
ATOM 2936 N N . ASP A 1 368 ? -6.180 -12.547 -12.605 1.00 97.88 368 ASP A N 1
ATOM 2937 C CA . ASP A 1 368 ? -5.784 -13.393 -13.736 1.00 97.88 368 ASP A CA 1
ATOM 2938 C C . ASP A 1 368 ? -4.271 -13.344 -13.985 1.00 97.88 368 ASP A C 1
ATOM 2940 O O . ASP A 1 368 ? -3.679 -14.312 -14.465 1.00 97.88 368 ASP A O 1
ATOM 2944 N N . ASN A 1 369 ? -3.627 -12.219 -13.659 1.00 97.88 369 ASN A N 1
ATOM 2945 C CA . ASN A 1 369 ? -2.207 -12.010 -13.920 1.00 97.88 369 ASN A CA 1
ATOM 2946 C C . ASN A 1 369 ? -1.309 -12.286 -12.709 1.00 97.88 369 ASN A C 1
ATOM 2948 O O . ASN A 1 369 ? -0.180 -12.732 -12.912 1.00 97.88 369 ASN A O 1
ATOM 2952 N N . LEU A 1 370 ? -1.775 -12.016 -11.487 1.00 98.31 370 LEU A N 1
ATOM 2953 C CA . LEU A 1 370 ? -0.986 -12.128 -10.252 1.00 98.31 370 LEU A CA 1
ATOM 2954 C C . LEU A 1 370 ? -1.482 -13.229 -9.303 1.00 98.31 370 LEU A C 1
ATOM 2956 O O . LEU A 1 370 ? -0.812 -13.532 -8.321 1.00 98.31 370 LEU A O 1
ATOM 2960 N N . GLY A 1 371 ? -2.615 -13.863 -9.603 1.00 97.06 371 GLY A N 1
ATOM 2961 C CA . GLY A 1 371 ? -3.242 -14.877 -8.758 1.00 97.06 371 GLY A CA 1
ATOM 2962 C C . GLY A 1 371 ? -4.358 -14.311 -7.878 1.00 97.06 371 GLY A C 1
ATOM 2963 O O . GLY A 1 371 ? -4.391 -13.128 -7.550 1.00 97.06 371 GLY A O 1
ATOM 2964 N N . SER A 1 372 ? -5.298 -15.174 -7.488 1.00 95.38 372 SER A N 1
ATOM 2965 C CA . SER A 1 372 ? -6.484 -14.767 -6.714 1.00 95.38 372 SER A CA 1
ATOM 2966 C C . SER A 1 372 ? -6.214 -14.545 -5.224 1.00 95.38 372 SER A C 1
ATOM 2968 O O . SER A 1 372 ? -7.012 -13.885 -4.560 1.00 95.38 372 SER A O 1
ATOM 2970 N N . ASP A 1 373 ? -5.099 -15.069 -4.711 1.00 94.81 373 ASP A N 1
ATOM 2971 C CA . ASP A 1 373 ? -4.803 -15.078 -3.277 1.00 94.81 373 ASP A CA 1
ATOM 2972 C C . ASP A 1 373 ? -4.125 -13.790 -2.784 1.00 94.81 373 ASP A C 1
ATOM 2974 O O . ASP A 1 373 ? -4.214 -13.483 -1.592 1.00 94.81 373 ASP A O 1
ATOM 2978 N N . ILE A 1 374 ? -3.499 -13.001 -3.671 1.00 98.00 374 ILE A N 1
ATOM 2979 C CA . ILE A 1 374 ? -2.804 -11.761 -3.286 1.00 98.00 374 ILE A CA 1
ATOM 2980 C C . ILE A 1 374 ? -3.785 -10.720 -2.737 1.00 98.00 374 ILE A C 1
ATOM 2982 O O . ILE A 1 374 ? -4.835 -10.469 -3.337 1.00 98.00 374 ILE A O 1
ATOM 2986 N N . LEU A 1 375 ? -3.463 -10.124 -1.584 1.00 98.62 375 LEU A N 1
ATOM 2987 C CA . LEU A 1 375 ? -4.266 -9.048 -1.001 1.00 98.62 375 LEU A CA 1
ATOM 2988 C C . LEU A 1 375 ? -4.143 -7.782 -1.844 1.00 98.62 375 LEU A C 1
ATOM 2990 O O . LEU A 1 375 ? -3.046 -7.369 -2.224 1.00 98.62 375 LEU A O 1
ATOM 2994 N N . ILE A 1 376 ? -5.276 -7.147 -2.105 1.00 98.88 376 ILE A N 1
ATOM 2995 C CA . ILE A 1 376 ? -5.339 -5.957 -2.939 1.00 98.88 376 ILE A CA 1
ATOM 2996 C C . ILE A 1 376 ? -5.591 -4.744 -2.051 1.00 98.88 376 ILE A C 1
ATOM 2998 O O . ILE A 1 376 ? -6.595 -4.677 -1.341 1.00 98.88 376 ILE A O 1
ATOM 3002 N N . ILE A 1 377 ? -4.685 -3.773 -2.114 1.00 98.88 377 ILE A N 1
ATOM 3003 C CA . ILE A 1 377 ? -4.832 -2.473 -1.461 1.00 98.88 377 ILE A CA 1
ATOM 3004 C C . ILE A 1 377 ? -5.100 -1.396 -2.516 1.00 98.88 377 ILE A C 1
ATOM 3006 O O . ILE A 1 377 ? -4.516 -1.414 -3.603 1.00 98.88 377 ILE A O 1
ATOM 3010 N N . SER A 1 378 ? -6.006 -0.464 -2.233 1.00 98.69 378 SER A N 1
ATOM 3011 C CA . SER A 1 378 ? -6.193 0.699 -3.098 1.00 98.69 378 SER A CA 1
ATOM 3012 C C . SER A 1 378 ? -4.981 1.628 -3.013 1.00 98.69 378 SER A C 1
ATOM 3014 O O . SER A 1 378 ? -4.324 1.733 -1.978 1.00 98.69 378 SER A O 1
ATOM 3016 N N . GLU A 1 379 ? -4.711 2.368 -4.081 1.00 96.88 379 GLU A N 1
ATOM 3017 C CA . GLU A 1 379 ? -3.998 3.634 -3.936 1.00 96.88 379 GLU A CA 1
ATOM 3018 C C . GLU A 1 379 ? -4.897 4.656 -3.195 1.00 96.88 379 GLU A C 1
ATOM 3020 O O . GLU A 1 379 ? -6.097 4.421 -3.011 1.00 96.88 379 GLU A O 1
ATOM 3025 N N . ASP A 1 380 ? -4.330 5.773 -2.730 1.00 96.38 380 ASP A N 1
ATOM 3026 C CA . ASP A 1 380 ? -4.998 6.750 -1.872 1.00 96.38 380 ASP A CA 1
ATOM 3027 C C . ASP A 1 380 ? -6.355 7.216 -2.423 1.00 96.38 380 ASP A C 1
ATOM 3029 O O . ASP A 1 380 ? -6.460 7.821 -3.496 1.00 96.38 380 ASP A O 1
ATOM 3033 N N . LEU A 1 381 ? -7.403 6.955 -1.645 1.00 96.56 381 LEU A N 1
ATOM 3034 C CA . LEU A 1 381 ? -8.777 7.335 -1.952 1.00 96.56 381 LEU A CA 1
ATOM 3035 C C . LEU A 1 381 ? -9.028 8.838 -1.760 1.00 96.56 381 LEU A C 1
ATOM 3037 O O . LEU A 1 381 ? -10.000 9.369 -2.298 1.00 96.56 381 LEU A O 1
ATOM 3041 N N . ALA A 1 382 ? -8.136 9.544 -1.054 1.00 91.81 382 ALA A N 1
ATOM 3042 C CA . ALA A 1 382 ? -8.197 10.993 -0.867 1.00 91.81 382 ALA A CA 1
ATOM 3043 C C . ALA A 1 382 ? -7.660 11.804 -2.059 1.00 91.81 382 ALA A C 1
ATOM 3045 O O . ALA A 1 382 ? -7.576 13.032 -1.985 1.00 91.81 382 ALA A O 1
ATOM 3046 N N . GLN A 1 383 ? -7.283 11.161 -3.167 1.00 93.44 383 GLN A N 1
ATOM 3047 C CA . GLN A 1 383 ? -6.784 11.874 -4.339 1.00 93.44 383 GLN A CA 1
ATOM 3048 C C . GLN A 1 383 ? -7.854 12.799 -4.933 1.00 93.44 383 GLN A C 1
ATOM 3050 O O . GLN A 1 383 ? -8.982 12.384 -5.207 1.00 93.44 383 GLN A O 1
ATOM 3055 N N . ASN A 1 384 ? -7.467 14.044 -5.230 1.00 93.94 384 ASN A N 1
ATOM 3056 C CA . ASN A 1 384 ? -8.329 15.034 -5.888 1.00 93.94 384 ASN A CA 1
ATOM 3057 C C . ASN A 1 384 ? -8.927 14.504 -7.202 1.00 93.94 384 ASN A C 1
ATOM 3059 O O . ASN A 1 384 ? -10.057 14.838 -7.547 1.00 93.94 384 ASN A O 1
ATOM 3063 N N . ALA A 1 385 ? -8.191 13.645 -7.913 1.00 94.56 385 ALA A N 1
ATOM 3064 C CA . ALA A 1 385 ? -8.662 12.934 -9.095 1.00 94.56 385 ALA A CA 1
ATOM 3065 C C . ALA A 1 385 ? -9.971 12.162 -8.852 1.00 94.56 385 ALA A C 1
ATOM 3067 O O . ALA A 1 385 ? -10.841 12.168 -9.719 1.00 94.56 385 ALA A O 1
ATOM 3068 N N . LEU A 1 386 ? -10.132 11.528 -7.690 1.00 95.62 386 LEU A N 1
ATOM 3069 C CA . LEU A 1 386 ? -11.354 10.809 -7.331 1.00 95.62 386 LEU A CA 1
ATOM 3070 C C . LEU A 1 386 ? -12.398 11.756 -6.741 1.00 95.62 386 LEU A C 1
ATOM 3072 O O . LEU A 1 386 ? -13.533 11.767 -7.214 1.00 95.62 386 LEU A O 1
ATOM 3076 N N . LEU A 1 387 ? -12.005 12.599 -5.781 1.00 94.31 387 LEU A N 1
ATOM 3077 C CA . LEU A 1 387 ? -12.912 13.527 -5.087 1.00 94.31 387 LEU A CA 1
ATOM 3078 C C . LEU A 1 387 ? -13.621 14.503 -6.038 1.00 94.31 387 LEU A C 1
ATOM 3080 O O . LEU A 1 387 ? -14.751 14.906 -5.783 1.00 94.31 387 LEU A O 1
ATOM 3084 N N . ALA A 1 388 ? -12.975 14.879 -7.145 1.00 95.00 388 ALA A N 1
ATOM 3085 C CA . ALA A 1 388 ? -13.569 15.758 -8.149 1.00 95.00 388 ALA A CA 1
ATOM 3086 C C . ALA A 1 388 ? -14.592 15.059 -9.064 1.00 95.00 388 ALA A C 1
ATOM 3088 O O . ALA A 1 388 ? -15.344 15.745 -9.754 1.00 95.00 388 ALA A O 1
ATOM 3089 N N . ASN A 1 389 ? -14.605 13.722 -9.111 1.00 96.31 389 ASN A N 1
ATOM 3090 C CA . ASN A 1 389 ? -15.383 12.947 -10.085 1.00 96.31 389 ASN A CA 1
ATOM 3091 C C . ASN A 1 389 ? -16.412 12.005 -9.445 1.00 96.31 389 ASN A C 1
ATOM 3093 O O . ASN A 1 389 ? -17.344 11.581 -10.126 1.00 96.31 389 ASN A O 1
ATOM 3097 N N . PHE A 1 390 ? -16.267 11.676 -8.160 1.00 96.50 390 PHE A N 1
ATOM 3098 C CA . PHE A 1 390 ? -17.089 10.674 -7.486 1.00 96.50 390 PHE A CA 1
ATOM 3099 C C . PHE A 1 390 ? -17.531 11.138 -6.103 1.00 96.50 390 PHE A C 1
ATOM 3101 O O . PHE A 1 390 ? -16.850 11.913 -5.433 1.00 96.50 390 PHE A O 1
ATOM 3108 N N . SER A 1 391 ? -18.685 10.635 -5.661 1.00 95.94 391 SER A N 1
ATOM 3109 C CA . SER A 1 391 ? -19.133 10.851 -4.289 1.00 95.94 391 SER A CA 1
ATOM 3110 C C . SER A 1 391 ? -18.247 10.083 -3.304 1.00 95.94 391 SER A C 1
ATOM 3112 O O . SER A 1 391 ? -17.723 9.023 -3.643 1.00 95.94 391 SER A O 1
ATOM 3114 N N . LEU A 1 392 ? -18.129 10.560 -2.059 1.00 94.00 392 LEU A N 1
ATOM 3115 C CA . LEU A 1 392 ? -17.400 9.821 -1.017 1.00 94.00 392 LEU A CA 1
ATOM 3116 C C . LEU A 1 392 ? -17.953 8.409 -0.826 1.00 94.00 392 LEU A C 1
ATOM 3118 O O . LEU A 1 392 ? -17.177 7.474 -0.679 1.00 94.00 392 LEU A O 1
ATOM 3122 N N . LYS A 1 393 ? -19.281 8.246 -0.917 1.00 96.00 393 LYS A N 1
ATOM 3123 C CA . LYS A 1 393 ? -19.923 6.932 -0.877 1.00 96.00 393 LYS A CA 1
ATOM 3124 C C . LYS A 1 393 ? -19.370 6.012 -1.964 1.00 96.00 393 LYS A C 1
ATOM 3126 O O . LYS A 1 393 ? -18.960 4.903 -1.657 1.00 96.00 393 LYS A O 1
ATOM 3131 N N . ASP A 1 394 ? -19.325 6.476 -3.212 1.00 96.94 394 ASP A N 1
ATOM 3132 C CA . ASP A 1 394 ? -18.785 5.685 -4.322 1.00 96.94 394 ASP A CA 1
ATOM 3133 C C . ASP A 1 394 ? -17.304 5.352 -4.119 1.00 96.94 394 ASP A C 1
ATOM 3135 O O . ASP A 1 394 ? -16.896 4.225 -4.386 1.00 96.94 394 ASP A O 1
ATOM 3139 N N . ILE A 1 395 ? -16.518 6.311 -3.619 1.00 96.94 395 ILE A N 1
ATOM 3140 C CA . ILE A 1 395 ? -15.081 6.153 -3.362 1.00 96.94 395 ILE A CA 1
ATOM 3141 C C . ILE A 1 395 ? -14.803 5.035 -2.352 1.00 96.94 395 ILE A C 1
ATOM 3143 O O . ILE A 1 395 ? -13.799 4.344 -2.494 1.00 96.94 395 ILE A O 1
ATOM 3147 N N . VAL A 1 396 ? -15.683 4.821 -1.369 1.00 96.62 396 VAL A N 1
ATOM 3148 C CA . VAL A 1 396 ? -15.484 3.804 -0.321 1.00 96.62 396 VAL A CA 1
ATOM 3149 C C . VAL A 1 396 ? -16.252 2.503 -0.549 1.00 96.62 396 VAL A C 1
ATOM 3151 O O . VAL A 1 396 ? -15.850 1.472 -0.019 1.00 96.62 396 VAL A O 1
ATOM 3154 N N . THR A 1 397 ? -17.332 2.496 -1.339 1.00 97.88 397 THR A N 1
ATOM 3155 C CA . THR A 1 397 ? -18.103 1.265 -1.595 1.00 97.88 397 THR A CA 1
ATOM 3156 C C . THR A 1 397 ? -17.702 0.566 -2.888 1.00 97.88 397 THR A C 1
ATOM 3158 O O . THR A 1 397 ? -17.571 -0.659 -2.895 1.00 97.88 397 THR A O 1
ATOM 3161 N N . LYS A 1 398 ? -17.447 1.303 -3.980 1.00 98.25 398 LYS A N 1
ATOM 3162 C CA . LYS A 1 398 ? -17.105 0.691 -5.276 1.00 98.25 398 LYS A CA 1
ATOM 3163 C C . LYS A 1 398 ? -15.827 -0.149 -5.234 1.00 98.25 398 LYS A C 1
ATOM 3165 O O . LYS A 1 398 ? -15.851 -1.207 -5.855 1.00 98.25 398 LYS A O 1
ATOM 3170 N N . PRO A 1 399 ? -14.743 0.233 -4.526 1.00 98.44 399 PRO A N 1
ATOM 3171 C CA . PRO A 1 399 ? -13.570 -0.631 -4.444 1.00 98.44 399 PRO A CA 1
ATOM 3172 C C . PRO A 1 399 ? -13.846 -1.974 -3.765 1.00 98.44 399 PRO A C 1
ATOM 3174 O O . PRO A 1 399 ? -13.438 -3.017 -4.273 1.00 98.44 399 PRO A O 1
ATOM 3177 N N . ILE A 1 400 ? -14.600 -1.977 -2.664 1.00 98.19 400 ILE A N 1
ATOM 3178 C CA . ILE A 1 400 ? -15.001 -3.221 -1.992 1.00 98.19 400 ILE A CA 1
ATOM 3179 C C . ILE A 1 400 ? -15.860 -4.073 -2.929 1.00 98.19 400 ILE A C 1
ATOM 3181 O O . ILE A 1 400 ? -15.637 -5.275 -3.059 1.00 98.19 400 ILE A O 1
ATOM 3185 N N . GLU A 1 401 ? -16.786 -3.450 -3.663 1.00 98.19 401 GLU A N 1
ATOM 3186 C CA . GLU A 1 401 ? -17.574 -4.142 -4.685 1.00 98.19 401 GLU A CA 1
ATOM 3187 C C . GLU A 1 401 ? -16.726 -4.668 -5.850 1.00 98.19 401 GLU A C 1
ATOM 3189 O O . GLU A 1 401 ? -17.024 -5.730 -6.402 1.00 98.19 401 GLU A O 1
ATOM 3194 N N . ALA A 1 402 ? -15.652 -3.981 -6.222 1.00 98.19 402 ALA A N 1
ATOM 3195 C CA . ALA A 1 402 ? -14.711 -4.469 -7.221 1.00 98.19 402 ALA A CA 1
ATOM 3196 C C . ALA A 1 402 ? -13.915 -5.683 -6.711 1.00 98.19 402 ALA A C 1
ATOM 3198 O O . ALA A 1 402 ? -13.530 -6.535 -7.510 1.00 98.19 402 ALA A O 1
ATOM 3199 N N . GLY A 1 403 ? -13.737 -5.803 -5.392 1.00 98.12 403 GLY A N 1
ATOM 3200 C CA . GLY A 1 403 ? -12.973 -6.863 -4.736 1.00 98.12 403 GLY A CA 1
ATOM 3201 C C . GLY A 1 403 ? -11.607 -6.408 -4.218 1.00 98.12 403 GLY A C 1
ATOM 3202 O O . GLY A 1 403 ? -10.718 -7.247 -4.085 1.00 98.12 403 GLY A O 1
ATOM 3203 N N . ILE A 1 404 ? -11.437 -5.107 -3.963 1.00 98.62 404 ILE A N 1
ATOM 3204 C CA . ILE A 1 404 ? -10.319 -4.566 -3.182 1.00 98.62 404 ILE A CA 1
ATOM 3205 C C . ILE A 1 404 ? -10.489 -4.991 -1.720 1.00 98.62 404 ILE A C 1
ATOM 3207 O O . ILE A 1 404 ? -11.596 -4.935 -1.186 1.00 98.62 404 ILE A O 1
ATOM 3211 N N . ASP A 1 405 ? -9.398 -5.401 -1.075 1.00 98.75 405 ASP A N 1
ATOM 3212 C CA . ASP A 1 405 ? -9.426 -5.846 0.317 1.00 98.75 405 ASP A CA 1
ATOM 3213 C C . ASP A 1 405 ? -9.217 -4.677 1.288 1.00 98.75 405 ASP A C 1
ATOM 3215 O O . ASP A 1 405 ? -9.958 -4.540 2.258 1.00 98.75 405 ASP A O 1
ATOM 3219 N N . ILE A 1 406 ? -8.217 -3.827 1.024 1.00 98.88 406 ILE A N 1
ATOM 3220 C CA . ILE A 1 406 ? -7.827 -2.717 1.905 1.00 98.88 406 ILE A CA 1
ATOM 3221 C C . ILE A 1 406 ? -8.037 -1.374 1.204 1.00 98.88 406 ILE A C 1
ATOM 3223 O O . ILE A 1 406 ? -7.522 -1.139 0.111 1.00 98.88 406 ILE A O 1
ATOM 3227 N N . LEU A 1 407 ? -8.742 -0.468 1.875 1.00 98.56 407 LEU A N 1
ATOM 3228 C CA . LEU A 1 407 ? -8.963 0.912 1.464 1.00 98.56 407 LEU A CA 1
ATOM 3229 C C . LEU A 1 407 ? -7.959 1.827 2.163 1.00 98.56 407 LEU A C 1
ATOM 3231 O O . LEU A 1 407 ? -7.912 1.886 3.395 1.00 98.56 407 LEU A O 1
ATOM 3235 N N . LEU A 1 408 ? -7.158 2.544 1.381 1.00 98.19 408 LEU A N 1
ATOM 3236 C CA . LEU A 1 408 ? -6.139 3.447 1.900 1.00 98.19 408 LEU A CA 1
ATOM 3237 C C . LEU A 1 408 ? -6.597 4.904 1.810 1.00 98.19 408 LEU A C 1
ATOM 3239 O O . LEU A 1 408 ? -6.974 5.383 0.742 1.00 98.19 408 LEU A O 1
ATOM 3243 N N . PHE A 1 409 ? -6.480 5.620 2.925 1.00 95.88 409 PHE A N 1
ATOM 3244 C CA . PHE A 1 409 ? -6.553 7.077 2.985 1.00 95.88 409 PHE A CA 1
ATOM 3245 C C . PHE A 1 409 ? -5.231 7.631 3.505 1.00 95.88 409 PHE A C 1
ATOM 3247 O O . PHE A 1 409 ? -4.746 7.191 4.545 1.00 95.88 409 PHE A O 1
ATOM 3254 N N . SER A 1 410 ? -4.650 8.623 2.832 1.00 88.06 410 SER A N 1
ATOM 3255 C CA . SER A 1 410 ? -3.413 9.250 3.311 1.00 88.06 410 SER A CA 1
ATOM 3256 C C . SER A 1 410 ? -3.609 10.226 4.480 1.00 88.06 410 SER A C 1
ATOM 3258 O O . SER A 1 410 ? -2.641 10.517 5.168 1.00 88.06 410 SER A O 1
ATOM 3260 N N . GLY A 1 411 ? -4.830 10.675 4.786 1.00 74.69 411 GLY A N 1
ATOM 3261 C CA . GLY A 1 411 ? -5.160 11.491 5.971 1.00 74.69 411 GLY A CA 1
ATOM 3262 C C . GLY A 1 411 ? -6.272 10.870 6.825 1.00 74.69 411 GLY A C 1
ATOM 3263 O O . GLY A 1 411 ? -6.801 9.832 6.446 1.00 74.69 411 GLY A O 1
ATOM 3264 N N . TRP A 1 412 ? -6.631 11.501 7.957 1.00 66.12 412 TRP A N 1
ATOM 3265 C CA . TRP A 1 412 ? -7.689 11.011 8.872 1.00 66.12 412 TRP A CA 1
ATOM 3266 C C . TRP A 1 412 ? -8.876 11.962 9.054 1.00 66.12 412 TRP A C 1
ATOM 3268 O O . TRP A 1 412 ? -9.948 11.514 9.439 1.00 66.12 412 TRP A O 1
ATOM 3278 N N . ARG A 1 413 ? -8.706 13.259 8.761 1.00 71.69 413 ARG A N 1
ATOM 3279 C CA . ARG A 1 413 ? -9.794 14.252 8.791 1.00 71.69 413 ARG A CA 1
ATOM 3280 C C . ARG A 1 413 ? -10.577 14.186 7.481 1.00 71.69 413 ARG A C 1
ATOM 3282 O O . ARG A 1 413 ? -10.995 13.113 7.073 1.00 71.69 413 ARG A O 1
ATOM 3289 N N . VAL A 1 414 ? -10.723 15.290 6.757 1.00 66.50 414 VAL A N 1
ATOM 3290 C CA . VAL A 1 414 ? -11.317 15.263 5.417 1.00 66.50 414 VAL A CA 1
ATOM 3291 C C . VAL A 1 414 ? -10.265 14.765 4.419 1.00 66.50 414 VAL A C 1
ATOM 3293 O O . VAL A 1 414 ? -9.168 15.328 4.393 1.00 66.50 414 VAL A O 1
ATOM 3296 N N . PRO A 1 415 ? -10.553 13.747 3.589 1.00 77.00 415 PRO A N 1
ATOM 3297 C CA . PRO A 1 415 ? -11.841 13.068 3.383 1.00 77.00 415 PRO A CA 1
ATOM 3298 C C . PRO A 1 415 ? -11.976 11.697 4.075 1.00 77.00 415 PRO A C 1
ATOM 3300 O O . PRO A 1 415 ? -12.894 10.951 3.752 1.00 77.00 415 PRO A O 1
ATOM 3303 N N . ALA A 1 416 ? -11.056 11.308 4.954 1.00 81.00 416 ALA A N 1
ATOM 3304 C CA . ALA A 1 416 ? -11.051 9.971 5.537 1.00 81.00 416 ALA A CA 1
ATOM 3305 C C . ALA A 1 416 ? -12.148 9.756 6.581 1.00 81.00 416 ALA A C 1
ATOM 3307 O O . ALA A 1 416 ? -12.886 8.789 6.448 1.00 81.00 416 ALA A O 1
ATOM 3308 N N . GLU A 1 417 ? -12.315 10.642 7.568 1.00 89.62 417 GLU A N 1
ATOM 3309 C CA . GLU A 1 417 ? -13.421 10.528 8.526 1.00 89.62 417 GLU A CA 1
ATOM 3310 C C . GLU A 1 417 ? -14.769 10.550 7.795 1.00 89.62 417 GLU A C 1
ATOM 3312 O O . GLU A 1 417 ? -15.550 9.614 7.941 1.00 89.62 417 GLU A O 1
ATOM 3317 N N . ASP A 1 418 ? -14.985 11.528 6.908 1.00 92.38 418 ASP A N 1
ATOM 3318 C CA . ASP A 1 418 ? -16.200 11.616 6.086 1.00 92.38 418 ASP A CA 1
ATOM 3319 C C . ASP A 1 418 ? -16.405 10.364 5.209 1.00 92.38 418 ASP A C 1
ATOM 3321 O O . ASP A 1 418 ? -17.530 9.907 4.994 1.00 92.38 418 ASP A O 1
ATOM 3325 N N . GLY A 1 419 ? -15.315 9.797 4.686 1.00 93.12 419 GLY A N 1
ATOM 3326 C CA . GLY A 1 419 ? -15.317 8.569 3.900 1.00 93.12 419 GLY A CA 1
ATOM 3327 C C . GLY A 1 419 ? -15.708 7.350 4.732 1.00 93.12 419 GLY A C 1
ATOM 3328 O O . GLY A 1 419 ? -16.553 6.564 4.302 1.00 93.12 419 GLY A O 1
ATOM 3329 N N . LEU A 1 420 ? -15.152 7.202 5.937 1.00 94.31 420 LEU A N 1
ATOM 3330 C CA . LEU A 1 420 ? -15.535 6.140 6.865 1.00 94.31 420 LEU A CA 1
ATOM 3331 C C . LEU A 1 420 ? -16.999 6.303 7.292 1.00 94.31 420 LEU A C 1
ATOM 3333 O O . LEU A 1 420 ? -17.744 5.327 7.244 1.00 94.31 420 LEU A O 1
ATOM 3337 N N . GLU A 1 421 ? -17.457 7.511 7.628 1.00 95.25 421 GLU A N 1
ATOM 3338 C CA . GLU A 1 421 ? -18.871 7.765 7.940 1.00 95.25 421 GLU A CA 1
ATOM 3339 C C . GLU A 1 421 ? -19.789 7.386 6.772 1.00 95.25 421 GLU A C 1
ATOM 3341 O O . GLU A 1 421 ? -20.793 6.694 6.970 1.00 95.25 421 GLU A O 1
ATOM 3346 N N . ALA A 1 422 ? -19.420 7.757 5.542 1.00 95.81 422 ALA A N 1
ATOM 3347 C CA . ALA A 1 422 ? -20.153 7.366 4.342 1.00 95.81 422 ALA A CA 1
ATOM 3348 C C . ALA A 1 422 ? -20.175 5.840 4.144 1.00 95.81 422 ALA A C 1
ATOM 3350 O O . ALA A 1 422 ? -21.215 5.290 3.769 1.00 95.81 422 ALA A O 1
ATOM 3351 N N . PHE A 1 423 ? -19.064 5.152 4.425 1.00 97.06 423 PHE A N 1
ATOM 3352 C CA . PHE A 1 423 ? -18.979 3.695 4.347 1.00 97.06 423 PHE A CA 1
ATOM 3353 C C . PHE A 1 423 ? -19.881 3.020 5.381 1.00 97.06 423 PHE A C 1
ATOM 3355 O O . PHE A 1 423 ? -20.686 2.161 5.028 1.00 97.06 423 PHE A O 1
ATOM 3362 N N . PHE A 1 424 ? -19.794 3.430 6.648 1.00 96.12 424 PHE A N 1
ATOM 3363 C CA . PHE A 1 424 ? -20.615 2.875 7.723 1.00 96.12 424 PHE A CA 1
ATOM 3364 C C . PHE A 1 424 ? -22.107 3.122 7.480 1.00 96.12 424 PHE A C 1
ATOM 3366 O O . PHE A 1 424 ? -22.914 2.215 7.678 1.00 96.12 424 PHE A O 1
ATOM 3373 N N . ALA A 1 425 ? -22.479 4.291 6.954 1.00 96.38 425 ALA A N 1
ATOM 3374 C CA . ALA A 1 425 ? -23.855 4.566 6.550 1.00 96.38 425 ALA A CA 1
ATOM 3375 C C . ALA A 1 425 ? -24.319 3.680 5.377 1.00 96.38 425 ALA A C 1
ATOM 3377 O O . ALA A 1 425 ? -25.475 3.252 5.348 1.00 96.38 425 ALA A O 1
ATOM 3378 N N . ALA A 1 426 ? -23.447 3.399 4.403 1.00 96.50 426 ALA A N 1
ATOM 3379 C CA . ALA A 1 426 ? -23.751 2.486 3.300 1.00 96.50 426 ALA A CA 1
ATOM 3380 C C . ALA A 1 426 ? -23.887 1.032 3.781 1.00 96.50 426 ALA A C 1
ATOM 3382 O O . ALA A 1 426 ? -24.789 0.324 3.332 1.00 96.50 426 ALA A O 1
ATOM 3383 N N . LEU A 1 427 ? -23.044 0.610 4.728 1.00 95.44 427 LEU A N 1
ATOM 3384 C CA . LEU A 1 427 ? -23.108 -0.702 5.371 1.00 95.44 427 LEU A CA 1
ATOM 3385 C C . LEU A 1 427 ? -24.433 -0.896 6.118 1.00 95.44 427 LEU A C 1
ATOM 3387 O O . LEU A 1 427 ? -25.127 -1.881 5.884 1.00 95.44 427 LEU A O 1
ATOM 3391 N N . GLU A 1 428 ? -24.837 0.071 6.944 1.00 94.50 428 GLU A N 1
ATOM 3392 C CA . GLU A 1 428 ? -26.119 0.032 7.667 1.00 94.50 428 GLU A CA 1
ATOM 3393 C C . GLU A 1 428 ? -27.327 -0.065 6.723 1.00 94.50 428 GLU A C 1
ATOM 3395 O O . GLU A 1 428 ? -28.310 -0.748 7.017 1.00 94.50 428 GLU A O 1
ATOM 3400 N N . LYS A 1 429 ? -27.244 0.586 5.557 1.00 95.75 429 LYS A N 1
ATOM 3401 C CA . LYS A 1 429 ? -28.278 0.546 4.512 1.00 95.75 429 LYS A CA 1
ATOM 3402 C C . LYS A 1 429 ? -28.187 -0.674 3.594 1.00 95.75 429 LYS A C 1
ATOM 3404 O O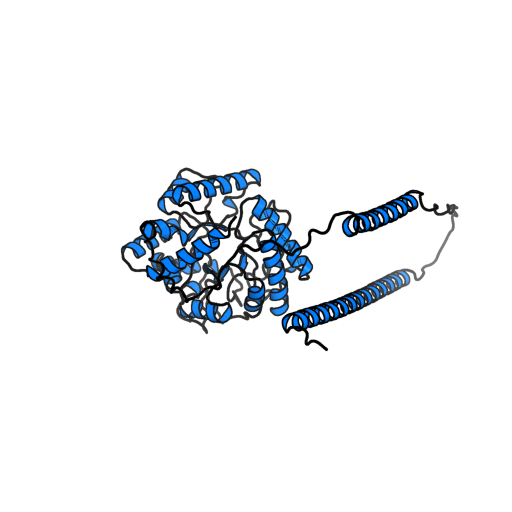 . LYS A 1 429 ? -29.042 -0.816 2.721 1.00 95.75 429 LYS A O 1
ATOM 3409 N N . LYS A 1 430 ? -27.189 -1.546 3.778 1.00 93.94 430 LYS A N 1
ATOM 3410 C CA . LYS A 1 430 ? -26.913 -2.709 2.915 1.00 93.94 430 LYS A CA 1
ATOM 3411 C C . LYS A 1 430 ? -26.672 -2.329 1.450 1.00 93.94 430 LYS A C 1
ATOM 3413 O O . LYS A 1 430 ? -27.053 -3.053 0.535 1.00 93.94 430 LYS A O 1
ATOM 3418 N N . GLU A 1 431 ? -26.041 -1.176 1.232 1.00 94.56 431 GLU A N 1
ATOM 3419 C CA . GLU A 1 431 ? -25.629 -0.680 -0.090 1.00 94.56 431 GLU A CA 1
ATOM 3420 C C . GLU A 1 431 ? -24.235 -1.191 -0.507 1.00 94.56 431 GLU A C 1
ATOM 3422 O O . GLU A 1 431 ? -23.747 -0.847 -1.582 1.00 94.56 431 GLU A O 1
ATOM 3427 N N . VAL A 1 432 ? -23.600 -2.004 0.340 1.00 95.12 432 VAL A N 1
ATOM 3428 C CA . VAL A 1 432 ? -22.332 -2.699 0.095 1.00 95.12 432 VAL A CA 1
ATOM 3429 C C . VAL A 1 432 ? -22.461 -4.152 0.563 1.00 95.12 432 VAL A C 1
ATOM 3431 O O . VAL A 1 432 ? -23.144 -4.448 1.545 1.00 95.12 432 VAL A O 1
ATOM 3434 N N . SER A 1 433 ? -21.839 -5.069 -0.165 1.00 96.31 433 SER A N 1
ATOM 3435 C CA . SER A 1 433 ? -21.913 -6.509 0.045 1.00 96.31 433 SER A CA 1
ATOM 3436 C C . SER A 1 433 ? -21.219 -6.921 1.341 1.00 96.31 433 SER A C 1
ATOM 3438 O O . SER A 1 433 ? -19.992 -6.905 1.450 1.00 96.31 433 SER A O 1
ATOM 3440 N N . GLU A 1 434 ? -22.014 -7.377 2.310 1.00 95.94 434 GLU A N 1
ATOM 3441 C CA . GLU A 1 434 ? -21.506 -7.954 3.558 1.00 95.94 434 GLU A CA 1
ATOM 3442 C C . GLU A 1 434 ? -20.604 -9.176 3.305 1.00 95.94 434 GLU A C 1
ATOM 3444 O O . GLU A 1 434 ? -19.647 -9.402 4.044 1.00 95.94 434 GLU A O 1
ATOM 3449 N N . GLU A 1 435 ? -20.872 -9.954 2.251 1.00 96.50 435 GLU A N 1
ATOM 3450 C CA . GLU A 1 435 ? -20.053 -11.109 1.861 1.00 96.50 435 GLU A CA 1
ATOM 3451 C C . GLU A 1 435 ? -18.643 -10.670 1.450 1.00 96.50 435 GLU A C 1
ATOM 3453 O O . GLU A 1 435 ? -17.656 -11.200 1.965 1.00 96.50 435 GLU A O 1
ATOM 3458 N N . LYS A 1 436 ? -18.535 -9.652 0.584 1.00 97.00 436 LYS A N 1
ATOM 3459 C CA . LYS A 1 436 ? -17.238 -9.114 0.145 1.00 97.00 436 LYS A CA 1
ATOM 3460 C C . LYS A 1 436 ? -16.468 -8.484 1.298 1.00 97.00 436 LYS A C 1
ATOM 3462 O O . LYS A 1 436 ? -15.268 -8.716 1.420 1.00 97.00 436 LYS A O 1
ATOM 3467 N N . ILE A 1 437 ? -17.160 -7.756 2.176 1.00 98.00 437 ILE A N 1
ATOM 3468 C CA . ILE A 1 437 ? -16.564 -7.184 3.389 1.00 98.00 437 ILE A CA 1
ATOM 3469 C C . ILE A 1 437 ? -15.995 -8.292 4.281 1.00 98.00 437 ILE A C 1
ATOM 3471 O O . ILE A 1 437 ? -14.834 -8.228 4.678 1.00 98.00 437 ILE A O 1
ATOM 3475 N N . ASN A 1 438 ? -16.782 -9.328 4.583 1.00 97.50 438 ASN A N 1
ATOM 3476 C CA . ASN A 1 438 ? -16.330 -10.434 5.429 1.00 97.50 438 ASN A CA 1
ATOM 3477 C C . ASN A 1 438 ? -15.156 -11.201 4.808 1.00 97.50 438 ASN A C 1
ATOM 3479 O O . ASN A 1 438 ? -14.227 -11.578 5.530 1.00 97.50 438 ASN A O 1
ATOM 3483 N N . ALA A 1 439 ? -15.172 -11.406 3.488 1.00 97.00 439 ALA A N 1
ATOM 3484 C CA . ALA A 1 439 ? -14.066 -12.023 2.766 1.00 97.00 439 ALA A CA 1
ATOM 3485 C C . ALA A 1 439 ? -12.781 -11.185 2.894 1.00 97.00 439 ALA A C 1
ATOM 3487 O O . ALA A 1 439 ? -11.751 -11.718 3.311 1.00 97.00 439 ALA A O 1
ATOM 3488 N N . ALA A 1 440 ? -12.852 -9.876 2.630 1.00 98.31 440 ALA A N 1
ATOM 3489 C CA . ALA A 1 440 ? -11.718 -8.960 2.759 1.00 98.31 440 ALA A CA 1
ATOM 3490 C C . ALA A 1 440 ? -11.169 -8.921 4.197 1.00 98.31 440 ALA A C 1
ATOM 3492 O O . ALA A 1 440 ? -9.980 -9.160 4.414 1.00 98.31 440 ALA A O 1
ATOM 3493 N N . ILE A 1 441 ? -12.037 -8.730 5.199 1.00 98.19 441 ILE A N 1
ATOM 3494 C CA . ILE A 1 441 ? -11.654 -8.726 6.623 1.00 98.19 441 ILE A CA 1
ATOM 3495 C C . ILE A 1 441 ? -10.964 -10.035 7.011 1.00 98.19 441 ILE A C 1
ATOM 3497 O O . ILE A 1 441 ? -9.946 -10.005 7.700 1.00 98.19 441 ILE A O 1
ATOM 3501 N N . SER A 1 442 ? -11.485 -11.185 6.578 1.00 97.56 442 SER A N 1
ATOM 3502 C CA . SER A 1 442 ? -10.885 -12.484 6.913 1.00 97.56 442 SER A CA 1
ATOM 3503 C C . SER A 1 442 ? -9.466 -12.607 6.363 1.00 97.56 442 SER A C 1
ATOM 3505 O O . SER A 1 442 ? -8.562 -13.043 7.076 1.00 97.56 442 SER A O 1
ATOM 3507 N N . ARG A 1 443 ? -9.238 -12.156 5.125 1.00 98.19 443 ARG A N 1
ATOM 3508 C CA . ARG A 1 443 ? -7.903 -12.158 4.510 1.00 98.19 443 ARG A CA 1
ATOM 3509 C C . ARG A 1 443 ? -6.947 -11.198 5.227 1.00 98.19 443 ARG A C 1
ATOM 3511 O O . ARG A 1 443 ? -5.802 -11.567 5.481 1.00 98.19 443 ARG A O 1
ATOM 3518 N N . ILE A 1 444 ? -7.421 -10.015 5.624 1.00 98.50 444 ILE A N 1
ATOM 3519 C CA . ILE A 1 444 ? -6.639 -9.030 6.394 1.00 98.50 444 ILE A CA 1
ATOM 3520 C C . ILE A 1 444 ? -6.260 -9.578 7.773 1.00 98.50 444 ILE A C 1
ATOM 3522 O O . ILE A 1 444 ? -5.109 -9.456 8.189 1.00 98.50 444 ILE A O 1
ATOM 3526 N N . ILE A 1 445 ? -7.198 -10.205 8.485 1.00 96.88 445 ILE A N 1
ATOM 3527 C CA . ILE A 1 445 ? -6.927 -10.815 9.794 1.00 96.88 445 ILE A CA 1
ATOM 3528 C C . ILE A 1 445 ? -5.907 -11.950 9.654 1.00 96.88 445 ILE A C 1
ATOM 3530 O O . ILE A 1 445 ? -4.962 -12.004 10.440 1.00 96.88 445 ILE A O 1
ATOM 3534 N N . ASN A 1 446 ? -6.035 -12.804 8.634 1.00 97.00 446 ASN A N 1
ATOM 3535 C CA . ASN A 1 446 ? -5.064 -13.870 8.372 1.00 97.00 446 ASN A CA 1
ATOM 3536 C C . ASN A 1 446 ? -3.656 -13.312 8.111 1.00 97.00 446 ASN A C 1
ATOM 3538 O O . ASN A 1 446 ? -2.684 -13.850 8.636 1.00 97.00 446 ASN A O 1
ATOM 3542 N N . LEU A 1 447 ? -3.537 -12.206 7.364 1.00 97.81 447 LEU A N 1
ATOM 3543 C CA . LEU A 1 447 ? -2.261 -11.504 7.195 1.00 97.81 447 LEU A CA 1
ATOM 3544 C C . LEU A 1 447 ? -1.729 -10.990 8.540 1.00 97.81 447 LEU A C 1
ATOM 3546 O O . LEU A 1 447 ? -0.570 -11.198 8.879 1.00 97.81 447 LEU A O 1
ATOM 3550 N N . LYS A 1 448 ? -2.573 -10.348 9.349 1.00 97.00 448 LYS A N 1
ATOM 3551 C CA . LYS A 1 448 ? -2.159 -9.818 10.656 1.00 97.00 448 LYS A CA 1
ATOM 3552 C C . LYS A 1 448 ? -1.688 -10.901 11.623 1.00 97.00 448 LYS A C 1
ATOM 3554 O O . LYS A 1 448 ? -0.795 -10.641 12.419 1.00 97.00 448 LYS A O 1
ATOM 3559 N N . GLN A 1 449 ? -2.223 -12.116 11.534 1.00 93.31 449 GLN A N 1
ATOM 3560 C CA . GLN A 1 449 ? -1.774 -13.253 12.345 1.00 93.31 449 GLN A CA 1
ATOM 3561 C C . GLN A 1 449 ? -0.340 -13.704 12.021 1.00 93.31 449 GLN A C 1
ATOM 3563 O O . GLN A 1 449 ? 0.272 -14.413 12.822 1.00 93.31 449 GLN A O 1
ATOM 3568 N N . THR A 1 450 ? 0.230 -13.294 10.880 1.00 92.94 450 THR A N 1
ATOM 3569 C CA . THR A 1 450 ? 1.642 -13.559 10.567 1.00 92.94 450 THR A CA 1
ATOM 3570 C C . THR A 1 450 ? 2.594 -12.561 11.225 1.00 92.94 450 THR A C 1
ATOM 3572 O O . THR A 1 450 ? 3.800 -12.808 11.249 1.00 92.94 450 THR A O 1
ATOM 3575 N N . LEU A 1 451 ? 2.079 -11.444 11.752 1.00 87.31 451 LEU A N 1
ATOM 3576 C CA . LEU A 1 451 ? 2.847 -10.463 12.514 1.00 87.31 451 LEU A CA 1
ATOM 3577 C C . LEU A 1 451 ? 3.130 -11.053 13.902 1.00 87.31 451 LEU A C 1
ATOM 3579 O O . LEU A 1 451 ? 2.246 -11.101 14.754 1.00 87.31 451 LEU A O 1
ATOM 3583 N N . LYS A 1 452 ? 4.347 -11.568 14.095 1.00 58.50 452 LYS A N 1
ATOM 3584 C CA . LYS A 1 452 ? 4.821 -12.129 15.368 1.00 58.50 452 LYS A CA 1
ATOM 3585 C C . LYS A 1 452 ? 5.636 -11.131 16.168 1.00 58.50 452 LYS A C 1
ATOM 3587 O O . LYS A 1 452 ? 6.467 -10.431 15.541 1.00 58.50 452 LYS A O 1
#